Protein AF-0000000078798329 (afdb_homodimer)

Sequence (616 aa):
MKTELLHKYFRGETTEKEENQIVEWVESSVENKEHFLKERMLFDVTLFSDGSNIQRKPKGHLYLYPLIAIAAMLAIVFVMDLPHMHKPKQQLSQTIRIPAGQRAQMDLPDGSIVWLNSQTTLTYDENFGKKDRKVTLDGEAYFEVAHNKEIPFYVQTENIKVQVTGTKFDVCSYKGSNSFIARLIEGSINLLTNNAKEEKPITSLTKGKYFSMENGKYKTGEMSSNNALAWMQGIYYFDDVPFKELLDKIALYYNYKITVKNPKILENYRCTGKFKDLDGIEHILKVIQKDHPFKYNIDNEHNKITIEMKTELLHKYFRGETTEKEENQIVEWVESSVENKEHFLKERMLFDVTLFSDGSNIQRKPKGHLYLYPLIAIAAMLAIVFVMDLPHMHKPKQQLSQTIRIPAGQRAQMDLPDGSIVWLNSQTTLTYDENFGKKDRKVTLDGEAYFEVAHNKEIPFYVQTENIKVQVTGTKFDVCSYKGSNSFIARLIEGSINLLTNNAKEEKPITSLTKGKYFSMENGKYKTGEMSSNNALAWMQGIYYFDDVPFKELLDKIALYYNYKITVKNPKILENYRCTGKFKDLDGIEHILKVIQKDHPFKYNIDNEHNKITIE

Foldseek 3Di:
DDLVLLLCVLVVNDDPVSVVVLVCQCPVDVVSVVVSLVSNLVSVVVVVPPDDPPPDDPDDPPCCPLVSVVVSVVVVVPPPPPDDDVPPVPFDKDKDFAAFLGKDWDADPLGKIKIFAHGKMKMDTPCDNPPAAEIEIAAKMWIQDDADPPHWHWYDYPWKIKTFGGFTKMWGGHPPQQKIKIAGAAHKIFIDTPPPPPSHGPDMDHHQKMWMGHPRDIDIDGHPDPQPVCVSVQKDFFDFAQPVVVVVVNCRRRVAAEAEDDCCLRPPDTDGDMDGSVCDPVNVVVVVCVVRPWDKDADPSRRYMYID/DDLVLLLCVLVVNDDPVSVVVLVCQCPVDPVSVVVSLVSNLVSVVVVVPPDDPPPDDPDDPPCCPLVSVVVSVVVVVPSPPPDDDVPPVPFDKDKDFAAFLGKDWDADPLGKIKIFAHGKMKMDTPCDNPPAAEIEIAAKMWIQDDADPPHWHWYDYPWKIKTFGGFTKMWGGHPPQQKIKIAGAAHKIFIGTPPPPPSHGPDMDHHQKMWMGHPRDIDIDGHPDPQPVCVSVQKDFFDFAQPVVVVVVNCRRRVAAEAEPDCCLRPPDTDGDMDGSVCDPVNVVVVVCVVRPWDKDADPSRRYMYID

Solvent-accessible surface area (backbone atoms only — not comparable to full-atom values): 33211 Å² total; per-residue (Å²): 131,62,65,65,58,52,49,34,47,74,68,67,65,51,51,72,72,53,48,51,53,50,52,53,48,35,71,67,35,73,67,38,37,50,50,50,51,51,52,50,53,52,52,56,55,55,68,68,60,68,65,81,88,72,80,70,75,86,69,79,86,70,81,62,60,68,67,57,59,63,55,53,67,60,52,64,67,61,68,70,74,66,80,84,58,89,60,61,81,69,75,40,47,33,36,40,39,24,45,57,64,15,37,38,38,34,37,37,59,60,64,20,38,35,38,37,33,35,50,16,37,43,35,33,47,75,46,42,55,73,81,40,35,52,34,39,42,36,19,31,37,38,36,42,40,47,74,32,80,87,53,48,34,34,44,36,39,85,63,43,27,38,40,31,35,43,26,32,35,34,40,40,28,42,74,90,66,56,39,38,37,38,39,33,66,39,54,51,42,38,35,27,50,70,77,49,82,60,90,61,52,79,48,71,47,49,61,43,24,34,42,37,32,48,79,88,44,70,52,71,48,73,57,91,64,70,50,84,57,34,52,82,76,40,28,49,60,40,78,67,35,45,42,56,58,51,51,51,50,50,23,58,33,56,56,32,52,72,43,68,74,49,67,69,72,48,50,95,39,63,42,67,49,75,42,51,56,62,49,12,64,65,49,54,52,52,58,47,32,76,80,48,83,62,44,73,46,79,39,76,91,73,34,32,33,41,36,75,130,63,66,66,58,52,50,33,46,74,69,66,66,51,51,73,71,51,48,52,52,49,52,52,48,35,71,68,36,71,65,39,36,50,50,51,52,51,52,49,52,53,51,55,53,54,65,69,58,66,65,82,87,72,77,69,74,86,68,79,85,68,81,61,59,69,67,55,59,62,53,54,68,61,51,63,68,62,69,70,73,67,80,85,58,88,59,61,80,68,75,38,46,32,37,40,38,21,45,56,63,15,36,37,37,34,38,37,60,60,65,21,38,37,38,37,34,34,51,16,37,43,35,34,47,73,47,42,55,74,81,39,34,54,35,40,42,36,18,32,38,38,35,42,41,47,74,34,80,89,56,48,35,32,44,36,41,86,61,44,28,38,40,33,36,44,25,32,35,35,40,39,28,42,76,90,65,55,41,38,38,39,38,33,67,38,53,51,40,36,36,26,51,71,75,47,83,61,92,60,53,80,48,71,48,50,60,43,24,33,41,37,33,48,80,90,44,68,52,71,49,74,58,91,64,71,52,84,58,33,52,82,78,38,28,50,60,40,76,67,34,46,42,57,59,52,51,51,49,49,23,57,32,55,57,32,52,73,45,66,74,50,66,68,72,47,50,96,39,63,41,67,49,76,44,51,55,63,49,14,64,67,49,54,51,52,58,47,32,74,79,48,83,62,44,74,47,78,38,76,91,73,33,33,32,41,35,75

Radius of gyration: 27.17 Å; Cα contacts (8 Å, |Δi|>4): 1101; chains: 2; bounding box: 61×62×89 Å

Structure (mmCIF, N/CA/C/O backbone):
data_AF-0000000078798329-model_v1
#
loop_
_entity.id
_entity.type
_entity.pdbx_description
1 polymer 'FecR protein domain-containing protein'
#
loop_
_atom_site.group_PDB
_atom_site.id
_atom_site.type_symbol
_atom_site.label_atom_id
_atom_site.label_alt_id
_atom_site.label_comp_id
_atom_site.label_asym_id
_atom_site.label_entity_id
_atom_site.label_seq_id
_atom_site.pdbx_PDB_ins_code
_atom_site.Cartn_x
_atom_site.Cartn_y
_atom_site.Cartn_z
_atom_site.occupancy
_atom_site.B_iso_or_equiv
_atom_site.auth_seq_id
_atom_site.auth_comp_id
_atom_site.auth_asym_id
_atom_site.auth_atom_id
_atom_site.pdbx_PDB_model_num
ATOM 1 N N . MET A 1 1 ? 13.453 -24.922 30.203 1 72.19 1 MET A N 1
ATOM 2 C CA . MET A 1 1 ? 14.359 -23.859 30.625 1 72.19 1 MET A CA 1
ATOM 3 C C . MET A 1 1 ? 13.875 -23.203 31.922 1 72.19 1 MET A C 1
ATOM 5 O O . MET A 1 1 ? 12.672 -23.047 32.125 1 72.19 1 MET A O 1
ATOM 9 N N . LYS A 1 2 ? 14.836 -22.984 32.938 1 76.12 2 LYS A N 1
ATOM 10 C CA . LYS A 1 2 ? 14.453 -22.406 34.219 1 76.12 2 LYS A CA 1
ATOM 11 C C . LYS A 1 2 ? 13.883 -21.016 34.031 1 76.12 2 LYS A C 1
ATOM 13 O O . LYS A 1 2 ? 14.461 -20.188 33.344 1 76.12 2 LYS A O 1
ATOM 18 N N . THR A 1 3 ? 12.68 -20.859 34.594 1 78.75 3 THR A N 1
ATOM 19 C CA . THR A 1 3 ? 11.945 -19.609 34.5 1 78.75 3 THR A CA 1
ATOM 20 C C . THR A 1 3 ? 12.789 -18.438 35 1 78.75 3 THR A C 1
ATOM 22 O O . THR A 1 3 ? 12.734 -17.344 34.438 1 78.75 3 THR A O 1
ATOM 25 N N . GLU A 1 4 ? 13.625 -18.734 35.906 1 78.75 4 GLU A N 1
ATOM 26 C CA . GLU A 1 4 ? 14.477 -17.703 36.469 1 78.75 4 GLU A CA 1
ATOM 27 C C . GLU A 1 4 ? 15.492 -17.203 35.469 1 78.75 4 GLU A C 1
ATOM 29 O O . GLU A 1 4 ? 15.766 -16 35.406 1 78.75 4 GLU A O 1
ATOM 34 N N . LEU A 1 5 ? 15.992 -18.125 34.656 1 81.12 5 LEU A N 1
ATOM 35 C CA . LEU A 1 5 ? 16.969 -17.75 33.656 1 81.12 5 LEU A CA 1
ATOM 36 C C . LEU A 1 5 ? 16.297 -16.922 32.531 1 81.12 5 LEU A C 1
ATOM 38 O O . LEU A 1 5 ? 16.891 -15.969 32.031 1 81.12 5 LEU A O 1
ATOM 42 N N . LEU A 1 6 ? 15.117 -17.266 32.219 1 83.06 6 LEU A N 1
ATOM 43 C CA . LEU A 1 6 ? 14.359 -16.516 31.219 1 83.06 6 LEU A CA 1
ATOM 44 C C . LEU A 1 6 ? 14.07 -15.102 31.703 1 83.06 6 LEU A C 1
ATOM 46 O O . LEU A 1 6 ? 14.211 -14.141 30.953 1 83.06 6 LEU A O 1
ATOM 50 N N . HIS A 1 7 ? 13.75 -14.992 32.969 1 80.19 7 HIS A N 1
ATOM 51 C CA . HIS A 1 7 ? 13.484 -13.68 33.531 1 80.19 7 HIS A CA 1
ATOM 52 C C . HIS A 1 7 ? 14.758 -12.844 33.625 1 80.19 7 HIS A C 1
ATOM 54 O O . HIS A 1 7 ? 14.727 -11.633 33.375 1 80.19 7 HIS A O 1
ATOM 60 N N . LYS A 1 8 ? 15.867 -13.438 33.938 1 81.75 8 LYS A N 1
ATOM 61 C CA . LYS A 1 8 ? 17.172 -12.789 33.906 1 81.75 8 LYS A CA 1
ATOM 62 C C . LYS A 1 8 ? 17.484 -12.273 32.5 1 81.75 8 LYS A C 1
ATOM 64 O O . LYS A 1 8 ? 18.031 -11.18 32.344 1 81.75 8 LYS A O 1
ATOM 69 N N . TYR A 1 9 ? 17.078 -13.039 31.516 1 80.62 9 TYR A N 1
ATOM 70 C CA . TYR A 1 9 ? 17.25 -12.695 30.109 1 80.62 9 TYR A CA 1
ATOM 71 C C . TYR A 1 9 ? 16.359 -11.523 29.719 1 80.62 9 TYR A C 1
ATOM 73 O O . TYR A 1 9 ? 16.797 -10.594 29.047 1 80.62 9 TYR A O 1
ATOM 81 N N . PHE A 1 10 ? 15.18 -11.562 30.297 1 79.5 10 PHE A N 1
ATOM 82 C CA . PHE A 1 10 ? 14.219 -10.5 30 1 79.5 10 PHE A CA 1
ATOM 83 C C . PHE A 1 10 ? 14.656 -9.188 30.641 1 79.5 10 PHE A C 1
ATOM 85 O O . PHE A 1 10 ? 14.375 -8.109 30.109 1 79.5 10 PHE A O 1
ATOM 92 N N . ARG A 1 11 ? 15.391 -9.336 31.688 1 74.69 11 ARG A N 1
ATOM 93 C CA . ARG A 1 11 ? 15.883 -8.164 32.406 1 74.69 11 ARG A CA 1
ATOM 94 C C . ARG A 1 11 ? 17.219 -7.695 31.844 1 74.69 11 ARG A C 1
ATOM 96 O O . ARG A 1 11 ? 17.766 -6.676 32.281 1 74.69 11 ARG A O 1
ATOM 103 N N . GLY A 1 12 ? 17.672 -8.453 30.844 1 78.62 12 GLY A N 1
ATOM 104 C CA . GLY A 1 12 ? 18.938 -8.117 30.234 1 78.62 12 GLY A CA 1
ATOM 105 C C . GLY A 1 12 ? 20.125 -8.414 31.125 1 78.62 12 GLY A C 1
ATOM 106 O O . GLY A 1 12 ? 21.188 -7.801 30.984 1 78.62 12 GLY A O 1
ATOM 107 N N . GLU A 1 13 ? 20.062 -9.266 32.031 1 78.38 13 GLU A N 1
ATOM 108 C CA . GLU A 1 13 ? 21.078 -9.531 33.062 1 78.38 13 GLU A CA 1
ATOM 109 C C . GLU A 1 13 ? 21.797 -10.852 32.781 1 78.38 13 GLU A C 1
ATOM 111 O O . GLU A 1 13 ? 22.516 -11.367 33.625 1 78.38 13 GLU A O 1
ATOM 116 N N . THR A 1 14 ? 21.594 -11.398 31.703 1 78.62 14 THR A N 1
ATOM 117 C CA . THR A 1 14 ? 22.188 -12.695 31.422 1 78.62 14 THR A CA 1
ATOM 118 C C . THR A 1 14 ? 23.625 -12.539 30.922 1 78.62 14 THR A C 1
ATOM 120 O O . THR A 1 14 ? 23.984 -11.492 30.375 1 78.62 14 THR A O 1
ATOM 123 N N . THR A 1 15 ? 24.5 -13.414 31.344 1 78.12 15 THR A N 1
ATOM 124 C CA . THR A 1 15 ? 25.844 -13.516 30.781 1 78.12 15 THR A CA 1
ATOM 125 C C . THR A 1 15 ? 25.797 -14.07 29.359 1 78.12 15 THR A C 1
ATOM 127 O O . THR A 1 15 ? 24.781 -14.609 28.938 1 78.12 15 THR A O 1
ATOM 130 N N . GLU A 1 16 ? 26.875 -13.883 28.594 1 79.19 16 GLU A N 1
ATOM 131 C CA . GLU A 1 16 ? 26.953 -14.359 27.219 1 79.19 16 GLU A CA 1
ATOM 132 C C . GLU A 1 16 ? 26.688 -15.859 27.141 1 79.19 16 GLU A C 1
ATOM 134 O O . GLU A 1 16 ? 26.031 -16.328 26.203 1 79.19 16 GLU A O 1
ATOM 139 N N . LYS A 1 17 ? 27.266 -16.547 27.969 1 78.5 17 LYS A N 1
ATOM 140 C CA . LYS A 1 17 ? 27.062 -18 28.016 1 78.5 17 LYS A CA 1
ATOM 141 C C . LYS A 1 17 ? 25.609 -18.344 28.25 1 78.5 17 LYS A C 1
ATOM 143 O O . LYS A 1 17 ? 25.062 -19.266 27.641 1 78.5 17 LYS A O 1
ATOM 148 N N . GLU A 1 18 ? 24.984 -17.578 29.094 1 80.62 18 GLU A N 1
ATOM 149 C CA . GLU A 1 18 ? 23.578 -17.812 29.406 1 80.62 18 GLU A CA 1
ATOM 150 C C . GLU A 1 18 ? 22.688 -17.438 28.234 1 80.62 18 GLU A C 1
ATOM 152 O O . GLU A 1 18 ? 21.703 -18.125 27.953 1 80.62 18 GLU A O 1
ATOM 157 N N . GLU A 1 19 ? 23 -16.438 27.625 1 79.5 19 GLU A N 1
ATOM 158 C CA . GLU A 1 19 ? 22.266 -16 26.438 1 79.5 19 GLU A CA 1
ATOM 159 C C . GLU A 1 19 ? 22.297 -17.062 25.344 1 79.5 19 GLU A C 1
ATOM 161 O O . GLU A 1 19 ? 21.266 -17.359 24.719 1 79.5 19 GLU A O 1
ATOM 166 N N . ASN A 1 20 ? 23.391 -17.609 25.109 1 80.38 20 ASN A N 1
ATOM 167 C CA . ASN A 1 20 ? 23.531 -18.656 24.109 1 80.38 20 ASN A CA 1
ATOM 168 C C . ASN A 1 20 ? 22.703 -19.891 24.453 1 80.38 20 ASN A C 1
ATOM 170 O O . ASN A 1 20 ? 22.125 -20.516 23.562 1 80.38 20 ASN A O 1
ATOM 174 N N . GLN A 1 21 ? 22.672 -20.188 25.688 1 81.44 21 GLN A N 1
ATOM 175 C CA . GLN A 1 21 ? 21.875 -21.328 26.141 1 81.44 21 GLN A CA 1
ATOM 176 C C . GLN A 1 21 ? 20.391 -21.109 25.859 1 81.44 21 GLN A C 1
ATOM 178 O O . GLN A 1 21 ? 19.688 -22.031 25.453 1 81.44 21 GLN A O 1
ATOM 183 N N . ILE A 1 22 ? 19.969 -19.859 26.062 1 81.12 22 ILE A N 1
ATOM 184 C CA . ILE A 1 22 ? 18.562 -19.531 25.844 1 81.12 22 ILE A CA 1
ATOM 185 C C . ILE A 1 22 ? 18.25 -19.578 24.344 1 81.12 22 ILE A C 1
ATOM 187 O O . ILE A 1 22 ? 17.234 -20.156 23.938 1 81.12 22 ILE A O 1
ATOM 191 N N . VAL A 1 23 ? 19.094 -19.062 23.594 1 80.44 23 VAL A N 1
ATOM 192 C CA . VAL A 1 23 ? 18.891 -19.016 22.156 1 80.44 23 VAL A CA 1
ATOM 193 C C . VAL A 1 23 ? 18.875 -20.438 21.594 1 80.44 23 VAL A C 1
ATOM 195 O O . VAL A 1 23 ? 18 -20.797 20.812 1 80.44 23 VAL A O 1
ATOM 198 N N . GLU A 1 24 ? 19.75 -21.219 21.953 1 79.31 24 GLU A N 1
ATOM 199 C CA . GLU A 1 24 ? 19.812 -22.609 21.547 1 79.31 24 GLU A CA 1
ATOM 200 C C . GLU A 1 24 ? 18.547 -23.359 21.953 1 79.31 24 GLU A C 1
ATOM 202 O O . GLU A 1 24 ? 18.016 -24.188 21.203 1 79.31 24 GLU A O 1
ATOM 207 N N . TRP A 1 25 ? 18.156 -23.078 23.156 1 82.56 25 TRP A N 1
ATOM 208 C CA . TRP A 1 25 ? 16.938 -23.703 23.688 1 82.56 25 TRP A CA 1
ATOM 209 C C . TRP A 1 25 ? 15.711 -23.266 22.891 1 82.56 25 TRP A C 1
ATOM 211 O O . TRP A 1 25 ? 14.875 -24.094 22.516 1 82.56 25 TRP A O 1
ATOM 221 N N . VAL A 1 26 ? 15.57 -22 22.594 1 79.81 26 VAL A N 1
ATOM 222 C CA . VAL A 1 26 ? 14.43 -21.438 21.875 1 79.81 26 VAL A CA 1
ATOM 223 C C . VAL A 1 26 ? 14.398 -21.984 20.453 1 79.81 26 VAL A C 1
ATOM 225 O O . VAL A 1 26 ? 13.328 -22.281 19.906 1 79.81 26 VAL A O 1
ATOM 228 N N . GLU A 1 27 ? 15.5 -22.25 19.859 1 77.38 27 GLU A N 1
ATOM 229 C CA . GLU A 1 27 ? 15.625 -22.703 18.484 1 77.38 27 GLU A CA 1
ATOM 230 C C . GLU A 1 27 ? 15.508 -24.219 18.391 1 77.38 27 GLU A C 1
ATOM 232 O O . GLU A 1 27 ? 15.344 -24.781 17.312 1 77.38 27 GLU A O 1
ATOM 237 N N . SER A 1 28 ? 15.531 -24.828 19.406 1 75.56 28 SER A N 1
ATOM 238 C CA . SER A 1 28 ? 15.594 -26.297 19.438 1 75.56 28 SER A CA 1
ATOM 239 C C . SER A 1 28 ? 14.227 -26.906 19.141 1 75.56 28 SER A C 1
ATOM 241 O O . SER A 1 28 ? 14.141 -28.047 18.656 1 75.56 28 SER A O 1
ATOM 243 N N . SER A 1 29 ? 13.156 -26.281 19.562 1 74.88 29 SER A N 1
ATOM 244 C CA . SER A 1 29 ? 11.82 -26.828 19.297 1 74.88 29 SER A CA 1
ATOM 245 C C . SER A 1 29 ? 10.789 -25.703 19.188 1 74.88 29 SER A C 1
ATOM 247 O O . SER A 1 29 ? 10.961 -24.641 19.797 1 74.88 29 SER A O 1
ATOM 249 N N . VAL A 1 30 ? 9.781 -26 18.375 1 75.38 30 VAL A N 1
ATOM 250 C CA . VAL A 1 30 ? 8.672 -25.062 18.234 1 75.38 30 VAL A CA 1
ATOM 251 C C . VAL A 1 30 ? 8 -24.844 19.594 1 75.38 30 VAL A C 1
ATOM 253 O O . VAL A 1 30 ? 7.598 -23.719 19.906 1 75.38 30 VAL A O 1
ATOM 256 N N . GLU A 1 31 ? 7.992 -25.797 20.312 1 74.12 31 GLU A N 1
ATOM 257 C CA . GLU A 1 31 ? 7.379 -25.734 21.625 1 74.12 31 GLU A CA 1
ATOM 258 C C . GLU A 1 31 ? 8.148 -24.781 22.547 1 74.12 31 GLU A C 1
ATOM 260 O O . GLU A 1 31 ? 7.543 -24.016 23.297 1 74.12 31 GLU A O 1
ATOM 265 N N . ASN A 1 32 ? 9.438 -24.828 22.469 1 76.75 32 ASN A N 1
ATOM 266 C CA . ASN A 1 32 ? 10.289 -23.953 23.266 1 76.75 32 ASN A CA 1
ATOM 267 C C . ASN A 1 32 ? 10.141 -22.5 22.844 1 76.75 32 ASN A C 1
ATOM 269 O O . ASN A 1 32 ? 10.102 -21.609 23.703 1 76.75 32 ASN A O 1
ATOM 273 N N . LYS A 1 33 ? 9.984 -22.328 21.609 1 78.25 33 LYS A N 1
ATOM 274 C CA . LYS A 1 33 ? 9.766 -20.984 21.078 1 78.25 33 LYS A CA 1
ATOM 275 C C . LYS A 1 33 ? 8.445 -20.406 21.578 1 78.25 33 LYS A C 1
ATOM 277 O O . LYS A 1 33 ? 8.391 -19.25 22 1 78.25 33 LYS A O 1
ATOM 282 N N . GLU A 1 34 ? 7.508 -21.203 21.562 1 76.31 34 GLU A N 1
ATOM 283 C CA . GLU A 1 34 ? 6.203 -20.781 22.062 1 76.31 34 GLU A CA 1
ATOM 284 C C . GLU A 1 34 ? 6.262 -20.484 23.562 1 76.31 34 GLU A C 1
ATOM 286 O O . GLU A 1 34 ? 5.668 -19.5 24.031 1 76.31 34 GLU A O 1
ATOM 291 N N . HIS A 1 35 ? 6.91 -21.328 24.25 1 79.25 35 HIS A N 1
ATOM 292 C CA . HIS A 1 35 ? 7.078 -21.156 25.688 1 79.25 35 HIS A CA 1
ATOM 293 C C . HIS A 1 35 ? 7.836 -19.859 25.984 1 79.25 35 HIS A C 1
ATOM 295 O O . HIS A 1 35 ? 7.473 -19.125 26.906 1 79.25 35 HIS A O 1
ATOM 301 N N . PHE A 1 36 ? 8.828 -19.594 25.266 1 77.31 36 PHE A N 1
ATOM 302 C CA . PHE A 1 36 ? 9.617 -18.375 25.375 1 77.31 36 PHE A CA 1
ATOM 303 C C . PHE A 1 36 ? 8.75 -17.141 25.141 1 77.31 36 PHE A C 1
ATOM 305 O O . PHE A 1 36 ? 8.789 -16.188 25.922 1 77.31 36 PHE A O 1
ATOM 312 N N . LEU A 1 37 ? 7.965 -17.219 24.156 1 75.5 37 LEU A N 1
ATOM 313 C CA . LEU A 1 37 ? 7.09 -16.094 23.812 1 75.5 37 LEU A CA 1
ATOM 314 C C . LEU A 1 37 ? 6.016 -15.898 24.875 1 75.5 37 LEU A C 1
ATOM 316 O O . LEU A 1 37 ? 5.707 -14.766 25.25 1 75.5 37 LEU A O 1
ATOM 320 N N . LYS A 1 38 ? 5.52 -16.922 25.359 1 74.31 38 LYS A N 1
ATOM 321 C CA . LYS A 1 38 ? 4.531 -16.875 26.438 1 74.31 38 LYS A CA 1
ATOM 322 C C . LYS A 1 38 ? 5.125 -16.266 27.703 1 74.31 38 LYS A C 1
ATOM 324 O O . LYS A 1 38 ? 4.5 -15.43 28.344 1 74.31 38 LYS A O 1
ATOM 329 N N . GLU A 1 39 ? 6.238 -16.703 28.078 1 75.75 39 GLU A N 1
ATOM 330 C CA . GLU A 1 39 ? 6.902 -16.219 29.297 1 75.75 39 GLU A CA 1
ATOM 331 C C . GLU A 1 39 ? 7.305 -14.75 29.156 1 75.75 39 GLU A C 1
ATOM 333 O O . GLU A 1 39 ? 7.219 -13.984 30.109 1 75.75 39 GLU A O 1
ATOM 338 N N . ARG A 1 40 ? 7.707 -14.414 27.984 1 77.38 40 ARG A N 1
ATOM 339 C CA . ARG A 1 40 ? 8.023 -13.023 27.688 1 77.38 40 ARG A CA 1
ATOM 340 C C . ARG A 1 40 ? 6.785 -12.141 27.812 1 77.38 40 ARG A C 1
ATOM 342 O O . ARG A 1 40 ? 6.836 -11.062 28.406 1 77.38 40 ARG A O 1
ATOM 349 N N . MET A 1 41 ? 5.75 -12.57 27.359 1 69.56 41 MET A N 1
ATOM 350 C CA . MET A 1 41 ? 4.469 -11.883 27.469 1 69.56 41 MET A CA 1
ATOM 351 C C . MET A 1 41 ? 4.074 -11.703 28.922 1 69.56 41 MET A C 1
ATOM 353 O O . MET A 1 41 ? 3.676 -10.609 29.344 1 69.56 41 MET A O 1
ATOM 357 N N . LEU A 1 42 ? 4.195 -12.68 29.609 1 65.44 42 LEU A N 1
ATOM 358 C CA . LEU A 1 42 ? 3.855 -12.664 31.031 1 65.44 42 LEU A CA 1
ATOM 359 C C . LEU A 1 42 ? 4.773 -11.719 31.797 1 65.44 42 LEU A C 1
ATOM 361 O O . LEU A 1 42 ? 4.32 -10.977 32.688 1 65.44 42 LEU A O 1
ATOM 365 N N . PHE A 1 43 ? 5.945 -11.727 31.5 1 69.81 43 PHE A N 1
ATOM 366 C CA . PHE A 1 43 ? 6.945 -10.867 32.125 1 69.81 43 PHE A CA 1
ATOM 367 C C . PHE A 1 43 ? 6.648 -9.398 31.859 1 69.81 43 PHE A C 1
ATOM 369 O O . PHE A 1 43 ? 6.723 -8.562 32.781 1 69.81 43 PHE A O 1
ATOM 376 N N . ASP A 1 44 ? 6.324 -9.086 30.75 1 64.44 44 ASP A N 1
ATOM 377 C CA . ASP A 1 44 ? 6.047 -7.707 30.344 1 64.44 44 ASP A CA 1
ATOM 378 C C . ASP A 1 44 ? 4.801 -7.172 31.031 1 64.44 44 ASP A C 1
ATOM 380 O O . ASP A 1 44 ? 4.75 -6 31.422 1 64.44 44 ASP A O 1
ATOM 384 N N . VAL A 1 45 ? 3.883 -7.91 31.234 1 59.12 45 VAL A N 1
ATOM 385 C CA . VAL A 1 45 ? 2.658 -7.539 31.938 1 59.12 45 VAL A CA 1
ATOM 386 C C . VAL A 1 45 ? 2.969 -7.246 33.406 1 59.12 45 VAL A C 1
ATOM 388 O O . VAL A 1 45 ? 2.4 -6.324 34 1 59.12 45 VAL A O 1
ATOM 391 N N . THR A 1 46 ? 3.814 -8.016 33.938 1 58.03 46 THR A N 1
ATOM 392 C CA . THR A 1 46 ? 4.137 -7.844 35.344 1 58.03 46 THR A CA 1
ATOM 393 C C . THR A 1 46 ? 4.895 -6.539 35.594 1 58.03 46 THR A C 1
ATOM 395 O O . THR A 1 46 ? 4.789 -5.93 36.656 1 58.03 46 THR A O 1
ATOM 398 N N . LEU A 1 47 ? 5.656 -6.141 34.656 1 53.66 47 LEU A N 1
ATOM 399 C CA . LEU A 1 47 ? 6.391 -4.891 34.812 1 53.66 47 LEU A CA 1
ATOM 400 C C . LEU A 1 47 ? 5.438 -3.701 34.844 1 53.66 47 LEU A C 1
ATOM 402 O O . LEU A 1 47 ? 5.711 -2.701 35.5 1 53.66 47 LEU A O 1
ATOM 406 N N . PHE A 1 48 ? 4.352 -3.723 34.219 1 44.06 48 PHE A N 1
ATOM 407 C CA . PHE A 1 48 ? 3.373 -2.645 34.188 1 44.06 48 PHE A CA 1
ATOM 408 C C . PHE A 1 48 ? 2.541 -2.658 35.469 1 44.06 48 PHE A C 1
ATOM 410 O O . PHE A 1 48 ? 1.929 -1.649 35.844 1 44.06 48 PHE A O 1
ATOM 417 N N . SER A 1 49 ? 2.473 -3.729 36.125 1 40.22 49 SER A N 1
ATOM 418 C CA . SER A 1 49 ? 1.621 -3.822 37.312 1 40.22 49 SER A CA 1
ATOM 419 C C . SER A 1 49 ? 2.311 -3.234 38.531 1 40.22 49 SER A C 1
ATOM 421 O O . SER A 1 49 ? 1.758 -3.262 39.656 1 40.22 49 SER A O 1
ATOM 423 N N . ASP A 1 50 ? 3.543 -2.908 38.5 1 37.66 50 ASP A N 1
ATOM 424 C CA . ASP A 1 50 ? 4.059 -2.572 39.812 1 37.66 50 ASP A CA 1
ATOM 425 C C . ASP A 1 50 ? 3.512 -1.229 40.281 1 37.66 50 ASP A C 1
ATOM 427 O O . ASP A 1 50 ? 3.994 -0.672 41.281 1 37.66 50 ASP A O 1
ATOM 431 N N . GLY A 1 51 ? 2.982 -0.342 39.406 1 34.09 51 GLY A N 1
ATOM 432 C CA . GLY A 1 51 ? 2.768 0.919 40.094 1 34.09 51 GLY A CA 1
ATOM 433 C C . GLY A 1 51 ? 1.762 0.816 41.219 1 34.09 51 GLY A C 1
ATOM 434 O O . GLY A 1 51 ? 1.182 -0.247 41.438 1 34.09 51 GLY A O 1
ATOM 435 N N . SER A 1 52 ? 0.929 2.043 41.531 1 34.41 52 SER A N 1
ATOM 436 C CA . SER A 1 52 ? 0.236 2.566 42.719 1 34.41 52 SER A CA 1
ATOM 437 C C . SER A 1 52 ? -0.995 1.731 43.062 1 34.41 52 SER A C 1
ATOM 439 O O . SER A 1 52 ? -1.547 1.054 42.188 1 34.41 52 SER A O 1
ATOM 441 N N . ASN A 1 53 ? -1.255 1.527 44.375 1 32.78 53 ASN A N 1
ATOM 442 C CA . ASN A 1 53 ? -2.346 1.078 45.25 1 32.78 53 ASN A CA 1
ATOM 443 C C . ASN A 1 53 ? -3.68 1.686 44.812 1 32.78 53 ASN A C 1
ATOM 445 O O . ASN A 1 53 ? -4.117 2.689 45.375 1 32.78 53 ASN A O 1
ATOM 449 N N . ILE A 1 54 ? -3.971 2.055 43.562 1 30.11 54 ILE A N 1
ATOM 450 C CA . ILE A 1 54 ? -5.273 2.672 43.344 1 30.11 54 ILE A CA 1
ATOM 451 C C . ILE A 1 54 ? -6.379 1.713 43.781 1 30.11 54 ILE A C 1
ATOM 453 O O . ILE A 1 54 ? -6.508 0.614 43.219 1 30.11 54 ILE A O 1
ATOM 457 N N . GLN A 1 55 ? -6.875 1.819 45 1 29.44 55 GLN A N 1
ATOM 458 C CA . GLN A 1 55 ? -8.07 1.235 45.594 1 29.44 55 GLN A CA 1
ATOM 459 C C . GLN A 1 55 ? -9.273 1.379 44.656 1 29.44 55 GLN A C 1
ATOM 461 O O . GLN A 1 55 ? -10.172 2.182 44.938 1 29.44 55 GLN A O 1
ATOM 466 N N . ARG A 1 56 ? -9.078 1.591 43.344 1 31 56 ARG A N 1
ATOM 467 C CA . ARG A 1 56 ? -10.336 1.945 42.688 1 31 56 ARG A CA 1
ATOM 468 C C . ARG A 1 56 ? -11.367 0.831 42.844 1 31 56 ARG A C 1
ATOM 470 O O . ARG A 1 56 ? -11.008 -0.347 42.906 1 31 56 ARG A O 1
ATOM 477 N N . LYS A 1 57 ? -12.594 1.241 43.25 1 31.84 57 LYS A N 1
ATOM 478 C CA . LYS A 1 57 ? -13.867 0.533 43.219 1 31.84 57 LYS A CA 1
ATOM 479 C C . LYS A 1 57 ? -14.055 -0.184 41.875 1 31.84 57 LYS A C 1
ATOM 481 O O . LYS A 1 57 ? -13.562 0.278 40.844 1 31.84 57 LYS A O 1
ATOM 486 N N . PRO A 1 58 ? -14.664 -1.4 41.75 1 30.25 58 PRO A N 1
ATOM 487 C CA . PRO A 1 58 ? -14.82 -2.404 40.719 1 30.25 58 PRO A CA 1
ATOM 488 C C . PRO A 1 58 ? -15.492 -1.847 39.469 1 30.25 58 PRO A C 1
ATOM 490 O O . PRO A 1 58 ? -15.984 -2.611 38.625 1 30.25 58 PRO A O 1
ATOM 493 N N . LYS A 1 59 ? -15.57 -0.455 39.312 1 30.58 59 LYS A N 1
ATOM 494 C CA . LYS A 1 59 ? -16.641 -0.282 38.344 1 30.58 59 LYS A CA 1
ATOM 495 C C . LYS A 1 59 ? -16.312 -0.989 37.031 1 30.58 59 LYS A C 1
ATOM 497 O O . LYS A 1 59 ? -15.172 -1.439 36.844 1 30.58 59 LYS A O 1
ATOM 502 N N . GLY A 1 60 ? -16.844 -0.329 35.875 1 30.3 60 GLY A N 1
ATOM 503 C CA . GLY A 1 60 ? -17.281 -0.848 34.594 1 30.3 60 GLY A CA 1
ATOM 504 C C . GLY A 1 60 ? -16.125 -1.363 33.75 1 30.3 60 GLY A C 1
ATOM 505 O O . GLY A 1 60 ? -14.977 -1 33.969 1 30.3 60 GLY A O 1
ATOM 506 N N . HIS A 1 61 ? -16.359 -2.518 33.031 1 29.56 61 HIS A N 1
ATOM 507 C CA . HIS A 1 61 ? -15.625 -3.387 32.125 1 29.56 61 HIS A CA 1
ATOM 508 C C . HIS A 1 61 ? -14.945 -2.582 31.031 1 29.56 61 HIS A C 1
ATOM 510 O O . HIS A 1 61 ? -15.578 -2.227 30.031 1 29.56 61 HIS A O 1
ATOM 516 N N . LEU A 1 62 ? -14.305 -1.46 31.344 1 31.75 62 LEU A N 1
ATOM 517 C CA . LEU A 1 62 ? -13.641 -0.833 30.219 1 31.75 62 LEU A CA 1
ATOM 518 C C . LEU A 1 62 ? -12.781 -1.845 29.453 1 31.75 62 LEU A C 1
ATOM 520 O O . LEU A 1 62 ? -11.953 -2.533 30.062 1 31.75 62 LEU A O 1
ATOM 524 N N . TYR A 1 63 ? -13.297 -2.365 28.312 1 29.73 63 TYR A N 1
ATOM 525 C CA . TYR A 1 63 ? -12.727 -3.217 27.266 1 29.73 63 TYR A CA 1
ATOM 526 C C . TYR A 1 63 ? -11.305 -2.779 26.938 1 29.73 63 TYR A C 1
ATOM 528 O O . TYR A 1 63 ? -11.109 -1.874 26.109 1 29.73 63 TYR A O 1
ATOM 536 N N . LEU A 1 64 ? -10.461 -2.611 27.938 1 30.58 64 LEU A N 1
ATOM 537 C CA . LEU A 1 64 ? -9.047 -2.326 27.766 1 30.58 64 LEU A CA 1
ATOM 538 C C . LEU A 1 64 ? -8.383 -3.373 26.875 1 30.58 64 LEU A C 1
ATOM 540 O O . LEU A 1 64 ? -7.156 -3.416 26.766 1 30.58 64 LEU A O 1
ATOM 544 N N . TYR A 1 65 ? -9.156 -4.383 26.375 1 29.8 65 TYR A N 1
ATOM 545 C CA . TYR A 1 65 ? -8.477 -5.523 25.781 1 29.8 65 TYR A CA 1
ATOM 546 C C . TYR A 1 65 ? -7.699 -5.102 24.531 1 29.8 65 TYR A C 1
ATOM 548 O O . TYR A 1 65 ? -6.598 -5.598 24.281 1 29.8 65 TYR A O 1
ATOM 556 N N . PRO A 1 66 ? -8.305 -4.281 23.703 1 32.12 66 PRO A N 1
ATOM 557 C CA . PRO A 1 66 ? -7.617 -4.191 22.406 1 32.12 66 PRO A CA 1
ATOM 558 C C . PRO A 1 66 ? -6.301 -3.424 22.484 1 32.12 66 PRO A C 1
ATOM 560 O O . PRO A 1 66 ? -5.457 -3.539 21.594 1 32.12 66 PRO A O 1
ATOM 563 N N . LEU A 1 67 ? -6.109 -2.604 23.516 1 31.91 67 LEU A N 1
ATOM 564 C CA . LEU A 1 67 ? -4.855 -1.854 23.531 1 31.91 67 LEU A CA 1
ATOM 565 C C . LEU A 1 67 ? -3.67 -2.783 23.766 1 31.91 67 LEU A C 1
ATOM 567 O O . LEU A 1 67 ? -2.537 -2.447 23.406 1 31.91 67 LEU A O 1
ATOM 571 N N . ILE A 1 68 ? -3.887 -3.922 24.453 1 32.94 68 ILE A N 1
ATOM 572 C CA . ILE A 1 68 ? -2.773 -4.805 24.781 1 32.94 68 ILE A CA 1
ATOM 573 C C . ILE A 1 68 ? -2.271 -5.504 23.531 1 32.94 68 ILE A C 1
ATOM 575 O O . ILE A 1 68 ? -1.068 -5.715 23.359 1 32.94 68 ILE A O 1
ATOM 579 N N . ALA A 1 69 ? -3.156 -5.828 22.578 1 31.28 69 ALA A N 1
ATOM 580 C CA . ALA A 1 69 ? -2.727 -6.609 21.422 1 31.28 69 ALA A CA 1
ATOM 581 C C . ALA A 1 69 ? -1.82 -5.785 20.5 1 31.28 69 ALA A C 1
ATOM 583 O O . ALA A 1 69 ? -0.856 -6.309 19.938 1 31.28 69 ALA A O 1
ATOM 584 N N . ILE A 1 70 ? -1.988 -4.516 20.297 1 31.53 70 ILE A N 1
ATOM 585 C CA . ILE A 1 70 ? -1.155 -3.717 19.406 1 31.53 70 ILE A CA 1
ATOM 586 C C . ILE A 1 70 ? 0.245 -3.574 20 1 31.53 70 ILE A C 1
ATOM 588 O O . ILE A 1 70 ? 1.24 -3.619 19.281 1 31.53 70 ILE A O 1
ATOM 592 N N . ALA A 1 71 ? 0.457 -3.568 21.281 1 31.42 71 ALA A N 1
ATOM 593 C CA . ALA A 1 71 ? 1.786 -3.461 21.875 1 31.42 71 ALA A CA 1
ATOM 594 C C . ALA A 1 71 ? 2.605 -4.723 21.609 1 31.42 71 ALA A C 1
ATOM 596 O O . ALA A 1 71 ? 3.824 -4.652 21.438 1 31.42 71 ALA A O 1
ATOM 597 N N . ALA A 1 72 ? 1.992 -5.91 21.484 1 32.78 72 ALA A N 1
ATOM 598 C CA . ALA A 1 72 ? 2.75 -7.148 21.344 1 32.78 72 ALA A CA 1
ATOM 599 C C . ALA A 1 72 ? 3.42 -7.219 19.969 1 32.78 72 ALA A C 1
ATOM 601 O O . ALA A 1 72 ? 4.547 -7.703 19.844 1 32.78 72 ALA A O 1
ATOM 602 N N . MET A 1 73 ? 2.801 -6.789 18.875 1 30.83 73 MET A N 1
ATOM 603 C CA . MET A 1 73 ? 3.449 -6.922 17.562 1 30.83 73 MET A CA 1
ATOM 604 C C . MET A 1 73 ? 4.625 -5.961 17.453 1 30.83 73 MET A C 1
ATOM 606 O O . MET A 1 73 ? 5.629 -6.277 16.797 1 30.83 73 MET A O 1
ATOM 610 N N . LEU A 1 74 ? 4.578 -4.848 18.062 1 32.59 74 LEU A N 1
ATOM 611 C CA . LEU A 1 74 ? 5.742 -3.973 18.031 1 32.59 74 LEU A CA 1
ATOM 612 C C . LEU A 1 74 ? 6.887 -4.555 18.859 1 32.59 74 LEU A C 1
ATOM 614 O O . LEU A 1 74 ? 8.055 -4.387 18.5 1 32.59 74 LEU A O 1
ATOM 618 N N . ALA A 1 75 ? 6.543 -5.277 19.844 1 31.83 75 ALA A N 1
ATOM 619 C CA . ALA A 1 75 ? 7.586 -5.758 20.75 1 31.83 75 ALA A CA 1
ATOM 620 C C . ALA A 1 75 ? 8.422 -6.852 20.094 1 31.83 75 ALA A C 1
ATOM 622 O O . ALA A 1 75 ? 9.531 -7.156 20.531 1 31.83 75 ALA A O 1
ATOM 623 N N . ILE A 1 76 ? 7.887 -7.527 19.109 1 32.16 76 ILE A N 1
ATOM 624 C CA . ILE A 1 76 ? 8.727 -8.602 18.594 1 32.16 76 ILE A CA 1
ATOM 625 C C . ILE A 1 76 ? 9.977 -8.008 17.938 1 32.16 76 ILE A C 1
ATOM 627 O O . ILE A 1 76 ? 11.031 -8.633 17.922 1 32.16 76 ILE A O 1
ATOM 631 N N . VAL A 1 77 ? 9.891 -6.809 17.453 1 32 77 VAL A N 1
ATOM 632 C CA . VAL A 1 77 ? 11.039 -6.367 16.672 1 32 77 VAL A CA 1
ATOM 633 C C . VAL A 1 77 ? 12.188 -5.996 17.609 1 32 77 VAL A C 1
ATOM 635 O O . VAL A 1 77 ? 13.359 -6.047 17.219 1 32 77 VAL A O 1
ATOM 638 N N . PHE A 1 78 ? 11.844 -5.668 18.812 1 31.09 78 PHE A N 1
ATOM 639 C CA . PHE A 1 78 ? 12.953 -5.078 19.547 1 31.09 78 PHE A CA 1
ATOM 640 C C . PHE A 1 78 ? 13.891 -6.16 20.078 1 31.09 78 PHE A C 1
ATOM 642 O O . PHE A 1 78 ? 14.922 -5.855 20.672 1 31.09 78 PHE A O 1
ATOM 649 N N . VAL A 1 79 ? 13.484 -7.355 20.203 1 32.16 79 VAL A N 1
ATOM 650 C CA . VAL A 1 79 ? 14.344 -8.219 21 1 32.16 79 VAL A CA 1
ATOM 651 C C . VAL A 1 79 ? 15.648 -8.477 20.266 1 32.16 79 VAL A C 1
ATOM 653 O O . VAL A 1 79 ? 16.547 -9.164 20.766 1 32.16 79 VAL A O 1
ATOM 656 N N . MET A 1 80 ? 15.773 -8.211 19.016 1 30.34 80 MET A N 1
ATOM 657 C CA . MET A 1 80 ? 17 -8.734 18.422 1 30.34 80 MET A CA 1
ATOM 658 C C . MET A 1 80 ? 18.188 -7.828 18.766 1 30.34 80 MET A C 1
ATOM 660 O O . MET A 1 80 ? 19.25 -7.918 18.125 1 30.34 80 MET A O 1
ATOM 664 N N . ASP A 1 81 ? 18.062 -6.891 19.578 1 29.75 81 ASP A N 1
ATOM 665 C CA . ASP A 1 81 ? 19.297 -6.113 19.766 1 29.75 81 ASP A CA 1
ATOM 666 C C . ASP A 1 81 ? 20.297 -6.883 20.609 1 29.75 81 ASP A C 1
ATOM 668 O O . ASP A 1 81 ? 20.359 -6.711 21.828 1 29.75 81 ASP A O 1
ATOM 672 N N . LEU A 1 82 ? 20.578 -8.195 20.422 1 30.64 82 LEU A N 1
ATOM 673 C CA . LEU A 1 82 ? 21.719 -8.766 21.125 1 30.64 82 LEU A CA 1
ATOM 674 C C . LEU A 1 82 ? 22.953 -7.898 20.953 1 30.64 82 LEU A C 1
ATOM 676 O O . LEU A 1 82 ? 23.062 -7.141 19.984 1 30.64 82 LEU A O 1
ATOM 680 N N . PRO A 1 83 ? 24.125 -8.141 21.797 1 34.44 83 PRO A N 1
ATOM 681 C CA . PRO A 1 83 ? 25.406 -7.461 21.953 1 34.44 83 PRO A CA 1
ATOM 682 C C . PRO A 1 83 ? 26.156 -7.297 20.625 1 34.44 83 PRO A C 1
ATOM 684 O O . PRO A 1 83 ? 25.891 -8.039 19.672 1 34.44 83 PRO A O 1
ATOM 687 N N . HIS A 1 84 ? 27.078 -6.328 20.609 1 34.91 84 HIS A N 1
ATOM 688 C CA . HIS A 1 84 ? 28.047 -5.762 19.672 1 34.91 84 HIS A CA 1
ATOM 689 C C . HIS A 1 84 ? 29.031 -6.828 19.188 1 34.91 84 HIS A C 1
ATOM 691 O O . HIS A 1 84 ? 30.203 -6.824 19.562 1 34.91 84 HIS A O 1
ATOM 697 N N . MET A 1 85 ? 28.953 -8.141 19.359 1 32.03 85 MET A N 1
ATOM 698 C CA . MET A 1 85 ? 29.984 -8.844 18.609 1 32.03 85 MET A CA 1
ATOM 699 C C . MET A 1 85 ? 30.219 -8.188 17.25 1 32.03 85 MET A C 1
ATOM 701 O O . MET A 1 85 ? 29.328 -7.508 16.734 1 32.03 85 MET A O 1
ATOM 705 N N . HIS A 1 86 ? 31.484 -8.344 16.656 1 35.06 86 HIS A N 1
ATOM 706 C CA . HIS A 1 86 ? 31.797 -7.934 15.297 1 35.06 86 HIS A CA 1
ATOM 707 C C . HIS A 1 86 ? 30.625 -8.211 14.359 1 35.06 86 HIS A C 1
ATOM 709 O O . HIS A 1 86 ? 30.469 -9.336 13.875 1 35.06 86 HIS A O 1
ATOM 715 N N . LYS A 1 87 ? 29.547 -7.82 14.633 1 37.88 87 LYS A N 1
ATOM 716 C CA . LYS A 1 87 ? 28.438 -8.055 13.719 1 37.88 87 LYS A CA 1
ATOM 717 C C . LYS A 1 87 ? 28.859 -7.793 12.273 1 37.88 87 LYS A C 1
ATOM 719 O O . LYS A 1 87 ? 29.344 -6.707 11.945 1 37.88 87 LYS A O 1
ATOM 724 N N . PRO A 1 88 ? 29.359 -8.844 11.578 1 39.66 88 PRO A N 1
ATOM 725 C CA . PRO A 1 88 ? 29.641 -8.492 10.188 1 39.66 88 PRO A CA 1
ATOM 726 C C . PRO A 1 88 ? 28.828 -7.293 9.703 1 39.66 88 PRO A C 1
ATOM 728 O O . PRO A 1 88 ? 27.75 -7.02 10.227 1 39.66 88 PRO A O 1
ATOM 731 N N . LYS A 1 89 ? 29.484 -6.305 9.148 1 44.12 89 LYS A N 1
ATOM 732 C CA . LYS A 1 89 ? 28.766 -5.203 8.531 1 44.12 89 LYS A CA 1
ATOM 733 C C . LYS A 1 89 ? 27.328 -5.617 8.18 1 44.12 89 LYS A C 1
ATOM 735 O O . LYS A 1 89 ? 27.125 -6.492 7.336 1 44.12 89 LYS A O 1
ATOM 740 N N . GLN A 1 90 ? 26.5 -5.867 9.156 1 49.81 90 GLN A N 1
ATOM 741 C CA . GLN A 1 90 ? 25.094 -6.172 8.961 1 49.81 90 GLN A CA 1
ATOM 742 C C . GLN A 1 90 ? 24.609 -5.688 7.594 1 49.81 90 GLN A C 1
ATOM 744 O O . GLN A 1 90 ? 24.656 -4.488 7.305 1 49.81 90 GLN A O 1
ATOM 749 N N . GLN A 1 91 ? 24.859 -6.473 6.637 1 59.03 91 GLN A N 1
ATOM 750 C CA . GLN A 1 91 ? 24.344 -6.164 5.309 1 59.03 91 GLN A CA 1
ATOM 751 C C . GLN A 1 91 ? 22.984 -5.484 5.391 1 59.03 91 GLN A C 1
ATOM 753 O O . GLN A 1 91 ? 22.031 -6.043 5.953 1 59.03 91 GLN A O 1
ATOM 758 N N . LEU A 1 92 ? 22.953 -4.18 5.254 1 76.06 92 LEU A N 1
ATOM 759 C CA . LEU A 1 92 ? 21.766 -3.34 5.297 1 76.06 92 LEU A CA 1
ATOM 760 C C . LEU A 1 92 ? 20.766 -3.76 4.219 1 76.06 92 LEU A C 1
ATOM 762 O O . LEU A 1 92 ? 21.125 -3.828 3.039 1 76.06 92 LEU A O 1
ATOM 766 N N . SER A 1 93 ? 19.781 -4.516 4.641 1 87.19 93 SER A N 1
ATOM 767 C CA . SER A 1 93 ? 18.719 -4.934 3.729 1 87.19 93 SER A CA 1
ATOM 768 C C . SER A 1 93 ? 17.578 -3.914 3.697 1 87.19 93 SER A C 1
ATOM 770 O O . SER A 1 93 ? 17.359 -3.193 4.672 1 87.19 93 SER A O 1
ATOM 772 N N . GLN A 1 94 ? 17.062 -3.785 2.521 1 91.75 94 GLN A N 1
ATOM 773 C CA . GLN A 1 94 ? 15.844 -3.014 2.326 1 91.75 94 GLN A CA 1
ATOM 774 C C . GLN A 1 94 ? 14.625 -3.926 2.234 1 91.75 94 GLN A C 1
ATOM 776 O O . GLN A 1 94 ? 14.609 -4.875 1.444 1 91.75 94 GLN A O 1
ATOM 781 N N . THR A 1 95 ? 13.68 -3.662 3.109 1 96.56 95 THR A N 1
ATOM 782 C CA . THR A 1 95 ? 12.469 -4.477 3.139 1 96.56 95 THR A CA 1
ATOM 783 C C . THR A 1 95 ? 11.227 -3.6 3.012 1 96.56 95 THR A C 1
ATOM 785 O O . THR A 1 95 ? 11.133 -2.551 3.652 1 96.56 95 THR A O 1
ATOM 788 N N . ILE A 1 96 ? 10.359 -3.969 2.107 1 97.5 96 ILE A N 1
ATOM 789 C CA . ILE A 1 96 ? 9.039 -3.35 2.031 1 97.5 96 ILE A CA 1
ATOM 790 C C . ILE A 1 96 ? 7.973 -4.355 2.455 1 97.5 96 ILE A C 1
ATOM 792 O O . ILE A 1 96 ? 8.039 -5.535 2.094 1 97.5 96 ILE A O 1
ATOM 796 N N . ARG A 1 97 ? 7.066 -3.873 3.287 1 98.19 97 ARG A N 1
ATOM 797 C CA . ARG A 1 97 ? 5.961 -4.68 3.787 1 98.19 97 ARG A CA 1
ATOM 798 C C . ARG A 1 97 ? 4.617 -4.047 3.43 1 98.19 97 ARG A C 1
ATOM 800 O O . ARG A 1 97 ? 4.375 -2.879 3.732 1 98.19 97 ARG A O 1
ATOM 807 N N . ILE A 1 98 ? 3.842 -4.859 2.752 1 97.94 98 ILE A N 1
ATOM 808 C CA . ILE A 1 98 ? 2.504 -4.418 2.371 1 97.94 98 ILE A CA 1
ATOM 809 C C . ILE A 1 98 ? 1.472 -5.02 3.32 1 97.94 98 ILE A C 1
ATOM 811 O O . ILE A 1 98 ? 1.343 -6.242 3.412 1 97.94 98 ILE A O 1
ATOM 815 N N . PRO A 1 99 ? 0.708 -4.219 4.039 1 95.75 99 PRO A N 1
ATOM 816 C CA . PRO A 1 99 ? -0.33 -4.758 4.922 1 95.75 99 PRO A CA 1
ATOM 817 C C . PRO A 1 99 ? -1.479 -5.406 4.152 1 95.75 99 PRO A C 1
ATOM 819 O O . PRO A 1 99 ? -1.548 -5.297 2.926 1 95.75 99 PRO A O 1
ATOM 822 N N . ALA A 1 100 ? -2.363 -6.105 4.922 1 93.25 100 ALA A N 1
ATOM 823 C CA . ALA A 1 100 ? -3.539 -6.742 4.336 1 93.25 100 ALA A CA 1
ATOM 824 C C . ALA A 1 100 ? -4.418 -5.727 3.613 1 93.25 100 ALA A C 1
ATOM 826 O O . ALA A 1 100 ? -4.645 -4.625 4.121 1 93.25 100 ALA A O 1
ATOM 827 N N . GLY A 1 101 ? -4.832 -6.164 2.479 1 92.81 101 GLY A N 1
ATOM 828 C CA . GLY A 1 101 ? -5.758 -5.352 1.706 1 92.81 101 GLY A CA 1
ATOM 829 C C . GLY A 1 101 ? -5.086 -4.176 1.021 1 92.81 101 GLY A C 1
ATOM 830 O O . GLY A 1 101 ? -5.762 -3.311 0.457 1 92.81 101 GLY A O 1
ATOM 831 N N . GLN A 1 102 ? -3.775 -4.09 1.129 1 94.81 102 GLN A N 1
ATOM 832 C CA . GLN A 1 102 ? -3.033 -2.963 0.574 1 94.81 102 GLN A CA 1
ATOM 833 C C . GLN A 1 102 ? -2.199 -3.393 -0.629 1 94.81 102 GLN A C 1
ATOM 835 O O . GLN A 1 102 ? -2.045 -4.586 -0.891 1 94.81 102 GLN A O 1
ATOM 840 N N . ARG A 1 103 ? -1.725 -2.42 -1.436 1 97.06 103 ARG A N 1
ATOM 841 C CA . ARG A 1 103 ? -0.806 -2.627 -2.551 1 97.06 103 ARG A CA 1
ATOM 842 C C . ARG A 1 103 ? 0.116 -1.426 -2.73 1 97.06 103 ARG A C 1
ATOM 844 O O . ARG A 1 103 ? -0.164 -0.34 -2.219 1 97.06 103 ARG A O 1
ATOM 851 N N . ALA A 1 104 ? 1.226 -1.646 -3.447 1 97.94 104 ALA A N 1
ATOM 852 C CA . ALA A 1 104 ? 2.162 -0.562 -3.736 1 97.94 104 ALA A CA 1
ATOM 853 C C . ALA A 1 104 ? 3.002 -0.879 -4.973 1 97.94 104 ALA A C 1
ATOM 855 O O . ALA A 1 104 ? 3.02 -2.018 -5.441 1 97.94 104 ALA A O 1
ATOM 856 N N . GLN A 1 105 ? 3.57 0.186 -5.52 1 98.19 105 GLN A N 1
ATOM 857 C CA . GLN A 1 105 ? 4.52 0.056 -6.617 1 98.19 105 GLN A CA 1
ATOM 858 C C . GLN A 1 105 ? 5.891 0.6 -6.227 1 98.19 105 GLN A C 1
ATOM 860 O O . GLN A 1 105 ? 5.988 1.616 -5.535 1 98.19 105 GLN A O 1
ATOM 865 N N . MET A 1 106 ? 6.918 -0.059 -6.734 1 97.25 106 MET A N 1
ATOM 866 C CA . MET A 1 106 ? 8.25 0.426 -6.391 1 97.25 106 MET A CA 1
ATOM 867 C C . MET A 1 106 ? 9.211 0.236 -7.559 1 97.25 106 MET A C 1
ATOM 869 O O . MET A 1 106 ? 9.102 -0.732 -8.312 1 97.25 106 MET A O 1
ATOM 873 N N . ASP A 1 107 ? 10.156 1.147 -7.633 1 96.19 107 ASP A N 1
ATOM 874 C CA . ASP A 1 107 ? 11.312 0.996 -8.516 1 96.19 107 ASP A CA 1
ATOM 875 C C . ASP A 1 107 ? 12.508 0.431 -7.754 1 96.19 107 ASP A C 1
ATOM 877 O O . ASP A 1 107 ? 12.852 0.916 -6.672 1 96.19 107 ASP A O 1
ATOM 881 N N . LEU A 1 108 ? 13.07 -0.532 -8.359 1 94.31 108 LEU A N 1
ATOM 882 C CA . LEU A 1 108 ? 14.289 -1.085 -7.781 1 94.31 108 LEU A CA 1
ATOM 883 C C . LEU A 1 108 ? 15.523 -0.345 -8.289 1 94.31 108 LEU A C 1
ATOM 885 O O . LEU A 1 108 ? 15.461 0.337 -9.32 1 94.31 108 LEU A O 1
ATOM 889 N N . PRO A 1 109 ? 16.641 -0.503 -7.617 1 90.44 109 PRO A N 1
ATOM 890 C CA . PRO A 1 109 ? 17.844 0.24 -7.992 1 90.44 109 PRO A CA 1
ATOM 891 C C . PRO A 1 109 ? 18.344 -0.111 -9.391 1 90.44 109 PRO A C 1
ATOM 893 O O . PRO A 1 109 ? 19.031 0.687 -10.016 1 90.44 109 PRO A O 1
ATOM 896 N N . ASP A 1 110 ? 17.984 -1.249 -9.891 1 91.81 110 ASP A N 1
ATOM 897 C CA . ASP A 1 110 ? 18.469 -1.661 -11.203 1 91.81 110 ASP A CA 1
ATOM 898 C C . ASP A 1 110 ? 17.562 -1.143 -12.32 1 91.81 110 ASP A C 1
ATOM 900 O O . ASP A 1 110 ? 17.797 -1.423 -13.492 1 91.81 110 ASP A O 1
ATOM 904 N N . GLY A 1 111 ? 16.531 -0.466 -11.93 1 93.06 111 GLY A N 1
ATOM 905 C CA . GLY A 1 111 ? 15.609 0.071 -12.914 1 93.06 111 GLY A CA 1
ATOM 906 C C . GLY A 1 111 ? 14.375 -0.789 -13.102 1 93.06 111 GLY A C 1
ATOM 907 O O . GLY A 1 111 ? 13.445 -0.401 -13.812 1 93.06 111 GLY A O 1
ATOM 908 N N . SER A 1 112 ? 14.305 -1.958 -12.508 1 96.88 112 SER A N 1
ATOM 909 C CA . SER A 1 112 ? 13.117 -2.803 -12.555 1 96.88 112 SER A CA 1
ATOM 910 C C . SER A 1 112 ? 11.953 -2.166 -11.812 1 96.88 112 SER A C 1
ATOM 912 O O . SER A 1 112 ? 12.164 -1.392 -10.875 1 96.88 112 SER A O 1
ATOM 914 N N . ILE A 1 113 ? 10.773 -2.467 -12.242 1 97.88 113 ILE A N 1
ATOM 915 C CA . ILE A 1 113 ? 9.555 -1.99 -11.609 1 97.88 113 ILE A CA 1
ATOM 916 C C . ILE A 1 113 ? 8.789 -3.166 -11.008 1 97.88 113 ILE A C 1
ATOM 918 O O . ILE A 1 113 ? 8.641 -4.211 -11.641 1 97.88 113 ILE A O 1
ATOM 922 N N . VAL A 1 114 ? 8.297 -2.965 -9.781 1 98.62 114 VAL A N 1
ATOM 923 C CA . VAL A 1 114 ? 7.617 -4.055 -9.078 1 98.62 114 VAL A CA 1
ATOM 924 C C . VAL A 1 114 ? 6.297 -3.551 -8.5 1 98.62 114 VAL A C 1
ATOM 926 O O . VAL A 1 114 ? 6.25 -2.48 -7.891 1 98.62 114 VAL A O 1
ATOM 929 N N . TRP A 1 115 ? 5.23 -4.234 -8.734 1 98.75 115 TRP A N 1
ATOM 930 C CA . TRP A 1 115 ? 3.982 -4.078 -8 1 98.75 115 TRP A CA 1
ATOM 931 C C . TRP A 1 115 ? 3.855 -5.137 -6.91 1 98.75 115 TRP A C 1
ATOM 933 O O . TRP A 1 115 ? 4.148 -6.312 -7.141 1 98.75 115 TRP A O 1
ATOM 943 N N . LEU A 1 116 ? 3.5 -4.699 -5.75 1 98.75 116 LEU A N 1
ATOM 944 C CA . LEU A 1 116 ? 3.357 -5.605 -4.613 1 98.75 116 LEU A CA 1
ATOM 945 C C . LEU A 1 116 ? 1.908 -5.66 -4.141 1 98.75 116 LEU A C 1
ATOM 947 O O . LEU A 1 116 ? 1.264 -4.621 -3.98 1 98.75 116 LEU A O 1
ATOM 951 N N . ASN A 1 117 ? 1.422 -6.887 -3.928 1 97.94 117 ASN A N 1
ATOM 952 C CA . ASN A 1 117 ? 0.033 -7.102 -3.535 1 97.94 117 ASN A CA 1
ATOM 953 C C . ASN A 1 117 ? -0.107 -7.246 -2.023 1 97.94 117 ASN A C 1
ATOM 955 O O . ASN A 1 117 ? 0.849 -7.012 -1.281 1 97.94 117 ASN A O 1
ATOM 959 N N . SER A 1 118 ? -1.292 -7.531 -1.591 1 97.06 118 SER A N 1
ATOM 960 C CA . SER A 1 118 ? -1.683 -7.648 -0.189 1 97.06 118 SER A CA 1
ATOM 961 C C . SER A 1 118 ? -0.801 -8.648 0.548 1 97.06 118 SER A C 1
ATOM 963 O O . SER A 1 118 ? -0.46 -9.703 0.004 1 97.06 118 SER A O 1
ATOM 965 N N . GLN A 1 119 ? -0.43 -8.25 1.809 1 96.44 119 GLN A N 1
ATOM 966 C CA . GLN A 1 119 ? 0.332 -9.117 2.707 1 96.44 119 GLN A CA 1
ATOM 967 C C . GLN A 1 119 ? 1.617 -9.602 2.043 1 96.44 119 GLN A C 1
ATOM 969 O O . GLN A 1 119 ? 1.938 -10.789 2.096 1 96.44 119 GLN A O 1
ATOM 974 N N . THR A 1 120 ? 2.266 -8.719 1.447 1 98.31 120 THR A N 1
ATOM 975 C CA . THR A 1 120 ? 3.479 -9.078 0.718 1 98.31 120 THR A CA 1
ATOM 976 C C . THR A 1 120 ? 4.703 -8.422 1.357 1 98.31 120 THR A C 1
ATOM 978 O O . THR A 1 120 ? 4.648 -7.27 1.786 1 98.31 120 THR A O 1
ATOM 981 N N . THR A 1 121 ? 5.773 -9.133 1.463 1 98.5 121 THR A N 1
ATOM 982 C CA . THR A 1 121 ? 7.074 -8.633 1.886 1 98.5 121 THR A CA 1
ATOM 983 C C . THR A 1 121 ? 8.125 -8.875 0.806 1 98.5 121 THR A C 1
ATOM 985 O O . THR A 1 121 ? 8.211 -9.969 0.252 1 98.5 121 THR A O 1
ATOM 988 N N . LEU A 1 122 ? 8.812 -7.879 0.436 1 98.56 122 LEU A N 1
ATOM 989 C CA . LEU A 1 122 ? 9.922 -7.961 -0.5 1 98.56 122 LEU A CA 1
ATOM 990 C C . LEU A 1 122 ? 11.203 -7.414 0.125 1 98.56 122 LEU A C 1
ATOM 992 O O . LEU A 1 122 ? 11.203 -6.309 0.675 1 98.56 122 LEU A O 1
ATOM 996 N N . THR A 1 123 ? 12.289 -8.18 0.018 1 97.75 123 THR A N 1
ATOM 997 C CA . THR A 1 123 ? 13.562 -7.797 0.612 1 97.75 123 THR A CA 1
ATOM 998 C C . THR A 1 123 ? 14.695 -7.93 -0.403 1 97.75 123 THR A C 1
ATOM 1000 O O . THR A 1 123 ? 14.734 -8.891 -1.173 1 97.75 123 THR A O 1
ATOM 1003 N N . TYR A 1 124 ? 15.586 -6.996 -0.382 1 95.5 124 TYR A N 1
ATOM 1004 C CA . TYR A 1 124 ? 16.828 -7.109 -1.121 1 95.5 124 TYR A CA 1
ATOM 1005 C C . TYR A 1 124 ? 17.969 -6.441 -0.366 1 95.5 124 TYR A C 1
ATOM 1007 O O . TYR A 1 124 ? 17.734 -5.617 0.521 1 95.5 124 TYR A O 1
ATOM 1015 N N . ASP A 1 125 ? 19.172 -6.766 -0.737 1 90.94 125 ASP A N 1
ATOM 1016 C CA . ASP A 1 125 ? 20.312 -6.273 0.034 1 90.94 125 ASP A CA 1
ATOM 1017 C C . ASP A 1 125 ? 20.984 -5.098 -0.67 1 90.94 125 ASP A C 1
ATOM 1019 O O . ASP A 1 125 ? 20.547 -4.684 -1.746 1 90.94 125 ASP A O 1
ATOM 1023 N N . GLU A 1 126 ? 22 -4.613 -0.022 1 85.31 126 GLU A N 1
ATOM 1024 C CA . GLU A 1 126 ? 22.672 -3.402 -0.492 1 85.31 126 GLU A CA 1
ATOM 1025 C C . GLU A 1 126 ? 23.391 -3.648 -1.812 1 85.31 126 GLU A C 1
ATOM 1027 O O . GLU A 1 126 ? 23.734 -2.703 -2.525 1 85.31 126 GLU A O 1
ATOM 1032 N N . ASN A 1 127 ? 23.641 -4.875 -2.098 1 88.25 127 ASN A N 1
ATOM 1033 C CA . ASN A 1 127 ? 24.391 -5.207 -3.312 1 88.25 127 ASN A CA 1
ATOM 1034 C C . ASN A 1 127 ? 23.453 -5.324 -4.52 1 88.25 127 ASN A C 1
ATOM 1036 O O . ASN A 1 127 ? 23.922 -5.406 -5.656 1 88.25 127 ASN A O 1
ATOM 1040 N N . PHE A 1 128 ? 22.219 -5.285 -4.25 1 92.62 128 PHE A N 1
ATOM 1041 C CA . PHE A 1 128 ? 21.266 -5.418 -5.34 1 92.62 128 PHE A CA 1
ATOM 1042 C C . PHE A 1 128 ? 21.484 -4.34 -6.395 1 92.62 128 PHE A C 1
ATOM 1044 O O . PHE A 1 128 ? 21.609 -3.158 -6.066 1 92.62 128 PHE A O 1
ATOM 1051 N N . GLY A 1 129 ? 21.5 -4.82 -7.617 1 88.88 129 GLY A N 1
ATOM 1052 C CA . GLY A 1 129 ? 21.688 -3.91 -8.734 1 88.88 129 GLY A CA 1
ATOM 1053 C C . GLY A 1 129 ? 23.156 -3.639 -9.039 1 88.88 129 GLY A C 1
ATOM 1054 O O . GLY A 1 129 ? 23.469 -2.973 -10.023 1 88.88 129 GLY A O 1
ATOM 1055 N N . LYS A 1 130 ? 24.031 -4.07 -8.188 1 88.62 130 LYS A N 1
ATOM 1056 C CA . LYS A 1 130 ? 25.469 -3.898 -8.359 1 88.62 130 LYS A CA 1
ATOM 1057 C C . LYS A 1 130 ? 26.156 -5.238 -8.602 1 88.62 130 LYS A C 1
ATOM 1059 O O . LYS A 1 130 ? 26.547 -5.543 -9.727 1 88.62 130 LYS A O 1
ATOM 1064 N N . LYS A 1 131 ? 26.094 -6.117 -7.578 1 91.19 131 LYS A N 1
ATOM 1065 C CA . LYS A 1 131 ? 26.75 -7.418 -7.66 1 91.19 131 LYS A CA 1
ATOM 1066 C C . LYS A 1 131 ? 25.75 -8.523 -8 1 91.19 131 LYS A C 1
ATOM 1068 O O . LYS A 1 131 ? 26.141 -9.562 -8.539 1 91.19 131 LYS A O 1
ATOM 1073 N N . ASP A 1 132 ? 24.672 -8.273 -7.609 1 93.62 132 ASP A N 1
ATOM 1074 C CA . ASP A 1 132 ? 23.625 -9.25 -7.887 1 93.62 132 ASP A CA 1
ATOM 1075 C C . ASP A 1 132 ? 22.266 -8.562 -8.062 1 93.62 132 ASP A C 1
ATOM 1077 O O . ASP A 1 132 ? 22.172 -7.34 -7.996 1 93.62 132 ASP A O 1
ATOM 1081 N N . ARG A 1 133 ? 21.25 -9.32 -8.422 1 96.44 133 ARG A N 1
ATOM 1082 C CA . ARG A 1 133 ? 19.875 -8.875 -8.531 1 96.44 133 ARG A CA 1
ATOM 1083 C C . ARG A 1 133 ? 18.906 -9.898 -7.93 1 96.44 133 ARG A C 1
ATOM 1085 O O . ARG A 1 133 ? 18.031 -10.406 -8.625 1 96.44 133 ARG A O 1
ATOM 1092 N N . LYS A 1 134 ? 19.156 -10.102 -6.633 1 97 134 LYS A N 1
ATOM 1093 C CA . LYS A 1 134 ? 18.344 -11.094 -5.93 1 97 134 LYS A CA 1
ATOM 1094 C C . LYS A 1 134 ? 17.344 -10.422 -4.988 1 97 134 LYS A C 1
ATOM 1096 O O . LYS A 1 134 ? 17.719 -9.578 -4.172 1 97 134 LYS A O 1
ATOM 1101 N N . VAL A 1 135 ? 16.062 -10.773 -5.125 1 98 135 VAL A N 1
ATOM 1102 C CA . VAL A 1 135 ? 15.055 -10.344 -4.164 1 98 135 VAL A CA 1
ATOM 1103 C C . VAL A 1 135 ? 14.406 -11.562 -3.514 1 98 135 VAL A C 1
ATOM 1105 O O . VAL A 1 135 ? 14.336 -12.633 -4.121 1 98 135 VAL A O 1
ATOM 1108 N N . THR A 1 136 ? 14 -11.367 -2.246 1 98.25 136 THR A N 1
ATOM 1109 C CA . THR A 1 136 ? 13.211 -12.367 -1.55 1 98.25 136 THR A CA 1
ATOM 1110 C C . THR A 1 136 ? 11.758 -11.914 -1.42 1 98.25 136 THR A C 1
ATOM 1112 O O . THR A 1 136 ? 11.484 -10.805 -0.963 1 98.25 136 THR A O 1
ATOM 1115 N N . LEU A 1 137 ? 10.875 -12.852 -1.833 1 98.62 137 LEU A N 1
ATOM 1116 C CA . LEU A 1 137 ? 9.461 -12.508 -1.876 1 98.62 137 LEU A CA 1
ATOM 1117 C C . LEU A 1 137 ? 8.641 -13.445 -0.996 1 98.62 137 LEU A C 1
ATOM 1119 O O . LEU A 1 137 ? 8.797 -14.664 -1.069 1 98.62 137 LEU A O 1
ATOM 1123 N N . ASP A 1 138 ? 7.859 -12.953 -0.119 1 98.69 138 ASP A N 1
ATOM 1124 C CA . ASP A 1 138 ? 6.742 -13.602 0.564 1 98.69 138 ASP A CA 1
ATOM 1125 C C . ASP A 1 138 ? 5.43 -12.883 0.263 1 98.69 138 ASP A C 1
ATOM 1127 O O . ASP A 1 138 ? 5.152 -11.82 0.826 1 98.69 138 ASP A O 1
ATOM 1131 N N . GLY A 1 139 ? 4.684 -13.461 -0.645 1 98.31 139 GLY A N 1
ATOM 1132 C CA . GLY A 1 139 ? 3.469 -12.82 -1.122 1 98.31 139 GLY A CA 1
ATOM 1133 C C . GLY A 1 139 ? 3.326 -12.867 -2.633 1 98.31 139 GLY A C 1
ATOM 1134 O O . GLY A 1 139 ? 3.621 -13.883 -3.26 1 98.31 139 GLY A O 1
ATOM 1135 N N . GLU A 1 140 ? 2.75 -11.805 -3.182 1 98.38 140 GLU A N 1
ATOM 1136 C CA . GLU A 1 140 ? 2.512 -11.703 -4.617 1 98.38 140 GLU A CA 1
ATOM 1137 C C . GLU A 1 140 ? 3.07 -10.398 -5.18 1 98.38 140 GLU A C 1
ATOM 1139 O O . GLU A 1 140 ? 2.865 -9.336 -4.602 1 98.38 140 GLU A O 1
ATOM 1144 N N . ALA A 1 141 ? 3.805 -10.555 -6.301 1 98.88 141 ALA A N 1
ATOM 1145 C CA . ALA A 1 141 ? 4.398 -9.383 -6.93 1 98.88 141 ALA A CA 1
ATOM 1146 C C . ALA A 1 141 ? 4.445 -9.539 -8.445 1 98.88 141 ALA A C 1
ATOM 1148 O O . ALA A 1 141 ? 4.684 -10.633 -8.961 1 98.88 141 ALA A O 1
ATOM 1149 N N . TYR A 1 142 ? 4.141 -8.477 -9.133 1 98.81 142 TYR A N 1
ATOM 1150 C CA . TYR A 1 142 ? 4.379 -8.359 -10.57 1 98.81 142 TYR A CA 1
ATOM 1151 C C . TYR A 1 142 ? 5.684 -7.621 -10.852 1 98.81 142 TYR A C 1
ATOM 1153 O O . TYR A 1 142 ? 5.926 -6.547 -10.297 1 98.81 142 TYR A O 1
ATOM 1161 N N . PHE A 1 143 ? 6.504 -8.203 -11.773 1 98.75 143 PHE A N 1
ATOM 1162 C CA . PHE A 1 143 ? 7.832 -7.664 -12.047 1 98.75 143 PHE A CA 1
ATOM 1163 C C . PHE A 1 143 ? 7.957 -7.258 -13.508 1 98.75 143 PHE A C 1
ATOM 1165 O O . PHE A 1 143 ? 7.59 -8.023 -14.406 1 98.75 143 PHE A O 1
ATOM 1172 N N . GLU A 1 144 ? 8.383 -6.074 -13.742 1 98.5 144 GLU A N 1
ATOM 1173 C CA . GLU A 1 144 ? 8.992 -5.656 -15 1 98.5 144 GLU A CA 1
ATOM 1174 C C . GLU A 1 144 ? 10.5 -5.48 -14.844 1 98.5 144 GLU A C 1
ATOM 1176 O O . GLU A 1 144 ? 10.977 -4.395 -14.516 1 98.5 144 GLU A O 1
ATOM 1181 N N . VAL A 1 145 ? 11.18 -6.48 -15.156 1 98.19 145 VAL A N 1
ATOM 1182 C CA . VAL A 1 145 ? 12.602 -6.562 -14.852 1 98.19 145 VAL A CA 1
ATOM 1183 C C . VAL A 1 145 ? 13.414 -5.914 -15.969 1 98.19 145 VAL A C 1
ATOM 1185 O O . VAL A 1 145 ? 13.242 -6.246 -17.141 1 98.19 145 VAL A O 1
ATOM 1188 N N . ALA A 1 146 ? 14.242 -4.996 -15.57 1 96 146 ALA A N 1
ATOM 1189 C CA . ALA A 1 146 ? 15.156 -4.363 -16.516 1 96 146 ALA A CA 1
ATOM 1190 C C . ALA A 1 146 ? 16.094 -5.391 -17.141 1 96 146 ALA A C 1
ATOM 1192 O O . ALA A 1 146 ? 16.594 -6.277 -16.453 1 96 146 ALA A O 1
ATOM 1193 N N . HIS A 1 147 ? 16.359 -5.266 -18.422 1 95.62 147 HIS A N 1
ATOM 1194 C CA . HIS A 1 147 ? 17.156 -6.25 -19.125 1 95.62 147 HIS A CA 1
ATOM 1195 C C . HIS A 1 147 ? 18.625 -6.172 -18.703 1 95.62 147 HIS A C 1
ATOM 1197 O O . HIS A 1 147 ? 19.203 -5.09 -18.672 1 95.62 147 HIS A O 1
ATOM 1203 N N . ASN A 1 148 ? 19.203 -7.273 -18.312 1 94.44 148 ASN A N 1
ATOM 1204 C CA . ASN A 1 148 ? 20.609 -7.426 -17.984 1 94.44 148 ASN A CA 1
ATOM 1205 C C . ASN A 1 148 ? 21.047 -8.891 -18.031 1 94.44 148 ASN A C 1
ATOM 1207 O O . ASN A 1 148 ? 20.828 -9.633 -17.078 1 94.44 148 ASN A O 1
ATOM 1211 N N . LYS A 1 149 ? 21.703 -9.281 -19.047 1 90.94 149 LYS A N 1
ATOM 1212 C CA . LYS A 1 149 ? 22.078 -10.68 -19.219 1 90.94 149 LYS A CA 1
ATOM 1213 C C . LYS A 1 149 ? 23.266 -11.047 -18.328 1 90.94 149 LYS A C 1
ATOM 1215 O O . LYS A 1 149 ? 23.422 -12.211 -17.953 1 90.94 149 LYS A O 1
ATOM 1220 N N . GLU A 1 150 ? 24.078 -10.094 -18.047 1 93.88 150 GLU A N 1
ATOM 1221 C CA . GLU A 1 150 ? 25.297 -10.336 -17.266 1 93.88 150 GLU A CA 1
ATOM 1222 C C . GLU A 1 150 ? 24.969 -10.633 -15.805 1 93.88 150 GLU A C 1
ATOM 1224 O O . GLU A 1 150 ? 25.672 -11.398 -15.148 1 93.88 150 GLU A O 1
ATOM 1229 N N . ILE A 1 151 ? 24.016 -9.969 -15.352 1 95.56 151 ILE A N 1
ATOM 1230 C CA . ILE A 1 151 ? 23.578 -10.195 -13.977 1 95.56 151 ILE A CA 1
ATOM 1231 C C . ILE A 1 151 ? 22.094 -10.57 -13.961 1 95.56 151 ILE A C 1
ATOM 1233 O O . ILE A 1 151 ? 21.234 -9.695 -13.852 1 95.56 151 ILE A O 1
ATOM 1237 N N . PRO A 1 152 ? 21.812 -11.828 -13.93 1 96.06 152 PRO A N 1
ATOM 1238 C CA . PRO A 1 152 ? 20.406 -12.258 -13.945 1 96.06 152 PRO A CA 1
ATOM 1239 C C . PRO A 1 152 ? 19.656 -11.828 -12.695 1 96.06 152 PRO A C 1
ATOM 1241 O O . PRO A 1 152 ? 20.266 -11.555 -11.664 1 96.06 152 PRO A O 1
ATOM 1244 N N . PHE A 1 153 ? 18.328 -11.727 -12.852 1 97.56 153 PHE A N 1
ATOM 1245 C CA . PHE A 1 153 ? 17.422 -11.359 -11.766 1 97.56 153 PHE A CA 1
ATOM 1246 C C . PHE A 1 153 ? 16.797 -12.602 -11.133 1 97.56 153 PHE A C 1
ATOM 1248 O O . PHE A 1 153 ? 16.312 -13.484 -11.844 1 97.56 153 PHE A O 1
ATOM 1255 N N . TYR A 1 154 ? 16.828 -12.648 -9.797 1 97 154 TYR A N 1
ATOM 1256 C CA . TYR A 1 154 ? 16.281 -13.805 -9.086 1 97 154 TYR A CA 1
ATOM 1257 C C . TYR A 1 154 ? 15.195 -13.375 -8.109 1 97 154 TYR A C 1
ATOM 1259 O O . TYR A 1 154 ? 15.375 -12.422 -7.344 1 97 154 TYR A O 1
ATOM 1267 N N . VAL A 1 155 ? 14.078 -14.055 -8.148 1 98.31 155 VAL A N 1
ATOM 1268 C CA . VAL A 1 155 ? 13.055 -13.953 -7.113 1 98.31 155 VAL A CA 1
ATOM 1269 C C . VAL A 1 155 ? 13.047 -15.227 -6.27 1 98.31 155 VAL A C 1
ATOM 1271 O O . VAL A 1 155 ? 12.602 -16.281 -6.73 1 98.31 155 VAL A O 1
ATOM 1274 N N . GLN A 1 156 ? 13.539 -15.055 -5.094 1 97.44 156 GLN A N 1
ATOM 1275 C CA . GLN A 1 156 ? 13.547 -16.188 -4.168 1 97.44 156 GLN A CA 1
ATOM 1276 C C . GLN A 1 156 ? 12.25 -16.25 -3.371 1 97.44 156 GLN A C 1
ATOM 1278 O O . GLN A 1 156 ? 11.844 -15.266 -2.75 1 97.44 156 GLN A O 1
ATOM 1283 N N . THR A 1 157 ? 11.578 -17.375 -3.428 1 97.31 157 THR A N 1
ATOM 1284 C CA . THR A 1 157 ? 10.398 -17.641 -2.604 1 97.31 157 THR A CA 1
ATOM 1285 C C . THR A 1 157 ? 10.633 -18.828 -1.689 1 97.31 157 THR A C 1
ATOM 1287 O O . THR A 1 157 ? 11.766 -19.297 -1.535 1 97.31 157 THR A O 1
ATOM 1290 N N . GLU A 1 158 ? 9.57 -19.25 -0.969 1 94 158 GLU A N 1
ATOM 1291 C CA . GLU A 1 158 ? 9.695 -20.312 0.013 1 94 158 GLU A CA 1
ATOM 1292 C C . GLU A 1 158 ? 10.195 -21.609 -0.635 1 94 158 GLU A C 1
ATOM 1294 O O . GLU A 1 158 ? 11.086 -22.266 -0.102 1 94 158 GLU A O 1
ATOM 1299 N N . ASN A 1 159 ? 9.734 -21.906 -1.881 1 89.56 159 ASN A N 1
ATOM 1300 C CA . ASN A 1 159 ? 10.039 -23.234 -2.424 1 89.56 159 ASN A CA 1
ATOM 1301 C C . ASN A 1 159 ? 10.656 -2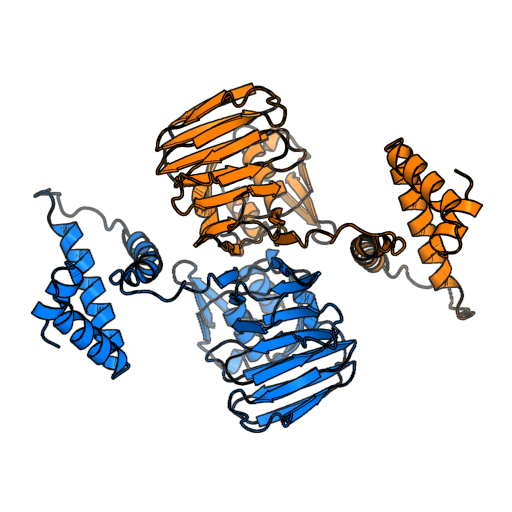3.125 -3.814 1 89.56 159 ASN A C 1
ATOM 1303 O O . ASN A 1 159 ? 11.297 -24.078 -4.281 1 89.56 159 ASN A O 1
ATOM 1307 N N . ILE A 1 160 ? 10.438 -22.016 -4.48 1 93.56 160 ILE A N 1
ATOM 1308 C CA . ILE A 1 160 ? 10.852 -21.906 -5.871 1 93.56 160 ILE A CA 1
ATOM 1309 C C . ILE A 1 160 ? 11.672 -20.641 -6.066 1 93.56 160 ILE A C 1
ATOM 1311 O O . ILE A 1 160 ? 11.352 -19.594 -5.5 1 93.56 160 ILE A O 1
ATOM 1315 N N . LYS A 1 161 ? 12.672 -20.734 -6.812 1 95.56 161 LYS A N 1
ATOM 1316 C CA . LYS A 1 161 ? 13.469 -19.594 -7.258 1 95.56 161 LYS A CA 1
ATOM 1317 C C . LYS A 1 161 ? 13.227 -19.297 -8.734 1 95.56 161 LYS A C 1
ATOM 1319 O O . LYS A 1 161 ? 13.367 -20.172 -9.586 1 95.56 161 LYS A O 1
ATOM 1324 N N . VAL A 1 162 ? 12.852 -18.062 -9.016 1 96.56 162 VAL A N 1
ATOM 1325 C CA . VAL A 1 162 ? 12.578 -17.641 -10.383 1 96.56 162 VAL A CA 1
ATOM 1326 C C . VAL A 1 162 ? 13.797 -16.906 -10.945 1 96.56 162 VAL A C 1
ATOM 1328 O O . VAL A 1 162 ? 14.281 -15.938 -10.344 1 96.56 162 VAL A O 1
ATOM 1331 N N . GLN A 1 163 ? 14.266 -17.297 -12.031 1 95.44 163 GLN A N 1
ATOM 1332 C CA . GLN A 1 163 ? 15.391 -16.656 -12.695 1 95.44 163 GLN A CA 1
ATOM 1333 C C . GLN A 1 163 ? 14.969 -16.016 -14.023 1 95.44 163 GLN A C 1
ATOM 1335 O O . GLN A 1 163 ? 14.375 -16.688 -14.867 1 95.44 163 GLN A O 1
ATOM 1340 N N . VAL A 1 164 ? 15.305 -14.711 -14.141 1 95.75 164 VAL A N 1
ATOM 1341 C CA . VAL A 1 164 ? 14.969 -14.008 -15.375 1 95.75 164 VAL A CA 1
ATOM 1342 C C . VAL A 1 164 ? 16.094 -13.039 -15.742 1 95.75 164 VAL A C 1
ATOM 1344 O O . VAL A 1 164 ? 16.984 -12.773 -14.93 1 95.75 164 VAL A O 1
ATOM 1347 N N . THR A 1 165 ? 16.062 -12.477 -16.984 1 92.25 165 THR A N 1
ATOM 1348 C CA . THR A 1 165 ? 17.062 -11.516 -17.438 1 92.25 165 THR A CA 1
ATOM 1349 C C . THR A 1 165 ? 16.406 -10.219 -17.891 1 92.25 165 THR A C 1
ATOM 1351 O O . THR A 1 165 ? 17.047 -9.172 -17.969 1 92.25 165 THR A O 1
ATOM 1354 N N . GLY A 1 166 ? 15.297 -10.094 -18.25 1 94.19 166 GLY A N 1
ATOM 1355 C CA . GLY A 1 166 ? 14.445 -9.023 -18.75 1 94.19 166 GLY A CA 1
ATOM 1356 C C . GLY A 1 166 ? 13.039 -9.477 -19.062 1 94.19 166 GLY A C 1
ATOM 1357 O O . GLY A 1 166 ? 12.734 -9.828 -20.203 1 94.19 166 GLY A O 1
ATOM 1358 N N . THR A 1 167 ? 12.242 -9.453 -18.156 1 96.06 167 THR A N 1
ATOM 1359 C CA . THR A 1 167 ? 10.992 -10.203 -18.234 1 96.06 167 THR A CA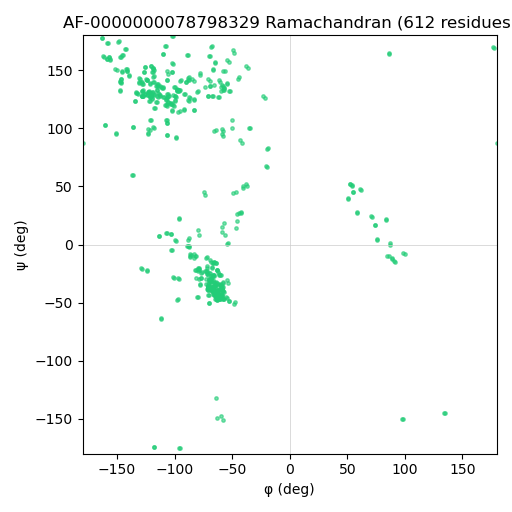 1
ATOM 1360 C C . THR A 1 167 ? 9.875 -9.469 -17.5 1 96.06 167 THR A C 1
ATOM 1362 O O . THR A 1 167 ? 10.133 -8.773 -16.516 1 96.06 167 THR A O 1
ATOM 1365 N N . LYS A 1 168 ? 8.695 -9.5 -18 1 98.19 168 LYS A N 1
ATOM 1366 C CA . LYS A 1 168 ? 7.488 -9.094 -17.297 1 98.19 168 LYS A CA 1
ATOM 1367 C C . LYS A 1 168 ? 6.699 -10.305 -16.812 1 98.19 168 LYS A C 1
ATOM 1369 O O . LYS A 1 168 ? 6.246 -11.117 -17.609 1 98.19 168 LYS A O 1
ATOM 1374 N N . PHE A 1 169 ? 6.551 -10.5 -15.516 1 98.19 169 PHE A N 1
ATOM 1375 C CA . PHE A 1 169 ? 5.949 -11.711 -14.969 1 98.19 169 PHE A CA 1
ATOM 1376 C C . PHE A 1 169 ? 5.379 -11.453 -13.578 1 98.19 169 PHE A C 1
ATOM 1378 O O . PHE A 1 169 ? 5.719 -10.453 -12.938 1 98.19 169 PHE A O 1
ATOM 1385 N N . ASP A 1 170 ? 4.473 -12.312 -13.172 1 98.31 170 ASP A N 1
ATOM 1386 C CA . ASP A 1 170 ? 3.852 -12.281 -11.852 1 98.31 170 ASP A CA 1
ATOM 1387 C C . ASP A 1 170 ? 4.199 -13.539 -11.055 1 98.31 170 ASP A C 1
ATOM 1389 O O . ASP A 1 170 ? 4.242 -14.641 -11.609 1 98.31 170 ASP A O 1
ATOM 1393 N N . VAL A 1 171 ? 4.523 -13.336 -9.781 1 98.5 171 VAL A N 1
ATOM 1394 C CA . VAL A 1 171 ? 4.789 -14.445 -8.875 1 98.5 171 VAL A CA 1
ATOM 1395 C C . VAL A 1 171 ? 3.861 -14.352 -7.66 1 98.5 171 VAL A C 1
ATOM 1397 O O . VAL A 1 171 ? 3.754 -13.297 -7.031 1 98.5 171 VAL A O 1
ATOM 1400 N N . CYS A 1 172 ? 3.18 -15.406 -7.328 1 97.44 172 CYS A N 1
ATOM 1401 C CA . CYS A 1 172 ? 2.348 -15.539 -6.137 1 97.44 172 CYS A CA 1
ATOM 1402 C C . CYS A 1 172 ? 2.816 -16.703 -5.273 1 97.44 172 CYS A C 1
ATOM 1404 O O . CYS A 1 172 ? 2.666 -17.859 -5.652 1 97.44 172 CYS A O 1
ATOM 1406 N N . SER A 1 173 ? 3.416 -16.406 -4.188 1 97.81 173 SER A N 1
ATOM 1407 C CA . SER A 1 173 ? 3.949 -17.406 -3.266 1 97.81 173 SER A CA 1
ATOM 1408 C C . SER A 1 173 ? 3.939 -16.891 -1.83 1 97.81 173 SER A C 1
ATOM 1410 O O . SER A 1 173 ? 4.914 -16.297 -1.374 1 97.81 173 SER A O 1
ATOM 1412 N N . TYR A 1 174 ? 2.887 -17.25 -1.119 1 96.31 174 TYR A N 1
ATOM 1413 C CA . TYR A 1 174 ? 2.783 -16.891 0.29 1 96.31 174 TYR A CA 1
ATOM 1414 C C . TYR A 1 174 ? 3.361 -17.984 1.179 1 96.31 174 TYR A C 1
ATOM 1416 O O . TYR A 1 174 ? 2.996 -19.156 1.049 1 96.31 174 TYR A O 1
ATOM 1424 N N . LYS A 1 175 ? 4.23 -17.531 2.068 1 95.44 175 LYS A N 1
ATOM 1425 C CA . LYS A 1 175 ? 4.879 -18.484 2.959 1 95.44 175 LYS A CA 1
ATOM 1426 C C . LYS A 1 175 ? 3.848 -19.281 3.75 1 95.44 175 LYS A C 1
ATOM 1428 O O . LYS A 1 175 ? 2.873 -18.719 4.254 1 95.44 175 LYS A O 1
ATOM 1433 N N . GLY A 1 176 ? 4.023 -20.578 3.84 1 92.31 176 GLY A N 1
ATOM 1434 C CA . GLY A 1 176 ? 3.143 -21.453 4.594 1 92.31 176 GLY A CA 1
ATOM 1435 C C . GLY A 1 176 ? 1.978 -21.984 3.775 1 92.31 176 GLY A C 1
ATOM 1436 O O . GLY A 1 176 ? 1.277 -22.906 4.199 1 92.31 176 GLY A O 1
ATOM 1437 N N . SER A 1 177 ? 1.695 -21.469 2.586 1 89.62 177 SER A N 1
ATOM 1438 C CA . SER A 1 177 ? 0.559 -21.875 1.77 1 89.62 177 SER A CA 1
ATOM 1439 C C . SER A 1 177 ? 0.873 -23.156 0.987 1 89.62 177 SER A C 1
ATOM 1441 O O . SER A 1 177 ? -0.033 -23.812 0.466 1 89.62 177 SER A O 1
ATOM 1443 N N . ASN A 1 178 ? 2.143 -23.5 0.76 1 91.5 178 ASN A N 1
ATOM 1444 C CA . ASN A 1 178 ? 2.592 -24.609 -0.077 1 91.5 178 ASN A CA 1
ATOM 1445 C C . ASN A 1 178 ? 2.092 -24.469 -1.512 1 91.5 178 ASN A C 1
ATOM 1447 O O . ASN A 1 178 ? 1.685 -25.453 -2.131 1 91.5 178 ASN A O 1
ATOM 1451 N N . SER A 1 179 ? 1.896 -23.328 -1.853 1 93.94 179 SER A N 1
ATOM 1452 C CA . SER A 1 179 ? 1.458 -23.031 -3.213 1 93.94 179 SER A CA 1
ATOM 1453 C C . SER A 1 179 ? 2.369 -22 -3.877 1 93.94 179 SER A C 1
ATOM 1455 O O . SER A 1 179 ? 3 -21.188 -3.195 1 93.94 179 SER A O 1
ATOM 1457 N N . PHE A 1 180 ? 2.504 -22.125 -5.211 1 96.19 180 PHE A N 1
ATOM 1458 C CA . PHE A 1 180 ? 3.305 -21.234 -6.039 1 96.19 180 PHE A CA 1
ATOM 1459 C C . PHE A 1 180 ? 2.682 -21.078 -7.422 1 96.19 180 PHE A C 1
ATOM 1461 O O . PHE A 1 180 ? 2.26 -22.047 -8.039 1 96.19 180 PHE A O 1
ATOM 1468 N N . ILE A 1 181 ? 2.57 -19.828 -7.863 1 96.5 181 ILE A N 1
ATOM 1469 C CA . ILE A 1 181 ? 2.115 -19.562 -9.227 1 96.5 181 ILE A CA 1
ATOM 1470 C C . ILE A 1 181 ? 3.027 -18.531 -9.891 1 96.5 181 ILE A C 1
ATOM 1472 O O . ILE A 1 181 ? 3.389 -17.531 -9.273 1 96.5 181 ILE A O 1
ATOM 1476 N N . ALA A 1 182 ? 3.498 -18.781 -11.055 1 97.5 182 ALA A N 1
ATOM 1477 C CA . ALA A 1 182 ? 4.188 -17.812 -11.914 1 97.5 182 ALA A CA 1
ATOM 1478 C C . ALA A 1 182 ? 3.426 -17.609 -13.219 1 97.5 182 ALA A C 1
ATOM 1480 O O . ALA A 1 182 ? 2.971 -18.578 -13.844 1 97.5 182 ALA A O 1
ATOM 1481 N N . ARG A 1 183 ? 3.195 -16.391 -13.617 1 97.25 183 ARG A N 1
ATOM 1482 C CA . ARG A 1 183 ? 2.553 -16.016 -14.875 1 97.25 183 ARG A CA 1
ATOM 1483 C C . ARG A 1 183 ? 3.479 -15.164 -15.734 1 97.25 183 ARG A C 1
ATOM 1485 O O . ARG A 1 183 ? 3.984 -14.133 -15.273 1 97.25 183 ARG A O 1
ATOM 1492 N N . LEU A 1 184 ? 3.668 -15.617 -16.922 1 97.69 184 LEU A N 1
ATOM 1493 C CA . LEU A 1 184 ? 4.613 -14.93 -17.812 1 97.69 184 LEU A CA 1
ATOM 1494 C C . LEU A 1 184 ? 3.885 -14.07 -18.828 1 97.69 184 LEU A C 1
ATOM 1496 O O . LEU A 1 184 ? 3.09 -14.586 -19.625 1 97.69 184 LEU A O 1
ATOM 1500 N N . ILE A 1 185 ? 4.156 -12.805 -18.859 1 96.5 185 ILE A N 1
ATOM 1501 C CA . ILE A 1 185 ? 3.529 -11.867 -19.781 1 96.5 185 ILE A CA 1
ATOM 1502 C C . ILE A 1 185 ? 4.449 -11.633 -20.969 1 96.5 185 ILE A C 1
ATOM 1504 O O . ILE A 1 185 ? 4.004 -11.664 -22.125 1 96.5 185 ILE A O 1
ATOM 1508 N N . GLU A 1 186 ? 5.711 -11.383 -20.719 1 95.31 186 GLU A N 1
ATOM 1509 C CA . GLU A 1 186 ? 6.715 -11.156 -21.75 1 95.31 186 GLU A CA 1
ATOM 1510 C C . GLU A 1 186 ? 8.086 -11.68 -21.312 1 95.31 186 GLU A C 1
ATOM 1512 O O . GLU A 1 186 ? 8.469 -11.531 -20.141 1 95.31 186 GLU A O 1
ATOM 1517 N N . GLY A 1 187 ? 8.797 -12.289 -22.281 1 94.38 187 GLY A N 1
ATOM 1518 C CA . GLY A 1 187 ? 10.141 -12.781 -22 1 94.38 187 GLY A CA 1
ATOM 1519 C C . GLY A 1 187 ? 10.188 -14.266 -21.703 1 94.38 187 GLY A C 1
ATOM 1520 O O . GLY A 1 187 ? 9.477 -15.055 -22.328 1 94.38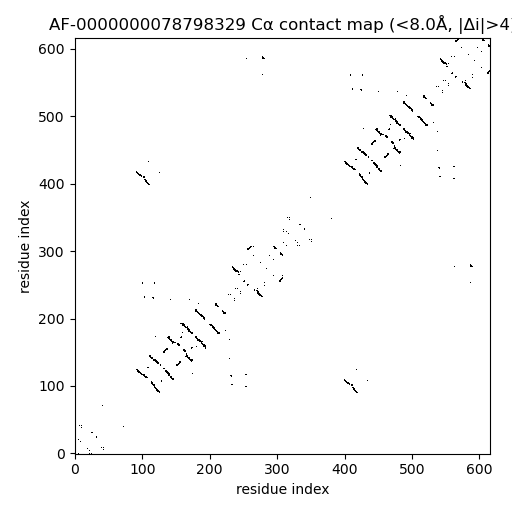 187 GLY A O 1
ATOM 1521 N N . SER A 1 188 ? 11.141 -14.656 -20.891 1 92.5 188 SER A N 1
ATOM 1522 C CA . SER A 1 188 ? 11.32 -16.047 -20.5 1 92.5 188 SER A CA 1
ATOM 1523 C C . SER A 1 188 ? 11.68 -16.188 -19.031 1 92.5 188 SER A C 1
ATOM 1525 O O . SER A 1 188 ? 12.297 -15.289 -18.453 1 92.5 188 SER A O 1
ATOM 1527 N N . ILE A 1 189 ? 11.188 -17.266 -18.453 1 94.44 189 ILE A N 1
ATOM 1528 C CA . ILE A 1 189 ? 11.406 -17.5 -17.031 1 94.44 189 ILE A CA 1
ATOM 1529 C C . ILE A 1 189 ? 11.977 -18.906 -16.828 1 94.44 189 ILE A C 1
ATOM 1531 O O . ILE A 1 189 ? 11.57 -19.859 -17.5 1 94.44 189 ILE A O 1
ATOM 1535 N N . ASN A 1 190 ? 13.016 -19.031 -16.047 1 92.44 190 ASN A N 1
ATOM 1536 C CA . ASN A 1 190 ? 13.453 -20.328 -15.516 1 92.44 190 ASN A CA 1
ATOM 1537 C C . ASN A 1 190 ? 13.016 -20.516 -14.07 1 92.44 190 ASN A C 1
ATOM 1539 O O . ASN A 1 190 ? 13.203 -19.625 -13.234 1 92.44 190 ASN A O 1
ATOM 1543 N N . LEU A 1 191 ? 12.391 -21.594 -13.758 1 94.19 191 LEU A N 1
ATOM 1544 C CA . LEU A 1 191 ? 11.969 -21.938 -12.406 1 94.19 191 LEU A CA 1
ATOM 1545 C C . LEU A 1 191 ? 12.883 -22.984 -11.797 1 94.19 191 LEU A C 1
ATOM 1547 O O . LEU A 1 191 ? 13.008 -24.094 -12.336 1 94.19 191 LEU A O 1
ATOM 1551 N N . LEU A 1 192 ? 13.484 -22.641 -10.695 1 90.94 192 LEU A N 1
ATOM 1552 C CA . LEU A 1 192 ? 14.438 -23.516 -10.016 1 90.94 192 LEU A CA 1
ATOM 1553 C C . LEU A 1 192 ? 13.945 -23.875 -8.617 1 90.94 192 LEU A C 1
ATOM 1555 O O . LEU A 1 192 ? 13.242 -23.094 -7.98 1 90.94 192 LEU A O 1
ATOM 1559 N N . THR A 1 193 ? 14.328 -25.062 -8.156 1 86.38 193 THR A N 1
ATOM 1560 C CA . THR A 1 193 ? 14.102 -25.359 -6.746 1 86.38 193 THR A CA 1
ATOM 1561 C C . THR A 1 193 ? 15.141 -24.672 -5.871 1 86.38 193 THR A C 1
ATOM 1563 O O . THR A 1 193 ? 16.266 -24.406 -6.316 1 86.38 193 THR A O 1
ATOM 1566 N N . ASN A 1 194 ? 14.75 -24.234 -4.648 1 81.56 194 ASN A N 1
ATOM 1567 C CA . ASN A 1 194 ? 15.672 -23.531 -3.771 1 81.56 194 ASN A CA 1
ATOM 1568 C C . ASN A 1 194 ? 16.906 -24.359 -3.465 1 81.56 194 ASN A C 1
ATOM 1570 O O . ASN A 1 194 ? 17.984 -23.812 -3.203 1 81.56 194 ASN A O 1
ATOM 1574 N N . ASN A 1 195 ? 16.734 -25.672 -3.322 1 68.38 195 ASN A N 1
ATOM 1575 C CA . ASN A 1 195 ? 17.844 -26.562 -2.977 1 68.38 195 ASN A CA 1
ATOM 1576 C C . ASN A 1 195 ? 18.578 -27.047 -4.223 1 68.38 195 ASN A C 1
ATOM 1578 O O . ASN A 1 195 ? 19.422 -27.938 -4.137 1 68.38 195 ASN A O 1
ATOM 1582 N N . ALA A 1 196 ? 18.172 -26.516 -5.27 1 62.16 196 ALA A N 1
ATOM 1583 C CA . ALA A 1 196 ? 18.719 -27.156 -6.465 1 62.16 196 ALA A CA 1
ATOM 1584 C C . ALA A 1 196 ? 20.234 -26.953 -6.551 1 62.16 196 ALA A C 1
ATOM 1586 O O . ALA A 1 196 ? 20.719 -25.812 -6.473 1 62.16 196 ALA A O 1
ATOM 1587 N N . LYS A 1 197 ? 20.891 -28.047 -6.059 1 55.38 197 LYS A N 1
ATOM 1588 C CA . LYS A 1 197 ? 22.344 -28.094 -6.242 1 55.38 197 LYS A CA 1
ATOM 1589 C C . LYS A 1 197 ? 22.719 -27.766 -7.684 1 55.38 197 LYS A C 1
ATOM 1591 O O . LYS A 1 197 ? 23.719 -27.078 -7.93 1 55.38 197 LYS A O 1
ATOM 1596 N N . GLU A 1 198 ? 21.984 -28.562 -8.547 1 55.5 198 GLU A N 1
ATOM 1597 C CA . GLU A 1 198 ? 22.25 -28.344 -9.961 1 55.5 198 GLU A CA 1
ATOM 1598 C C . GLU A 1 198 ? 21.25 -27.375 -10.578 1 55.5 198 GLU A C 1
ATOM 1600 O O . GLU A 1 198 ? 20.078 -27.375 -10.195 1 55.5 198 GLU A O 1
ATOM 1605 N N . GLU A 1 199 ? 21.609 -26.219 -11.031 1 61.66 199 GLU A N 1
ATOM 1606 C CA . GLU A 1 199 ? 20.891 -25.109 -11.656 1 61.66 199 GLU A CA 1
ATOM 1607 C C . GLU A 1 199 ? 19.938 -25.625 -12.734 1 61.66 199 GLU A C 1
ATOM 1609 O O . GLU A 1 199 ? 19.734 -24.953 -13.758 1 61.66 199 GLU A O 1
ATOM 1614 N N . LYS A 1 200 ? 19.484 -26.922 -12.578 1 69.56 200 LYS A N 1
ATOM 1615 C CA . LYS A 1 200 ? 18.562 -27.344 -13.633 1 69.56 200 LYS A CA 1
ATOM 1616 C C . LYS A 1 200 ? 17.141 -26.859 -13.328 1 69.56 200 LYS A C 1
ATOM 1618 O O . LYS A 1 200 ? 16.594 -27.156 -12.273 1 69.56 200 LYS A O 1
ATOM 1623 N N . PRO A 1 201 ? 16.625 -26.156 -14.289 1 74.56 201 PRO A N 1
ATOM 1624 C CA . PRO A 1 201 ? 15.273 -25.625 -14.094 1 74.56 201 PRO A CA 1
ATOM 1625 C C . PRO A 1 201 ? 14.211 -26.734 -14.086 1 74.56 201 PRO A C 1
ATOM 1627 O O . PRO A 1 201 ? 14.367 -27.75 -14.766 1 74.56 201 PRO A O 1
ATOM 1630 N N . ILE A 1 202 ? 13.266 -26.719 -13.211 1 75.56 202 ILE A N 1
ATOM 1631 C CA . ILE A 1 202 ? 12.062 -27.562 -13.25 1 75.56 202 ILE A CA 1
ATOM 1632 C C . ILE A 1 202 ? 11.375 -27.406 -14.602 1 75.56 202 ILE A C 1
ATOM 1634 O O . ILE A 1 202 ? 10.992 -28.391 -15.227 1 75.56 202 ILE A O 1
ATOM 1638 N N . THR A 1 203 ? 11.195 -26.156 -14.984 1 83.44 203 THR A N 1
ATOM 1639 C CA . THR A 1 203 ? 10.555 -25.844 -16.25 1 83.44 203 THR A CA 1
ATOM 1640 C C . THR A 1 203 ? 10.859 -24.422 -16.672 1 83.44 203 THR A C 1
ATOM 1642 O O . THR A 1 203 ? 11.414 -23.641 -15.898 1 83.44 203 THR A O 1
ATOM 1645 N N . SER A 1 204 ? 10.641 -24.203 -17.984 1 86.56 204 SER A N 1
ATOM 1646 C CA . SER A 1 204 ? 10.703 -22.859 -18.547 1 86.56 204 SER A CA 1
ATOM 1647 C C . SER A 1 204 ? 9.367 -22.438 -19.141 1 86.56 204 SER A C 1
ATOM 1649 O O . SER A 1 204 ? 8.641 -23.281 -19.688 1 86.56 204 SER A O 1
ATOM 1651 N N . LEU A 1 205 ? 9.086 -21.219 -18.891 1 91.19 205 LEU A N 1
ATOM 1652 C CA . LEU A 1 205 ? 7.828 -20.719 -19.438 1 91.19 205 LEU A CA 1
ATOM 1653 C C . LEU A 1 205 ? 8.086 -19.797 -20.625 1 91.19 205 LEU A C 1
ATOM 1655 O O . LEU A 1 205 ? 9.102 -19.109 -20.672 1 91.19 205 LEU A O 1
ATOM 1659 N N . THR A 1 206 ? 7.129 -19.844 -21.594 1 88.12 206 THR A N 1
ATOM 1660 C CA . THR A 1 206 ? 7.078 -18.875 -22.672 1 88.12 206 THR A CA 1
ATOM 1661 C C . THR A 1 206 ? 5.914 -17.906 -22.484 1 88.12 206 THR A C 1
ATOM 1663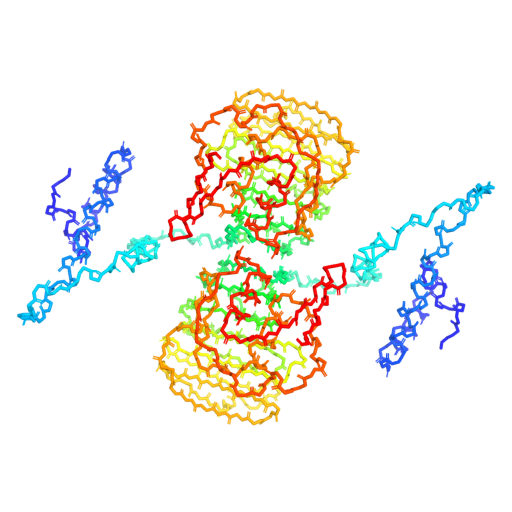 O O . THR A 1 206 ? 5.074 -18.094 -21.609 1 88.12 206 THR A O 1
ATOM 1666 N N . LYS A 1 207 ? 5.887 -16.906 -23.281 1 91.44 207 LYS A N 1
ATOM 1667 C CA . LYS A 1 207 ? 4.922 -15.82 -23.156 1 91.44 207 LYS A CA 1
ATOM 1668 C C . LYS A 1 207 ? 3.494 -16.359 -23.094 1 91.44 207 LYS A C 1
ATOM 1670 O O . LYS A 1 207 ? 3.111 -17.234 -23.875 1 91.44 207 LYS A O 1
ATOM 1675 N N . GLY A 1 208 ? 2.762 -15.859 -22.125 1 92.88 208 GLY A N 1
ATOM 1676 C CA . GLY A 1 208 ? 1.347 -16.172 -22.016 1 92.88 208 GLY A CA 1
ATOM 1677 C C . GLY A 1 208 ? 1.079 -17.453 -21.234 1 92.88 208 GLY A C 1
ATOM 1678 O O . GLY A 1 208 ? -0.072 -17.875 -21.109 1 92.88 208 GLY A O 1
ATOM 1679 N N . LYS A 1 209 ? 2.115 -18.078 -20.75 1 94.94 209 LYS A N 1
ATOM 1680 C CA . LYS A 1 209 ? 1.95 -19.312 -20 1 94.94 209 LYS A CA 1
ATOM 1681 C C . LYS A 1 209 ? 2.076 -19.078 -18.5 1 94.94 209 LYS A C 1
ATOM 1683 O O . LYS A 1 209 ? 2.605 -18.047 -18.078 1 94.94 209 LYS A O 1
ATOM 1688 N N . TYR A 1 210 ? 1.471 -20 -17.734 1 95.94 210 TYR A N 1
ATOM 1689 C CA . TYR A 1 210 ? 1.636 -19.969 -16.281 1 95.94 210 TYR A CA 1
ATOM 1690 C C . TYR A 1 210 ? 2.127 -21.312 -15.758 1 95.94 210 TYR A C 1
ATOM 1692 O O . TYR A 1 210 ? 2.064 -22.312 -16.453 1 95.94 210 TYR A O 1
ATOM 1700 N N . PHE A 1 211 ? 2.818 -21.281 -14.641 1 95.94 211 PHE A N 1
ATOM 1701 C CA . PHE A 1 211 ? 3.232 -22.422 -13.836 1 95.94 211 PHE A CA 1
ATOM 1702 C C . PHE A 1 211 ? 2.611 -22.359 -12.445 1 95.94 211 PHE A C 1
ATOM 1704 O O . PHE A 1 211 ? 2.639 -21.312 -11.797 1 95.94 211 PHE A O 1
ATOM 1711 N N . SER A 1 212 ? 1.992 -23.453 -12.016 1 95.56 212 SER A N 1
ATOM 1712 C CA . SER A 1 212 ? 1.431 -23.531 -10.672 1 95.56 212 SER A CA 1
ATOM 1713 C C . SER A 1 212 ? 1.902 -24.781 -9.945 1 95.56 212 SER A C 1
ATOM 1715 O O . SER A 1 212 ? 2.043 -25.844 -10.555 1 95.56 212 SER A O 1
ATOM 1717 N N . MET A 1 213 ? 2.211 -24.625 -8.75 1 94.06 213 MET A N 1
ATOM 1718 C CA . MET A 1 213 ? 2.59 -25.734 -7.879 1 94.06 213 MET A CA 1
ATOM 1719 C C . MET A 1 213 ? 1.773 -25.719 -6.59 1 94.06 213 MET A C 1
ATOM 1721 O O . MET A 1 213 ? 1.622 -24.672 -5.961 1 94.06 213 MET A O 1
ATOM 1725 N N . GLU A 1 214 ? 1.16 -26.781 -6.234 1 92 214 GLU A N 1
ATOM 1726 C CA . GLU A 1 214 ? 0.412 -26.969 -4.996 1 92 214 GLU A CA 1
ATOM 1727 C C . GLU A 1 214 ? 0.746 -28.312 -4.34 1 92 214 GLU A C 1
ATOM 1729 O O . GLU A 1 214 ? 0.589 -29.359 -4.961 1 92 214 GLU A O 1
ATOM 1734 N N . ASN A 1 215 ? 1.181 -28.203 -3.127 1 91.12 215 ASN A N 1
ATOM 1735 C CA . ASN A 1 215 ? 1.502 -29.406 -2.363 1 91.12 215 ASN A CA 1
ATOM 1736 C C . ASN A 1 215 ? 2.414 -30.344 -3.148 1 91.12 215 ASN A C 1
ATOM 1738 O O . ASN A 1 215 ? 2.145 -31.547 -3.248 1 91.12 215 ASN A O 1
ATOM 1742 N N . GLY A 1 216 ? 3.367 -29.766 -3.873 1 85.25 216 GLY A N 1
ATOM 1743 C CA . GLY A 1 216 ? 4.398 -30.547 -4.535 1 85.25 216 GLY A CA 1
ATOM 1744 C C . GLY A 1 216 ? 4.035 -30.938 -5.953 1 85.25 216 GLY A C 1
ATOM 1745 O O . GLY A 1 216 ? 4.879 -31.438 -6.703 1 85.25 216 GLY A O 1
ATOM 1746 N N . LYS A 1 217 ? 2.818 -30.812 -6.297 1 91.06 217 LYS A N 1
ATOM 1747 C CA . LYS A 1 217 ? 2.385 -31.094 -7.66 1 91.06 217 LYS A CA 1
ATOM 1748 C C . LYS A 1 217 ? 2.338 -29.828 -8.5 1 91.06 217 LYS A C 1
ATOM 1750 O O . LYS A 1 217 ? 1.91 -28.766 -8.023 1 91.06 217 LYS A O 1
ATOM 1755 N N . TYR A 1 218 ? 2.9 -29.922 -9.703 1 90.12 218 TYR A N 1
ATOM 1756 C CA . TYR A 1 218 ? 2.93 -28.703 -10.508 1 90.12 218 TYR A CA 1
ATOM 1757 C C . TYR A 1 218 ? 2.184 -28.906 -11.828 1 90.12 218 TYR A C 1
ATOM 1759 O O . TYR A 1 218 ? 1.967 -30.047 -12.258 1 90.12 218 TYR A O 1
ATOM 1767 N N . LYS A 1 219 ? 1.679 -27.938 -12.391 1 93.56 219 LYS A N 1
ATOM 1768 C CA . LYS A 1 219 ? 1.023 -27.906 -13.695 1 93.56 219 LYS A CA 1
ATOM 1769 C C . LYS A 1 219 ? 1.371 -26.609 -14.438 1 93.56 219 LYS A C 1
ATOM 1771 O O . LYS A 1 219 ? 1.694 -25.594 -13.82 1 93.56 219 LYS A O 1
ATOM 1776 N N . THR A 1 220 ? 1.413 -26.688 -15.781 1 93.81 220 THR A N 1
ATOM 1777 C CA . THR A 1 220 ? 1.581 -25.531 -16.641 1 93.81 220 THR A CA 1
ATOM 1778 C C . THR A 1 220 ? 0.367 -25.359 -17.562 1 93.81 220 THR A C 1
ATOM 1780 O O . THR A 1 220 ? -0.37 -26.312 -17.812 1 93.81 220 THR A O 1
ATOM 1783 N N . GLY A 1 221 ? 0.104 -24.203 -17.938 1 93.75 221 GLY A N 1
ATOM 1784 C CA . GLY A 1 221 ? -1.01 -23.938 -18.828 1 93.75 221 GLY A CA 1
ATOM 1785 C C . GLY A 1 221 ? -0.92 -22.578 -19.484 1 93.75 221 GLY A C 1
ATOM 1786 O O . GLY A 1 221 ? 0.065 -21.859 -19.312 1 93.75 221 GLY A O 1
ATOM 1787 N N . GLU A 1 222 ? -1.924 -22.359 -20.344 1 94.31 222 GLU A N 1
ATOM 1788 C CA . GLU A 1 222 ? -2.023 -21.062 -21.016 1 94.31 222 GLU A CA 1
ATOM 1789 C C . GLU A 1 222 ? -2.959 -20.125 -20.266 1 94.31 222 GLU A C 1
ATOM 1791 O O . GLU A 1 222 ? -4.008 -20.547 -19.781 1 94.31 222 GLU A O 1
ATOM 1796 N N . MET A 1 223 ? -2.549 -18.891 -20.25 1 91.81 223 MET A N 1
ATOM 1797 C CA . MET A 1 223 ? -3.42 -17.891 -19.641 1 91.81 223 MET A CA 1
ATOM 1798 C C . MET A 1 223 ? -4.52 -17.453 -20.609 1 91.81 223 MET A C 1
ATOM 1800 O O . MET A 1 223 ? -4.25 -17.188 -21.781 1 91.81 223 MET A O 1
ATOM 1804 N N . SER A 1 224 ? -5.734 -17.438 -20.156 1 85.5 224 SER A N 1
ATOM 1805 C CA . SER A 1 224 ? -6.855 -17.016 -20.984 1 85.5 224 SER A CA 1
ATOM 1806 C C . SER A 1 224 ? -6.949 -15.492 -21.078 1 85.5 224 SER A C 1
ATOM 1808 O O . SER A 1 224 ? -7.477 -14.953 -22.047 1 85.5 224 SER A O 1
ATOM 1810 N N . SER A 1 225 ? -6.527 -14.812 -20.078 1 87.19 225 SER A N 1
ATOM 1811 C CA . SER A 1 225 ? -6.539 -13.359 -20 1 87.19 225 SER A CA 1
ATOM 1812 C C . SER A 1 225 ? -5.52 -12.852 -18.984 1 87.19 225 SER A C 1
ATOM 1814 O O . SER A 1 225 ? -4.867 -13.641 -18.297 1 87.19 225 SER A O 1
ATOM 1816 N N . ASN A 1 226 ? -5.414 -11.547 -19 1 89.19 226 ASN A N 1
ATOM 1817 C CA . ASN A 1 226 ? -4.539 -10.938 -18.016 1 89.19 226 ASN A CA 1
ATOM 1818 C C . ASN A 1 226 ? -5.32 -10.461 -16.797 1 89.19 226 ASN A C 1
ATOM 1820 O O . ASN A 1 226 ? -4.82 -9.656 -16 1 89.19 226 ASN A O 1
ATOM 1824 N N . ASN A 1 227 ? -6.453 -11.023 -16.594 1 90.69 227 ASN A N 1
ATOM 1825 C CA . ASN A 1 227 ? -7.328 -10.578 -15.508 1 90.69 227 ASN A CA 1
ATOM 1826 C C . ASN A 1 227 ? -6.727 -10.875 -14.141 1 90.69 227 ASN A C 1
ATOM 1828 O O . ASN A 1 227 ? -6.973 -10.141 -13.18 1 90.69 227 ASN A O 1
ATOM 1832 N N . ALA A 1 228 ? -5.918 -11.859 -14.156 1 88.94 228 ALA A N 1
ATOM 1833 C CA . ALA A 1 228 ? -5.266 -12.227 -12.898 1 88.94 228 ALA A CA 1
ATOM 1834 C C . ALA A 1 228 ? -4.332 -11.125 -12.422 1 88.94 228 ALA A C 1
ATOM 1836 O O . ALA A 1 228 ? -3.922 -11.102 -11.258 1 88.94 228 ALA A O 1
ATOM 1837 N N . LEU A 1 229 ? -3.996 -10.18 -13.297 1 94.94 229 LEU A N 1
ATOM 1838 C CA . LEU A 1 229 ? -3.066 -9.109 -12.961 1 94.94 229 LEU A CA 1
ATOM 1839 C C . LEU A 1 229 ? -3.82 -7.832 -12.602 1 94.94 229 LEU A C 1
ATOM 1841 O O . LEU A 1 229 ? -3.205 -6.816 -12.266 1 94.94 229 LEU A O 1
ATOM 1845 N N . ALA A 1 230 ? -5.129 -7.875 -12.578 1 94.81 230 ALA A N 1
ATOM 1846 C CA . ALA A 1 230 ? -5.953 -6.691 -12.375 1 94.81 230 ALA A CA 1
ATOM 1847 C C . ALA A 1 230 ? -5.762 -6.129 -10.969 1 94.81 230 ALA A C 1
ATOM 1849 O O . ALA A 1 230 ? -6.098 -4.973 -10.703 1 94.81 230 ALA A O 1
ATOM 1850 N N . TRP A 1 231 ? -5.184 -6.957 -10.086 1 95.19 231 TRP A N 1
ATOM 1851 C CA . TRP A 1 231 ? -4.965 -6.5 -8.719 1 95.19 231 TRP A CA 1
ATOM 1852 C C . TRP A 1 231 ? -4.035 -5.293 -8.688 1 95.19 231 TRP A C 1
ATOM 1854 O O . TRP A 1 231 ? -4.094 -4.477 -7.77 1 95.19 231 TRP A O 1
ATOM 1864 N N . MET A 1 232 ? -3.191 -5.117 -9.641 1 96.06 232 MET A N 1
ATOM 1865 C CA . MET A 1 232 ? -2.279 -3.979 -9.711 1 96.06 232 MET A CA 1
ATOM 1866 C C . MET A 1 232 ? -3.051 -2.666 -9.781 1 96.06 232 MET A C 1
ATOM 1868 O O . MET A 1 232 ? -2.553 -1.623 -9.352 1 96.06 232 MET A O 1
ATOM 1872 N N . GLN A 1 233 ? -4.242 -2.799 -10.289 1 92.81 233 GLN A N 1
ATOM 1873 C CA . GLN A 1 233 ? -5.098 -1.622 -10.398 1 92.81 233 GLN A CA 1
ATOM 1874 C C . GLN A 1 233 ? -6.168 -1.619 -9.305 1 92.81 233 GLN A C 1
ATOM 1876 O O . GLN A 1 233 ? -7.133 -0.855 -9.375 1 92.81 233 GLN A O 1
ATOM 1881 N N . GLY A 1 234 ? -6.043 -2.512 -8.398 1 92.69 234 GLY A N 1
ATOM 1882 C CA . GLY A 1 234 ? -6.977 -2.557 -7.285 1 92.69 234 GLY A CA 1
ATOM 1883 C C . GLY A 1 234 ? -8.25 -3.309 -7.605 1 92.69 234 GLY A C 1
ATOM 1884 O O . GLY A 1 234 ? -9.297 -3.051 -7.008 1 92.69 234 GLY A O 1
ATOM 1885 N N . ILE A 1 235 ? -8.156 -4.148 -8.609 1 93.19 235 ILE A N 1
ATOM 1886 C CA . ILE A 1 235 ? -9.336 -4.898 -9.023 1 93.19 235 ILE A CA 1
ATOM 1887 C C . ILE A 1 235 ? -9.109 -6.391 -8.797 1 93.19 235 ILE A C 1
ATOM 1889 O O . ILE A 1 235 ? -8.117 -6.949 -9.266 1 93.19 235 ILE A O 1
ATOM 1893 N N . TYR A 1 236 ? -9.984 -6.969 -8.031 1 92.38 236 TYR A N 1
ATOM 1894 C CA . TYR A 1 236 ? -10.016 -8.422 -7.902 1 92.38 236 TYR A CA 1
ATOM 1895 C C . TYR A 1 236 ? -10.961 -9.039 -8.922 1 92.38 236 TYR A C 1
ATOM 1897 O O . TYR A 1 236 ? -12.18 -8.828 -8.859 1 92.38 236 TYR A O 1
ATOM 1905 N N . TYR A 1 237 ? -10.391 -9.828 -9.797 1 92.25 237 TYR A N 1
ATOM 1906 C CA . TYR A 1 237 ? -11.156 -10.461 -10.867 1 92.25 237 TYR A CA 1
ATOM 1907 C C . TYR A 1 237 ? -11.367 -11.945 -10.578 1 92.25 237 TYR A C 1
ATOM 1909 O O . TYR A 1 237 ? -10.414 -12.664 -10.266 1 92.25 237 TYR A O 1
ATOM 1917 N N . PHE A 1 238 ? -12.609 -12.328 -10.648 1 91.44 238 PHE A N 1
ATOM 1918 C CA . PHE A 1 238 ? -12.984 -13.734 -10.523 1 91.44 238 PHE A CA 1
ATOM 1919 C C . PHE A 1 238 ? -13.703 -14.219 -11.781 1 91.44 238 PHE A C 1
ATOM 1921 O O . PHE A 1 238 ? -14.586 -13.531 -12.297 1 91.44 238 PHE A O 1
ATOM 1928 N N . ASP A 1 239 ? -13.219 -15.359 -12.289 1 90.62 239 ASP A N 1
ATOM 1929 C CA . ASP A 1 239 ? -13.82 -15.953 -13.477 1 90.62 239 ASP A CA 1
ATOM 1930 C C . ASP A 1 239 ? -14.273 -17.391 -13.195 1 90.62 239 ASP A C 1
ATOM 1932 O O . ASP A 1 239 ? -13.484 -18.328 -13.289 1 90.62 239 ASP A O 1
ATOM 1936 N N . ASP A 1 240 ? -15.562 -17.516 -12.938 1 91.31 240 ASP A N 1
ATOM 1937 C CA . ASP A 1 240 ? -16.188 -18.812 -12.695 1 91.31 240 ASP A CA 1
ATOM 1938 C C . ASP A 1 240 ? -15.469 -19.578 -11.586 1 91.31 240 ASP A C 1
ATOM 1940 O O . ASP A 1 240 ? -15.102 -20.734 -11.75 1 91.31 240 ASP A O 1
ATOM 1944 N N . VAL A 1 241 ? -15.25 -18.969 -10.5 1 92.44 241 VAL A N 1
ATOM 1945 C CA . VAL A 1 241 ? -14.484 -19.531 -9.391 1 92.44 241 VAL A CA 1
ATOM 1946 C C . VAL A 1 241 ? -15.438 -20.078 -8.328 1 92.44 241 VAL A C 1
ATOM 1948 O O . VAL A 1 241 ? -16.453 -19.438 -8.008 1 92.44 241 VAL A O 1
ATOM 1951 N N . PRO A 1 242 ? -15.156 -21.25 -7.812 1 94.62 242 PRO A N 1
ATOM 1952 C CA . PRO A 1 242 ? -15.977 -21.766 -6.715 1 94.62 242 PRO A CA 1
ATOM 1953 C C . PRO A 1 242 ? -16 -20.828 -5.508 1 94.62 242 PRO A C 1
ATOM 1955 O O . PRO A 1 242 ? -14.992 -20.172 -5.219 1 94.62 242 PRO A O 1
ATOM 1958 N N . PHE A 1 243 ? -17.109 -20.859 -4.801 1 94.94 243 PHE A N 1
ATOM 1959 C CA . PHE A 1 243 ? -17.312 -19.969 -3.666 1 94.94 243 PHE A CA 1
ATOM 1960 C C . PHE A 1 243 ? -16.219 -20.172 -2.623 1 94.94 243 PHE A C 1
ATOM 1962 O O . PHE A 1 243 ? -15.703 -19.203 -2.057 1 94.94 243 PHE A O 1
ATOM 1969 N N . LYS A 1 244 ? -15.828 -21.328 -2.391 1 93.94 244 LYS A N 1
ATOM 1970 C CA . LYS A 1 244 ? -14.781 -21.625 -1.414 1 93.94 244 LYS A CA 1
ATOM 1971 C C . LYS A 1 244 ? -13.469 -20.953 -1.786 1 93.94 244 LYS A C 1
ATOM 1973 O O . LYS A 1 244 ? -12.812 -20.344 -0.934 1 93.94 244 LYS A O 1
ATOM 1978 N N . GLU A 1 245 ? -13.117 -21.078 -3.008 1 91.5 245 GLU A N 1
ATOM 1979 C CA . GLU A 1 245 ? -11.875 -20.469 -3.48 1 91.5 245 GLU A CA 1
ATOM 1980 C C . GLU A 1 245 ? -11.938 -18.953 -3.355 1 91.5 245 GLU A C 1
ATOM 1982 O O . GLU A 1 245 ? -10.945 -18.312 -3.004 1 91.5 245 GLU A O 1
ATOM 1987 N N . LEU A 1 246 ? -13.031 -18.438 -3.693 1 93.12 246 LEU A N 1
ATOM 1988 C CA . LEU A 1 246 ? -13.234 -17 -3.533 1 93.12 246 LEU A CA 1
ATOM 1989 C C . LEU A 1 246 ? -13.023 -16.578 -2.084 1 93.12 246 LEU A C 1
ATOM 1991 O O . LEU A 1 246 ? -12.305 -15.617 -1.811 1 93.12 246 LEU A O 1
ATOM 1995 N N . LEU A 1 247 ? -13.617 -17.328 -1.188 1 93.75 247 LEU A N 1
ATOM 1996 C CA . LEU A 1 247 ? -13.492 -17 0.231 1 93.75 247 LEU A CA 1
ATOM 1997 C C . LEU A 1 247 ? -12.047 -17.141 0.694 1 93.75 247 LEU A C 1
ATOM 1999 O O . LEU A 1 247 ? -11.578 -16.359 1.526 1 93.75 247 LEU A O 1
ATOM 2003 N N . ASP A 1 248 ? -11.359 -18.078 0.155 1 92.12 248 ASP A N 1
ATOM 2004 C CA . ASP A 1 248 ? -9.953 -18.266 0.506 1 92.12 248 ASP A CA 1
ATOM 2005 C C . ASP A 1 248 ? -9.117 -17.062 0.083 1 92.12 248 ASP A C 1
ATOM 2007 O O . ASP A 1 248 ? -8.25 -16.609 0.833 1 92.12 248 ASP A O 1
ATOM 2011 N N . LYS A 1 249 ? -9.391 -16.578 -1.08 1 90.94 249 LYS A N 1
ATOM 2012 C CA . LYS A 1 249 ? -8.656 -15.414 -1.579 1 90.94 249 LYS A CA 1
ATOM 2013 C C . LYS A 1 249 ? -8.961 -14.18 -0.744 1 90.94 249 LYS A C 1
ATOM 2015 O O . LYS A 1 249 ? -8.047 -13.422 -0.396 1 90.94 249 LYS A O 1
ATOM 2020 N N . ILE A 1 250 ? -10.188 -14.047 -0.457 1 90.88 250 ILE A N 1
ATOM 2021 C CA . ILE A 1 250 ? -10.594 -12.914 0.365 1 90.88 250 ILE A CA 1
ATOM 2022 C C . ILE A 1 250 ? -9.938 -13 1.738 1 90.88 250 ILE A C 1
ATOM 2024 O O . ILE A 1 250 ? -9.453 -12 2.27 1 90.88 250 ILE A O 1
ATOM 2028 N N . ALA A 1 251 ? -9.953 -14.156 2.285 1 92.81 251 ALA A N 1
ATOM 2029 C CA . ALA A 1 251 ? -9.32 -14.375 3.582 1 92.81 251 ALA A CA 1
ATOM 2030 C C . ALA A 1 251 ? -7.84 -13.992 3.541 1 92.81 251 ALA A C 1
ATOM 2032 O O . ALA A 1 251 ? -7.336 -13.344 4.461 1 92.81 251 ALA A O 1
ATOM 2033 N N . LEU A 1 252 ? -7.289 -14.344 2.512 1 88.62 252 LEU A N 1
ATOM 2034 C CA . LEU A 1 252 ? -5.863 -14.078 2.346 1 88.62 252 LEU A CA 1
ATOM 2035 C C . LEU A 1 252 ? -5.609 -12.586 2.166 1 88.62 252 LEU A C 1
ATOM 2037 O O . LEU A 1 252 ? -4.781 -12 2.871 1 88.62 252 LEU A O 1
ATOM 2041 N N . TYR A 1 253 ? -6.293 -11.945 1.299 1 89.56 253 TYR A N 1
ATOM 2042 C CA . TYR A 1 253 ? -6.016 -10.562 0.929 1 89.56 253 TYR A CA 1
ATOM 2043 C C . TYR A 1 253 ? -6.359 -9.609 2.07 1 89.56 253 TYR A C 1
ATOM 2045 O O . TYR A 1 253 ? -5.656 -8.625 2.297 1 89.56 253 TYR A O 1
ATOM 2053 N N . TYR A 1 254 ? -7.387 -9.938 2.758 1 89.5 254 TYR A N 1
ATOM 2054 C CA . TYR A 1 254 ? -7.848 -9 3.777 1 89.5 254 TYR A CA 1
ATOM 2055 C C . TYR A 1 254 ? -7.438 -9.469 5.168 1 89.5 254 TYR A C 1
ATOM 2057 O O . TYR A 1 254 ? -7.668 -8.766 6.156 1 89.5 254 TYR A O 1
ATOM 2065 N N . ASN A 1 255 ? -6.859 -10.617 5.234 1 89.38 255 ASN A N 1
ATOM 2066 C CA . ASN A 1 255 ? -6.383 -11.188 6.488 1 89.38 255 ASN A CA 1
ATOM 2067 C C . ASN A 1 255 ? -7.523 -11.406 7.473 1 89.38 255 ASN A C 1
ATOM 2069 O O . ASN A 1 255 ? -7.461 -10.961 8.617 1 89.38 255 ASN A O 1
ATOM 2073 N N . TYR A 1 256 ? -8.555 -11.992 6.992 1 92 256 TYR A N 1
ATOM 2074 C CA . TYR A 1 256 ? -9.664 -12.438 7.832 1 92 256 TYR A CA 1
ATOM 2075 C C . TYR A 1 256 ? -9.664 -13.953 7.973 1 92 256 TYR A C 1
ATOM 2077 O O . TYR A 1 256 ? -9.328 -14.672 7.023 1 92 256 TYR A O 1
ATOM 2085 N N . LYS A 1 257 ? -9.992 -14.422 9.156 1 94.81 257 LYS A N 1
ATOM 2086 C CA . LYS A 1 257 ? -10.375 -15.82 9.305 1 94.81 257 LYS A CA 1
ATOM 2087 C C . LYS A 1 257 ? -11.852 -16.031 8.961 1 94.81 257 LYS A C 1
ATOM 2089 O O . LYS A 1 257 ? -12.734 -15.492 9.633 1 94.81 257 LYS A O 1
ATOM 2094 N N . ILE A 1 258 ? -12.094 -16.781 7.938 1 94.81 258 ILE A N 1
ATOM 2095 C CA . ILE A 1 258 ? -13.469 -17 7.5 1 94.81 258 ILE A CA 1
ATOM 2096 C C . ILE A 1 258 ? -13.93 -18.391 7.883 1 94.81 258 ILE A C 1
ATOM 2098 O O . ILE A 1 258 ? -13.289 -19.391 7.516 1 94.81 258 ILE A O 1
ATOM 2102 N N . THR A 1 259 ? -14.977 -18.438 8.617 1 96.06 259 THR A N 1
ATOM 2103 C CA . THR A 1 259 ? -15.578 -19.703 9.016 1 96.06 259 THR A CA 1
ATOM 2104 C C . THR A 1 259 ? -16.953 -19.891 8.391 1 96.06 259 THR A C 1
ATOM 2106 O O . THR A 1 259 ? -17.797 -19 8.484 1 96.06 259 THR A O 1
ATOM 2109 N N . VAL A 1 260 ? -17.109 -21.016 7.809 1 95.19 260 VAL A N 1
ATOM 2110 C CA . VAL A 1 260 ? -18.406 -21.359 7.215 1 95.19 260 VAL A CA 1
ATOM 2111 C C . VAL A 1 260 ? -19.109 -22.406 8.07 1 95.19 260 VAL A C 1
ATOM 2113 O O . VAL A 1 260 ? -18.625 -23.531 8.211 1 95.19 260 VAL A O 1
ATOM 2116 N N . LYS A 1 261 ? -20.25 -22.094 8.547 1 93.81 261 LYS A N 1
ATOM 2117 C CA . LYS A 1 261 ? -20.969 -22.984 9.461 1 93.81 261 LYS A CA 1
ATOM 2118 C C . LYS A 1 261 ? -21.688 -24.094 8.703 1 93.81 261 LYS A C 1
ATOM 2120 O O . LYS A 1 261 ? -21.719 -25.234 9.141 1 93.81 261 LYS A O 1
ATOM 2125 N N . ASN A 1 262 ? -22.375 -23.734 7.609 1 91.19 262 ASN A N 1
ATOM 2126 C CA . ASN A 1 262 ? -23.062 -24.703 6.766 1 91.19 262 ASN A CA 1
ATOM 2127 C C . ASN A 1 262 ? -22.328 -24.922 5.449 1 91.19 262 ASN A C 1
ATOM 2129 O O . ASN A 1 262 ? -22.484 -24.141 4.504 1 91.19 262 ASN A O 1
ATOM 2133 N N . PRO A 1 263 ? -21.672 -26.016 5.336 1 89.69 263 PRO A N 1
ATOM 2134 C CA . PRO A 1 263 ? -20.844 -26.25 4.148 1 89.69 263 PRO A CA 1
ATOM 2135 C C . PRO A 1 263 ? -21.672 -26.328 2.865 1 89.69 263 PRO A C 1
ATOM 2137 O O . PRO A 1 263 ? -21.125 -26.203 1.768 1 89.69 263 PRO A O 1
ATOM 2140 N N . LYS A 1 264 ? -22.938 -26.5 2.988 1 89.88 264 LYS A N 1
ATOM 2141 C CA . LYS A 1 264 ? -23.781 -26.578 1.807 1 89.88 264 LYS A CA 1
ATOM 2142 C C . LYS A 1 264 ? -23.766 -25.281 1.014 1 89.88 264 LYS A C 1
ATOM 2144 O O . LYS A 1 264 ? -23.969 -25.281 -0.2 1 89.88 264 LYS A O 1
ATOM 2149 N N . ILE A 1 265 ? -23.406 -24.234 1.726 1 89.38 265 ILE A N 1
ATOM 2150 C CA . ILE A 1 265 ? -23.391 -22.922 1.113 1 89.38 265 ILE A CA 1
ATOM 2151 C C . ILE A 1 265 ? -22.25 -22.828 0.103 1 89.38 265 ILE A C 1
ATOM 2153 O O . ILE A 1 265 ? -22.297 -22.016 -0.822 1 89.38 265 ILE A O 1
ATOM 2157 N N . LEU A 1 266 ? -21.297 -23.625 0.33 1 88.75 266 LEU A N 1
ATOM 2158 C CA . LEU A 1 266 ? -20.125 -23.578 -0.525 1 88.75 266 LEU A CA 1
ATOM 2159 C C . LEU A 1 266 ? -20.344 -24.375 -1.811 1 88.75 266 LEU A C 1
ATOM 2161 O O . LEU A 1 266 ? -19.562 -24.266 -2.754 1 88.75 266 LEU A O 1
ATOM 2165 N N . GLU A 1 267 ? -21.453 -25.062 -1.686 1 85.56 267 GLU A N 1
ATOM 2166 C CA . GLU A 1 267 ? -21.703 -25.969 -2.807 1 85.56 267 GLU A CA 1
ATOM 2167 C C . GLU A 1 267 ? -22.484 -25.266 -3.912 1 85.56 267 GLU A C 1
ATOM 2169 O O . GLU A 1 267 ? -23.281 -24.359 -3.639 1 85.56 267 GLU A O 1
ATOM 2174 N N . ASN A 1 268 ? -22.219 -25.484 -5.133 1 84.06 268 ASN A N 1
ATOM 2175 C CA . ASN A 1 268 ? -23.016 -25.203 -6.324 1 84.06 268 ASN A CA 1
ATOM 2176 C C . ASN A 1 268 ? -23.031 -23.719 -6.648 1 84.06 268 ASN A C 1
ATOM 2178 O O . ASN A 1 268 ? -24.016 -23.203 -7.16 1 84.06 268 ASN A O 1
ATOM 2182 N N . TYR A 1 269 ? -22.156 -22.984 -6.105 1 91.38 269 TYR A N 1
ATOM 2183 C CA . TYR A 1 269 ? -22.047 -21.594 -6.516 1 91.38 269 TYR A CA 1
ATOM 2184 C C . TYR A 1 269 ? -20.656 -21.281 -7.043 1 91.38 269 TYR A C 1
ATOM 2186 O O . TYR A 1 269 ? -19.656 -21.672 -6.445 1 91.38 269 TYR A O 1
ATOM 2194 N N . ARG A 1 270 ? -20.688 -20.672 -8.188 1 93.75 270 ARG A N 1
ATOM 2195 C CA . ARG A 1 270 ? -19.484 -20.141 -8.82 1 93.75 270 ARG A CA 1
ATOM 2196 C C . ARG A 1 270 ? -19.609 -18.656 -9.125 1 93.75 270 ARG A C 1
ATOM 2198 O O . ARG A 1 270 ? -20.688 -18.203 -9.523 1 93.75 270 ARG A O 1
ATOM 2205 N N . CYS A 1 271 ? -18.578 -17.969 -8.938 1 93 271 CYS A N 1
ATOM 2206 C CA . CYS A 1 271 ? -18.656 -16.516 -9.047 1 93 271 CYS A CA 1
ATOM 2207 C C . CYS A 1 271 ? -17.875 -16.016 -10.25 1 93 271 CYS A C 1
ATOM 2209 O O . CYS A 1 271 ? -16.734 -16.422 -10.469 1 93 271 CYS A O 1
ATOM 2211 N N . THR A 1 272 ? -18.516 -15.227 -11.078 1 91.56 272 THR A N 1
ATOM 2212 C CA . THR A 1 272 ? -17.875 -14.383 -12.086 1 91.56 272 THR A CA 1
ATOM 2213 C C . THR A 1 272 ? -18.141 -12.906 -11.805 1 91.56 272 THR A C 1
ATOM 2215 O O . THR A 1 272 ? -19.297 -12.492 -11.672 1 91.56 272 THR A O 1
ATOM 2218 N N . GLY A 1 273 ? -17.047 -12.172 -11.555 1 90.75 273 GLY A N 1
ATOM 2219 C CA . GLY A 1 273 ? -17.219 -10.766 -11.258 1 90.75 273 GLY A CA 1
ATOM 2220 C C . GLY A 1 273 ? -15.93 -10.055 -10.922 1 90.75 273 GLY A C 1
ATOM 2221 O O . GLY A 1 273 ? -14.867 -10.68 -10.883 1 90.75 273 GLY A O 1
ATOM 2222 N N . LYS A 1 274 ? -16.062 -8.742 -10.867 1 91.88 274 LYS A N 1
ATOM 2223 C CA . LYS A 1 274 ? -14.945 -7.895 -10.492 1 91.88 274 LYS A CA 1
ATOM 2224 C C . LYS A 1 274 ? -15.273 -7.047 -9.273 1 91.88 274 LYS A C 1
ATOM 2226 O O . LYS A 1 274 ? -16.406 -6.559 -9.133 1 91.88 274 LYS A O 1
ATOM 2231 N N . PHE A 1 275 ? -14.305 -6.953 -8.406 1 90.31 275 PHE A N 1
ATOM 2232 C CA . PHE A 1 275 ? -14.461 -6.16 -7.195 1 90.31 275 PHE A CA 1
ATOM 2233 C C . PHE A 1 275 ? -13.281 -5.211 -7.016 1 90.31 275 PHE A C 1
ATOM 2235 O O . PHE A 1 275 ? -12.133 -5.578 -7.285 1 90.31 275 PHE A O 1
ATOM 2242 N N . LYS A 1 276 ? -13.562 -4.023 -6.531 1 89.12 276 LYS A N 1
ATOM 2243 C CA . LYS A 1 276 ? -12.492 -3.088 -6.203 1 89.12 276 LYS A CA 1
ATOM 2244 C C . LYS A 1 276 ? -12.031 -3.266 -4.758 1 89.12 276 LYS A C 1
ATOM 2246 O O . LYS A 1 276 ? -12.852 -3.451 -3.857 1 89.12 276 LYS A O 1
ATOM 2251 N N . ASP A 1 277 ? -10.797 -3.193 -4.566 1 88.75 277 ASP A N 1
ATOM 2252 C CA . ASP A 1 277 ? -10.258 -3.316 -3.213 1 88.75 277 ASP A CA 1
ATOM 2253 C C . ASP A 1 277 ? -10.805 -2.215 -2.305 1 88.75 277 ASP A C 1
ATOM 2255 O O . ASP A 1 277 ? -11.172 -2.475 -1.157 1 88.75 277 ASP A O 1
ATOM 2259 N N . LEU A 1 278 ? -11.016 -1.052 -2.824 1 85.94 278 LEU A N 1
ATOM 2260 C CA . LEU A 1 278 ? -11.438 0.112 -2.053 1 85.94 278 LEU A CA 1
ATOM 2261 C C . LEU A 1 278 ? -12.898 -0.024 -1.615 1 85.94 278 LEU A C 1
ATOM 2263 O O . LEU A 1 278 ? -13.359 0.721 -0.75 1 85.94 278 LEU A O 1
ATOM 2267 N N . ASP A 1 279 ? -13.578 -1.016 -2.18 1 84.06 279 ASP A N 1
ATOM 2268 C CA . ASP A 1 279 ? -14.969 -1.212 -1.786 1 84.06 279 ASP A CA 1
ATOM 2269 C C . ASP A 1 279 ? -15.062 -1.949 -0.453 1 84.06 279 ASP A C 1
ATOM 2271 O O . ASP A 1 279 ? -16.094 -1.881 0.229 1 84.06 279 ASP A O 1
ATOM 2275 N N . GLY A 1 280 ? -14.031 -2.623 -0.108 1 83.5 280 GLY A N 1
ATOM 2276 C CA . GLY A 1 280 ? -14 -3.301 1.178 1 83.5 280 GLY A CA 1
ATOM 2277 C C . GLY A 1 280 ? -14.617 -4.688 1.139 1 83.5 280 GLY A C 1
ATOM 2278 O O . GLY A 1 280 ? -15.406 -4.996 0.241 1 83.5 280 GLY A O 1
ATOM 2279 N N . ILE A 1 281 ? -14.352 -5.434 2.102 1 86.69 281 ILE A N 1
ATOM 2280 C CA . ILE A 1 281 ? -14.734 -6.84 2.15 1 86.69 281 ILE A CA 1
ATOM 2281 C C . ILE A 1 281 ? -16.25 -6.957 2.328 1 86.69 281 ILE A C 1
ATOM 2283 O O . ILE A 1 281 ? -16.875 -7.871 1.785 1 86.69 281 ILE A O 1
ATOM 2287 N N . GLU A 1 282 ? -16.812 -6.059 3.074 1 84.5 282 GLU A N 1
ATOM 2288 C CA . GLU A 1 282 ? -18.25 -6.129 3.297 1 84.5 282 GLU A CA 1
ATOM 2289 C C . GLU A 1 282 ? -19.031 -5.922 1.994 1 84.5 282 GLU A C 1
ATOM 2291 O O . GLU A 1 282 ? -20.031 -6.586 1.755 1 84.5 282 GLU A O 1
ATOM 2296 N N . HIS A 1 283 ? -18.578 -5.02 1.24 1 85.69 283 HIS A N 1
ATOM 2297 C CA . HIS A 1 283 ? -19.219 -4.805 -0.056 1 85.69 283 HIS A CA 1
ATOM 2298 C C . HIS A 1 283 ? -19.156 -6.066 -0.912 1 85.69 283 HIS A C 1
ATOM 2300 O O . HIS A 1 283 ? -20.156 -6.434 -1.539 1 85.69 283 HIS A O 1
ATOM 2306 N N . ILE A 1 284 ? -18.031 -6.727 -0.927 1 88.69 284 ILE A N 1
ATOM 2307 C CA . ILE A 1 284 ? -17.859 -7.949 -1.704 1 88.69 284 ILE A CA 1
ATOM 2308 C C . ILE A 1 284 ? -18.891 -8.992 -1.258 1 88.69 284 ILE A C 1
ATOM 2310 O O . ILE A 1 284 ? -19.594 -9.57 -2.086 1 88.69 284 ILE A O 1
ATOM 2314 N N . LEU A 1 285 ? -19.016 -9.148 0.003 1 90.69 285 LEU A N 1
ATOM 2315 C CA . LEU A 1 285 ? -19.938 -10.141 0.542 1 90.69 285 LEU A CA 1
ATOM 2316 C C . LEU A 1 285 ? -21.391 -9.773 0.224 1 90.69 285 LEU A C 1
ATOM 2318 O O . LEU A 1 285 ? -22.188 -10.641 -0.133 1 90.69 285 LEU A O 1
ATOM 2322 N N . LYS A 1 286 ? -21.672 -8.523 0.319 1 88.81 286 LYS A N 1
ATOM 2323 C CA . LYS A 1 286 ? -23.031 -8.062 0.03 1 88.81 286 LYS A CA 1
ATOM 2324 C C . LYS A 1 286 ? -23.406 -8.328 -1.426 1 88.81 286 LYS A C 1
ATOM 2326 O O . LYS A 1 286 ? -24.516 -8.758 -1.717 1 88.81 286 LYS A O 1
ATOM 2331 N N . VAL A 1 287 ? -22.5 -8.062 -2.279 1 89.62 287 VAL A N 1
ATOM 2332 C CA . VAL A 1 287 ? -22.766 -8.266 -3.701 1 89.62 287 VAL A CA 1
ATOM 2333 C C . VAL A 1 287 ? -22.969 -9.75 -3.986 1 89.62 287 VAL A C 1
ATOM 2335 O O . VAL A 1 287 ? -23.906 -10.125 -4.699 1 89.62 287 VAL A O 1
ATOM 2338 N N . ILE A 1 288 ? -22.156 -10.547 -3.408 1 91.88 288 ILE A N 1
ATOM 2339 C CA . ILE A 1 288 ? -22.266 -11.984 -3.627 1 91.88 288 ILE A CA 1
ATOM 2340 C C . ILE A 1 288 ? -23.578 -12.492 -3.037 1 91.88 288 ILE A C 1
ATOM 2342 O O . ILE A 1 288 ? -24.234 -13.359 -3.621 1 91.88 288 ILE A O 1
ATOM 2346 N N . GLN A 1 289 ? -23.906 -11.945 -1.909 1 92.25 289 GLN A N 1
ATOM 2347 C CA . GLN A 1 289 ? -25.109 -12.336 -1.208 1 92.25 289 GLN A CA 1
ATOM 2348 C C . GLN A 1 289 ? -26.344 -12.133 -2.084 1 92.25 289 GLN A C 1
ATOM 2350 O O . GLN A 1 289 ? -27.328 -12.867 -1.967 1 92.25 289 GLN A O 1
ATOM 2355 N N . LYS A 1 290 ? -26.344 -11.156 -2.92 1 90.75 290 LYS A N 1
ATOM 2356 C CA . LYS A 1 290 ? -27.453 -10.875 -3.809 1 90.75 290 LYS A CA 1
ATOM 2357 C C . LYS A 1 290 ? -27.688 -12.023 -4.785 1 90.75 290 LYS A C 1
ATOM 2359 O O . LYS A 1 290 ? -28.828 -12.312 -5.164 1 90.75 290 LYS A O 1
ATOM 2364 N N . ASP A 1 291 ? -26.656 -12.703 -5.188 1 89.44 291 ASP A N 1
ATOM 2365 C CA . ASP A 1 291 ? -26.719 -13.789 -6.16 1 89.44 291 ASP A CA 1
ATOM 2366 C C . ASP A 1 291 ? -26.797 -15.148 -5.465 1 89.44 291 ASP A C 1
ATOM 2368 O O . ASP A 1 291 ? -27.312 -16.109 -6.027 1 89.44 291 ASP A O 1
ATOM 2372 N N . HIS A 1 292 ? -26.266 -15.25 -4.359 1 91.69 292 HIS A N 1
ATOM 2373 C CA . HIS A 1 292 ? -26.156 -16.469 -3.557 1 91.69 292 HIS A CA 1
ATOM 2374 C C . HIS A 1 292 ? -26.484 -16.188 -2.094 1 91.69 292 HIS A C 1
ATOM 2376 O O . HIS A 1 292 ? -25.609 -15.797 -1.322 1 91.69 292 HIS A O 1
ATOM 2382 N N . PRO A 1 293 ? -27.672 -16.547 -1.744 1 90.56 293 PRO A N 1
ATOM 2383 C CA . PRO A 1 293 ? -28.125 -16.141 -0.412 1 90.56 293 PRO A CA 1
ATOM 2384 C C . PRO A 1 293 ? -27.359 -16.844 0.71 1 90.56 293 PRO A C 1
ATOM 2386 O O . PRO A 1 293 ? -27.219 -18.062 0.693 1 90.56 293 PRO A O 1
ATOM 2389 N N . PHE A 1 294 ? -26.859 -16.062 1.591 1 93.62 294 PHE A N 1
ATOM 2390 C CA . PHE A 1 294 ? -26.219 -16.484 2.838 1 93.62 294 PHE A CA 1
ATOM 2391 C C . PHE A 1 294 ? -26.219 -15.352 3.854 1 93.62 294 PHE A C 1
ATOM 2393 O O . PHE A 1 294 ? -26.547 -14.211 3.518 1 93.62 294 PHE A O 1
ATOM 2400 N N . LYS A 1 295 ? -26.062 -15.742 5.059 1 94.5 295 LYS A N 1
ATOM 2401 C CA . LYS A 1 295 ? -25.875 -14.75 6.109 1 94.5 295 LYS A CA 1
ATOM 2402 C C . LYS A 1 295 ? -24.406 -14.656 6.52 1 94.5 295 LYS A C 1
ATOM 2404 O 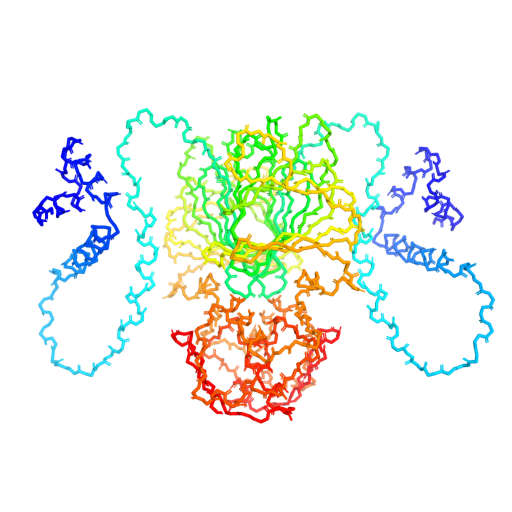O . LYS A 1 295 ? -23.641 -15.609 6.336 1 94.5 295 LYS A O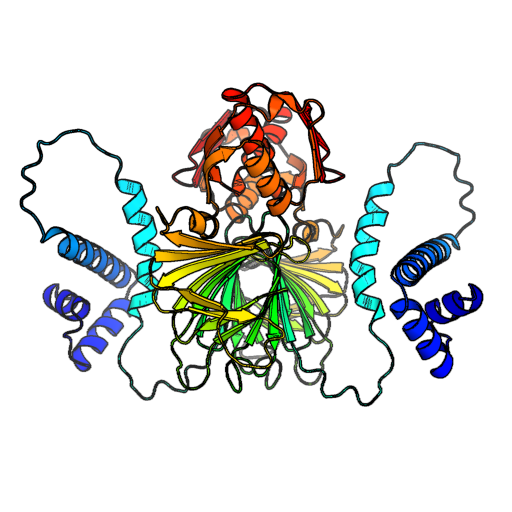 1
ATOM 2409 N N . TYR A 1 296 ? -24.047 -13.477 6.906 1 93.69 296 TYR A N 1
ATOM 2410 C CA . TYR A 1 296 ? -22.672 -13.328 7.387 1 93.69 296 TYR A CA 1
ATOM 2411 C C . TYR A 1 296 ? -22.609 -12.359 8.562 1 93.69 296 TYR A C 1
ATOM 2413 O O . TYR A 1 296 ? -23.531 -11.555 8.758 1 93.69 296 TYR A O 1
ATOM 2421 N N . ASN A 1 297 ? -21.609 -12.633 9.383 1 93.31 297 ASN A N 1
ATOM 2422 C CA . ASN A 1 297 ? -21.234 -11.742 10.469 1 93.31 297 ASN A CA 1
ATOM 2423 C C . ASN A 1 297 ? -19.75 -11.398 10.438 1 93.31 297 ASN A C 1
ATOM 2425 O O . ASN A 1 297 ? -18.906 -12.281 10.32 1 93.31 297 ASN A O 1
ATOM 2429 N N . ILE A 1 298 ? -19.531 -10.094 10.477 1 89.75 298 ILE A N 1
ATOM 2430 C CA . ILE A 1 298 ? -18.141 -9.641 10.445 1 89.75 298 ILE A CA 1
ATOM 2431 C C . ILE A 1 298 ? -17.75 -9.109 11.828 1 89.75 298 ILE A C 1
ATOM 2433 O O . ILE A 1 298 ? -18.406 -8.219 12.367 1 89.75 298 ILE A O 1
ATOM 2437 N N . ASP A 1 299 ? -16.766 -9.711 12.414 1 88.69 299 ASP A N 1
ATOM 2438 C CA . ASP A 1 299 ? -16.109 -9.227 13.625 1 88.69 299 ASP A CA 1
ATOM 2439 C C . ASP A 1 299 ? -14.805 -8.492 13.281 1 88.69 299 ASP A C 1
ATOM 2441 O O . ASP A 1 299 ? -13.742 -9.109 13.203 1 88.69 299 ASP A O 1
ATOM 2445 N N . ASN A 1 300 ? -14.867 -7.25 13.117 1 79 300 ASN A N 1
ATOM 2446 C CA . ASN A 1 300 ? -13.734 -6.441 12.672 1 79 300 ASN A CA 1
ATOM 2447 C C . ASN A 1 300 ? -12.641 -6.375 13.727 1 79 300 ASN A C 1
ATOM 2449 O O . ASN A 1 300 ? -11.461 -6.195 13.406 1 79 300 ASN A O 1
ATOM 2453 N N . GLU A 1 301 ? -13.031 -6.469 14.938 1 79.12 301 GLU A N 1
ATOM 2454 C CA . GLU A 1 301 ? -12.07 -6.395 16.031 1 79.12 301 GLU A CA 1
ATOM 2455 C C . GLU A 1 301 ? -11.094 -7.57 16 1 79.12 301 GLU A C 1
ATOM 2457 O O . GLU A 1 301 ? -9.906 -7.402 16.266 1 79.12 301 GLU A O 1
ATOM 2462 N N . HIS A 1 302 ? -11.594 -8.672 15.617 1 86.94 302 HIS A N 1
ATOM 2463 C CA . HIS A 1 302 ? -10.766 -9.867 15.625 1 86.94 302 HIS A CA 1
ATOM 2464 C C . HIS A 1 302 ? -10.508 -10.375 14.203 1 86.94 302 HIS A C 1
ATOM 2466 O O . HIS A 1 302 ? -10 -11.477 14.023 1 86.94 302 HIS A O 1
ATOM 2472 N N . ASN A 1 303 ? -10.898 -9.656 13.258 1 87.75 303 ASN A N 1
ATOM 2473 C CA . ASN A 1 303 ? -10.742 -10.008 11.852 1 87.75 303 ASN A CA 1
ATOM 2474 C C . ASN A 1 303 ? -11.297 -11.398 11.555 1 87.75 303 ASN A C 1
ATOM 2476 O O . ASN A 1 303 ? -10.609 -12.227 10.961 1 87.75 303 ASN A O 1
ATOM 2480 N N . LYS A 1 304 ? -12.508 -11.586 11.961 1 94.25 304 LYS A N 1
ATOM 2481 C CA . LYS A 1 304 ? -13.195 -12.852 11.734 1 94.25 304 LYS A CA 1
ATOM 2482 C C . LYS A 1 304 ? -14.516 -12.633 11 1 94.25 304 LYS A C 1
ATOM 2484 O O . LYS A 1 304 ? -15.227 -11.656 11.258 1 94.25 304 LYS A O 1
ATOM 2489 N N . ILE A 1 305 ? -14.805 -13.555 10.109 1 94.69 305 ILE A N 1
ATOM 2490 C CA . ILE A 1 305 ? -16.078 -13.555 9.398 1 94.69 305 ILE A CA 1
ATOM 2491 C C . ILE A 1 305 ? -16.734 -14.93 9.516 1 94.69 305 ILE A C 1
ATOM 2493 O O . ILE A 1 305 ? -16.078 -15.961 9.289 1 94.69 305 ILE A O 1
ATOM 2497 N N . THR A 1 306 ? -17.906 -14.93 9.914 1 96.31 306 THR A N 1
ATOM 2498 C CA . THR A 1 306 ? -18.688 -16.156 9.953 1 96.31 306 THR A CA 1
ATOM 2499 C C . THR A 1 306 ? -19.797 -16.125 8.891 1 96.31 306 THR A C 1
ATOM 2501 O O . THR A 1 306 ? -20.547 -15.156 8.797 1 96.31 306 THR A O 1
ATOM 2504 N N . ILE A 1 307 ? -19.781 -17.156 8.125 1 94.44 307 ILE A N 1
ATOM 2505 C CA . ILE A 1 307 ? -20.781 -17.297 7.078 1 94.44 307 ILE A CA 1
ATOM 2506 C C . ILE A 1 307 ? -21.719 -18.453 7.422 1 94.44 307 ILE A C 1
ATOM 2508 O O . ILE A 1 307 ? -21.281 -19.531 7.832 1 94.44 307 ILE A O 1
ATOM 2512 N N . GLU A 1 308 ? -23.047 -18.203 7.234 1 93.06 308 GLU A N 1
ATOM 2513 C CA . GLU A 1 308 ? -24.062 -19.203 7.559 1 93.06 308 GLU A CA 1
ATOM 2514 C C . GLU A 1 308 ? -25.234 -19.141 6.57 1 93.06 308 GLU A C 1
ATOM 2516 O O . GLU A 1 308 ? -25.516 -18.094 5.988 1 93.06 308 GLU A O 1
ATOM 2521 N N . MET B 1 1 ? 4.332 25.094 -32.438 1 71.25 1 MET B N 1
ATOM 2522 C CA . MET B 1 1 ? 5.246 24.109 -33.031 1 71.25 1 MET B CA 1
ATOM 2523 C C . MET B 1 1 ? 4.586 23.375 -34.188 1 71.25 1 MET B C 1
ATOM 2525 O O . MET B 1 1 ? 3.385 23.109 -34.156 1 71.25 1 MET B O 1
ATOM 2529 N N . LYS B 1 2 ? 5.328 23.219 -35.344 1 75.5 2 LYS B N 1
ATOM 2530 C CA . LYS B 1 2 ? 4.754 22.594 -36.531 1 75.5 2 LYS B CA 1
ATOM 2531 C C . LYS B 1 2 ? 4.363 21.141 -36.219 1 75.5 2 LYS B C 1
ATOM 2533 O O . LYS B 1 2 ? 5.145 20.391 -35.656 1 75.5 2 LYS B O 1
ATOM 2538 N N . THR B 1 3 ? 3.098 20.859 -36.531 1 77.62 3 THR B N 1
ATOM 2539 C CA . THR B 1 3 ? 2.52 19.547 -36.312 1 77.62 3 THR B CA 1
ATOM 2540 C C . THR B 1 3 ? 3.363 18.453 -36.969 1 77.62 3 THR B C 1
ATOM 2542 O O . THR B 1 3 ? 3.516 17.359 -36.406 1 77.62 3 THR B O 1
ATOM 2545 N N . GLU B 1 4 ? 3.969 18.781 -38.062 1 78.69 4 GLU B N 1
ATOM 2546 C CA . GLU B 1 4 ? 4.797 17.828 -38.812 1 78.69 4 GLU B CA 1
ATOM 2547 C C . GLU B 1 4 ? 6.043 17.453 -38 1 78.69 4 GLU B C 1
ATOM 2549 O O . GLU B 1 4 ? 6.453 16.297 -38 1 78.69 4 GLU B O 1
ATOM 2554 N N . LEU B 1 5 ? 6.574 18.422 -37.312 1 81.06 5 LEU B N 1
ATOM 2555 C CA . LEU B 1 5 ? 7.762 18.172 -36.5 1 81.06 5 LEU B CA 1
ATOM 2556 C C . LEU B 1 5 ? 7.426 17.312 -35.281 1 81.06 5 LEU B C 1
ATOM 2558 O O . LEU B 1 5 ? 8.203 16.438 -34.906 1 81.06 5 LEU B O 1
ATOM 2562 N N . LEU B 1 6 ? 6.289 17.516 -34.75 1 83 6 LEU B N 1
ATOM 2563 C CA . LEU B 1 6 ? 5.828 16.734 -33.625 1 83 6 LEU B CA 1
ATOM 2564 C C . LEU B 1 6 ? 5.59 15.281 -34.031 1 83 6 LEU B C 1
ATOM 2566 O O . LEU B 1 6 ? 5.977 14.352 -33.312 1 83 6 LEU B O 1
ATOM 2570 N N . HIS B 1 7 ? 5.027 15.125 -35.188 1 80 7 HIS B N 1
ATOM 2571 C CA . HIS B 1 7 ? 4.785 13.773 -35.688 1 80 7 HIS B CA 1
ATOM 2572 C C . HIS B 1 7 ? 6.098 13.07 -36.031 1 80 7 HIS B C 1
ATOM 2574 O O . HIS B 1 7 ? 6.234 11.867 -35.812 1 80 7 HIS B O 1
ATOM 2580 N N . LYS B 1 8 ? 7.055 13.773 -36.562 1 81.81 8 LYS B N 1
ATOM 2581 C CA . LYS B 1 8 ? 8.398 13.258 -36.812 1 81.81 8 LYS B CA 1
ATOM 2582 C C . LYS B 1 8 ? 9.039 12.805 -35.5 1 81.81 8 LYS B C 1
ATOM 2584 O O . LYS B 1 8 ? 9.711 11.773 -35.438 1 81.81 8 LYS B O 1
ATOM 2589 N N . TYR B 1 9 ? 8.742 13.531 -34.438 1 80.81 9 TYR B N 1
ATOM 2590 C CA . TYR B 1 9 ? 9.227 13.234 -33.094 1 80.81 9 TYR B CA 1
ATOM 2591 C C . TYR B 1 9 ? 8.547 11.984 -32.531 1 80.81 9 TYR B C 1
ATOM 2593 O O . TYR B 1 9 ? 9.211 11.117 -31.953 1 80.81 9 TYR B O 1
ATOM 2601 N N . PHE B 1 10 ? 7.285 11.914 -32.875 1 79.38 10 PHE B N 1
ATOM 2602 C CA . PHE B 1 10 ? 6.516 10.773 -32.375 1 79.38 10 PHE B CA 1
ATOM 2603 C C . PHE B 1 10 ? 6.945 9.5 -33.094 1 79.38 10 PHE B C 1
ATOM 2605 O O . PHE B 1 10 ? 6.879 8.406 -32.531 1 79.38 10 PHE B O 1
ATOM 2612 N N . ARG B 1 11 ? 7.445 9.695 -34.281 1 74.56 11 ARG B N 1
ATOM 2613 C CA . ARG B 1 11 ? 7.898 8.57 -35.094 1 74.56 11 ARG B CA 1
ATOM 2614 C C . ARG B 1 11 ? 9.359 8.242 -34.812 1 74.56 11 ARG B C 1
ATOM 2616 O O . ARG B 1 11 ? 9.898 7.273 -35.344 1 74.56 11 ARG B O 1
ATOM 2623 N N . GLY B 1 12 ? 9.93 9.055 -33.906 1 78.19 12 GLY B N 1
ATOM 2624 C CA . GLY B 1 12 ? 11.328 8.859 -33.562 1 78.19 12 GLY B CA 1
ATOM 2625 C C . GLY B 1 12 ? 12.273 9.25 -34.688 1 78.19 12 GLY B C 1
ATOM 2626 O O . GLY B 1 12 ? 13.398 8.742 -34.75 1 78.19 12 GLY B O 1
ATOM 2627 N N . GLU B 1 13 ? 11.93 10.07 -35.562 1 78.06 13 GLU B N 1
ATOM 2628 C CA . GLU B 1 13 ? 12.695 10.406 -36.75 1 78.06 13 GLU B CA 1
ATOM 2629 C C . GLU B 1 13 ? 13.328 11.789 -36.625 1 78.06 13 GLU B C 1
ATOM 2631 O O . GLU B 1 13 ? 13.805 12.352 -37.625 1 78.06 13 GLU B O 1
ATOM 2636 N N . THR B 1 14 ? 13.297 12.352 -35.531 1 78.44 14 THR B N 1
ATOM 2637 C CA . THR B 1 14 ? 13.805 13.711 -35.406 1 78.44 14 THR B CA 1
ATOM 2638 C C . THR B 1 14 ? 15.312 13.703 -35.188 1 78.44 14 THR B C 1
ATOM 2640 O O . THR B 1 14 ? 15.883 12.711 -34.75 1 78.44 14 THR B O 1
ATOM 2643 N N . THR B 1 15 ? 16 14.656 -35.781 1 77.69 15 THR B N 1
ATOM 2644 C CA . THR B 1 15 ? 17.422 14.906 -35.5 1 77.69 15 THR B CA 1
ATOM 2645 C C . THR B 1 15 ? 17.594 15.477 -34.094 1 77.69 15 THR B C 1
ATOM 2647 O O . THR B 1 15 ? 16.641 15.922 -33.469 1 77.69 15 THR B O 1
ATOM 2650 N N . GLU B 1 16 ? 18.812 15.406 -33.562 1 79.06 16 GLU B N 1
ATOM 2651 C CA . GLU B 1 16 ? 19.125 15.914 -32.219 1 79.06 16 GLU B CA 1
ATOM 2652 C C . GLU B 1 16 ? 18.719 17.375 -32.094 1 79.06 16 GLU B C 1
ATOM 2654 O O . GLU B 1 16 ? 18.219 17.797 -31.031 1 79.06 16 GLU B O 1
ATOM 2659 N N . LYS B 1 17 ? 19.047 18.094 -33.031 1 78.75 17 LYS B N 1
ATOM 2660 C CA . LYS B 1 17 ? 18.703 19.516 -33.031 1 78.75 17 LYS B CA 1
ATOM 2661 C C . LYS B 1 17 ? 17.188 19.719 -32.969 1 78.75 17 LYS B C 1
ATOM 2663 O O . LYS B 1 17 ? 16.703 20.594 -32.25 1 78.75 17 LYS B O 1
ATOM 2668 N N . GLU B 1 18 ? 16.516 18.875 -33.656 1 80.5 18 GLU B N 1
ATOM 2669 C CA . GLU B 1 18 ? 15.055 18.953 -33.688 1 80.5 18 GLU B CA 1
ATOM 2670 C C . GLU B 1 18 ? 14.453 18.516 -32.375 1 80.5 18 GLU B C 1
ATOM 2672 O O . GLU B 1 18 ? 13.477 19.109 -31.891 1 80.5 18 GLU B O 1
ATOM 2677 N N . GLU B 1 19 ? 14.977 17.594 -31.812 1 79.44 19 GLU B N 1
ATOM 2678 C CA . GLU B 1 19 ? 14.531 17.109 -30.516 1 79.44 19 GLU B CA 1
ATOM 2679 C C . GLU B 1 19 ? 14.68 18.188 -29.453 1 79.44 19 GLU B C 1
ATOM 2681 O O . GLU B 1 19 ? 13.773 18.406 -28.641 1 79.44 19 GLU B O 1
ATOM 2686 N N . ASN B 1 20 ? 15.734 18.844 -29.438 1 80.25 20 ASN B N 1
ATOM 2687 C CA . ASN B 1 20 ? 15.969 19.922 -28.484 1 80.25 20 ASN B CA 1
ATOM 2688 C C . ASN B 1 20 ? 14.969 21.062 -28.656 1 80.25 20 ASN B C 1
ATOM 2690 O O . ASN B 1 20 ? 14.516 21.656 -27.672 1 80.25 20 ASN B O 1
ATOM 2694 N N . GLN B 1 21 ? 14.664 21.344 -29.859 1 81.44 21 GLN B N 1
ATOM 2695 C CA . GLN B 1 21 ? 13.68 22.375 -30.156 1 81.44 21 GLN B CA 1
ATOM 2696 C C . GLN B 1 21 ? 12.312 22.031 -29.578 1 81.44 21 GLN B C 1
ATOM 2698 O O . GLN B 1 21 ? 11.617 22.891 -29.031 1 81.44 21 GLN B O 1
ATOM 2703 N N . ILE B 1 22 ? 12 20.734 -29.672 1 80.94 22 ILE B N 1
ATOM 2704 C CA . ILE B 1 22 ? 10.711 20.266 -29.188 1 80.94 22 ILE B CA 1
ATOM 2705 C C . ILE B 1 22 ? 10.695 20.312 -27.656 1 80.94 22 ILE B C 1
ATOM 2707 O O . ILE B 1 22 ? 9.734 20.797 -27.047 1 80.94 22 ILE B O 1
ATOM 2711 N N . VAL B 1 23 ? 11.711 19.906 -27.078 1 80.5 23 VAL B N 1
ATOM 2712 C CA . VAL B 1 23 ? 11.812 19.875 -25.609 1 80.5 23 VAL B CA 1
ATOM 2713 C C . VAL B 1 23 ? 11.758 21.297 -25.062 1 80.5 23 VAL B C 1
ATOM 2715 O O . VAL B 1 23 ? 11.016 21.578 -24.109 1 80.5 23 VAL B O 1
ATOM 2718 N N . GLU B 1 24 ? 12.461 22.141 -25.594 1 79.25 24 GLU B N 1
ATOM 2719 C CA . GLU B 1 24 ? 12.453 23.547 -25.203 1 79.25 24 GLU B CA 1
ATOM 2720 C C . GLU B 1 24 ? 11.055 24.141 -25.359 1 79.25 24 GLU B C 1
ATOM 2722 O O . GLU B 1 24 ? 10.617 24.922 -24.5 1 79.25 24 GLU B O 1
ATOM 2727 N N . TRP B 1 25 ? 10.461 23.812 -26.453 1 82.62 25 TRP B N 1
ATOM 2728 C CA . TRP B 1 25 ? 9.117 24.297 -26.734 1 82.62 25 TRP B CA 1
ATOM 2729 C C . TRP B 1 25 ? 8.125 23.75 -25.703 1 82.62 25 TRP B C 1
ATOM 2731 O O . TRP B 1 25 ? 7.293 24.484 -25.172 1 82.62 25 TRP B O 1
ATOM 2741 N N . VAL B 1 26 ? 8.18 22.484 -25.391 1 79.81 26 VAL B N 1
ATOM 2742 C CA . VAL B 1 26 ? 7.273 21.828 -24.453 1 79.81 26 VAL B CA 1
ATOM 2743 C C . VAL B 1 26 ? 7.473 22.391 -23.062 1 79.81 26 VAL B C 1
ATOM 2745 O O . VAL B 1 26 ? 6.508 22.594 -22.312 1 79.81 26 VAL B O 1
ATOM 2748 N N . GLU B 1 27 ? 8.641 22.766 -22.688 1 77.44 27 GLU B N 1
ATOM 2749 C CA . GLU B 1 27 ? 8.992 23.25 -21.359 1 77.44 27 GLU B CA 1
ATOM 2750 C C . GLU B 1 27 ? 8.75 24.766 -21.234 1 77.44 27 GLU B C 1
ATOM 2752 O O . GLU B 1 27 ? 8.75 25.312 -20.141 1 77.44 27 GLU B O 1
ATOM 2757 N N . SER B 1 28 ? 8.5 25.359 -22.25 1 75.62 28 SER B N 1
ATOM 2758 C CA . SER B 1 28 ? 8.398 26.828 -22.281 1 75.62 28 SER B CA 1
ATOM 2759 C C . SER B 1 28 ? 7.066 27.297 -21.719 1 75.62 28 SER B C 1
ATOM 2761 O O . SER B 1 28 ? 6.961 28.422 -21.234 1 75.62 28 SER B O 1
ATOM 2763 N N . SER B 1 29 ? 6.008 26.562 -21.906 1 74.81 29 SER B N 1
ATOM 2764 C CA . SER B 1 29 ? 4.711 26.969 -21.375 1 74.81 29 SER B CA 1
ATOM 2765 C C . SER B 1 29 ? 3.832 25.75 -21.078 1 74.81 29 SER B C 1
ATOM 2767 O O . SER B 1 29 ? 3.98 24.703 -21.719 1 74.81 29 SER B O 1
ATOM 2769 N N . VAL B 1 30 ? 2.973 25.969 -20.094 1 75.5 30 VAL B N 1
ATOM 2770 C CA . VAL B 1 30 ? 2.012 24.938 -19.734 1 75.5 30 VAL B CA 1
ATOM 2771 C C . VAL B 1 30 ? 1.114 24.625 -20.938 1 75.5 30 VAL B C 1
ATOM 2773 O O . VAL B 1 30 ? 0.764 23.469 -21.172 1 75.5 30 VAL B O 1
ATOM 2776 N N . GLU B 1 31 ? 0.863 25.578 -21.641 1 74.5 31 GLU B N 1
ATOM 2777 C CA . GLU B 1 31 ? 0.011 25.422 -22.812 1 74.5 31 GLU B CA 1
ATOM 2778 C C . GLU B 1 31 ? 0.673 24.531 -23.859 1 74.5 31 GLU B C 1
ATOM 2780 O O . GLU B 1 31 ? 0.011 23.703 -24.484 1 74.5 31 GLU B O 1
ATOM 2785 N N . ASN B 1 32 ? 1.93 24.719 -24.031 1 77.19 32 ASN B N 1
ATOM 2786 C CA . ASN B 1 32 ? 2.689 23.922 -25 1 77.19 32 ASN B CA 1
ATOM 2787 C C . ASN B 1 32 ? 2.77 22.453 -24.562 1 77.19 32 ASN B C 1
ATOM 2789 O O . ASN B 1 32 ? 2.65 21.547 -25.406 1 77.19 32 ASN B O 1
ATOM 2793 N N . LYS B 1 33 ? 2.879 22.297 -23.328 1 78.44 33 LYS B N 1
ATOM 2794 C CA . LYS B 1 33 ? 2.914 20.953 -22.766 1 78.44 33 LYS B CA 1
ATOM 2795 C C . LYS B 1 33 ? 1.586 20.234 -22.984 1 78.44 33 LYS B C 1
ATOM 2797 O O . LYS B 1 33 ? 1.565 19.078 -23.391 1 78.44 33 LYS B O 1
ATOM 2802 N N . GLU B 1 34 ? 0.595 20.938 -22.766 1 76.5 34 GLU B N 1
ATOM 2803 C CA . GLU B 1 34 ? -0.735 20.375 -23 1 76.5 34 GLU B CA 1
ATOM 2804 C C . GLU B 1 34 ? -0.947 20.062 -24.484 1 76.5 34 GLU B C 1
ATOM 2806 O O . GLU B 1 34 ? -1.522 19.016 -24.812 1 76.5 34 GLU B O 1
ATOM 2811 N N . HIS B 1 35 ? -0.542 20.953 -25.281 1 79.44 35 HIS B N 1
ATOM 2812 C CA . HIS B 1 35 ? -0.646 20.75 -26.719 1 79.44 35 HIS B CA 1
ATOM 2813 C C . HIS B 1 35 ? 0.161 19.547 -27.172 1 79.44 35 HIS B C 1
ATOM 2815 O O . HIS B 1 35 ? -0.303 18.75 -28 1 79.44 35 HIS B O 1
ATOM 2821 N N . PHE B 1 36 ? 1.292 19.391 -26.656 1 77.19 36 PHE B N 1
ATOM 2822 C CA . PHE B 1 36 ? 2.166 18.25 -26.922 1 77.19 36 PHE B CA 1
ATOM 2823 C C . PHE B 1 36 ? 1.489 16.953 -26.531 1 77.19 36 PHE B C 1
ATOM 2825 O O . PHE B 1 36 ? 1.469 15.992 -27.312 1 77.19 36 PHE B O 1
ATOM 2832 N N . LEU B 1 37 ? 0.921 16.969 -25.406 1 75.75 37 LEU B N 1
ATOM 2833 C CA . LEU B 1 37 ? 0.25 15.781 -24.891 1 75.75 37 LEU B CA 1
ATOM 2834 C C . LEU B 1 37 ? -0.988 15.461 -25.719 1 75.75 37 LEU B C 1
ATOM 2836 O O . LEU B 1 37 ? -1.247 14.289 -26.031 1 75.75 37 LEU B O 1
ATOM 2840 N N . LYS B 1 38 ? -1.673 16.406 -26.094 1 74.5 38 LYS B N 1
ATOM 2841 C CA . LYS B 1 38 ? -2.848 16.25 -26.953 1 74.5 38 LYS B CA 1
ATOM 2842 C C . LYS B 1 38 ? -2.465 15.68 -28.312 1 74.5 38 LYS B C 1
ATOM 2844 O O . LYS B 1 38 ? -3.119 14.773 -28.828 1 74.5 38 LYS B O 1
ATOM 2849 N N . GLU B 1 39 ? -1.499 16.203 -28.906 1 76.06 39 GLU B N 1
ATOM 2850 C CA . GLU B 1 39 ? -1.046 15.766 -30.219 1 76.06 39 GLU B CA 1
ATOM 2851 C C . GLU B 1 39 ? -0.477 14.352 -30.172 1 76.06 39 GLU B C 1
ATOM 2853 O O . GLU B 1 39 ? -0.674 13.562 -31.094 1 76.06 39 GLU B O 1
ATOM 2858 N N . ARG B 1 40 ? 0.18 14.078 -29.109 1 77.25 40 ARG B N 1
ATOM 2859 C CA . ARG B 1 40 ? 0.691 12.727 -28.891 1 77.25 40 ARG B CA 1
ATOM 2860 C C . ARG B 1 40 ? -0.45 11.727 -28.75 1 77.25 40 ARG B C 1
ATOM 2862 O O . ARG B 1 40 ? -0.413 10.648 -29.359 1 77.25 40 ARG B O 1
ATOM 2869 N N . MET B 1 41 ? -1.409 12.062 -28.094 1 69.62 41 MET B N 1
ATOM 2870 C CA . MET B 1 41 ? -2.609 11.242 -27.938 1 69.62 41 MET B CA 1
ATOM 2871 C C . MET B 1 41 ? -3.273 11 -29.297 1 69.62 41 MET B C 1
ATOM 2873 O O . MET B 1 41 ? -3.637 9.867 -29.625 1 69.62 41 MET B O 1
ATOM 2877 N N . LEU B 1 42 ? -3.396 11.977 -29.969 1 65.81 42 LEU B N 1
ATOM 2878 C CA . LEU B 1 42 ? -4.012 11.898 -31.297 1 65.81 42 LEU B CA 1
ATOM 2879 C C . LEU B 1 42 ? -3.174 11.039 -32.219 1 65.81 42 LEU B C 1
ATOM 2881 O O . LEU B 1 42 ? -3.717 10.234 -33 1 65.81 42 LEU B O 1
ATOM 2885 N N . PHE B 1 43 ? -1.977 11.156 -32.188 1 69.94 43 PHE B N 1
ATOM 2886 C CA . PHE B 1 43 ? -1.045 10.391 -33 1 69.94 43 PHE B CA 1
ATOM 2887 C C . PHE B 1 43 ? -1.129 8.906 -32.688 1 69.94 43 PHE B C 1
ATOM 2889 O O . PHE B 1 43 ? -1.154 8.07 -33.594 1 69.94 43 PHE B O 1
ATOM 2896 N N . ASP B 1 44 ? -1.199 8.578 -31.516 1 64.44 44 ASP B N 1
ATOM 2897 C CA . ASP B 1 44 ? -1.251 7.191 -31.062 1 64.44 44 ASP B CA 1
ATOM 2898 C C . ASP B 1 44 ? -2.555 6.527 -31.5 1 64.44 44 ASP B C 1
ATOM 2900 O O . ASP B 1 44 ? -2.566 5.348 -31.859 1 64.44 44 ASP B O 1
ATOM 2904 N N . VAL B 1 45 ? -3.553 7.176 -31.484 1 59.47 45 VAL B N 1
ATOM 2905 C CA . VAL B 1 45 ? -4.852 6.68 -31.922 1 59.47 45 VAL B CA 1
ATOM 2906 C C . VAL B 1 45 ? -4.82 6.395 -33.438 1 59.47 45 VAL B C 1
ATOM 2908 O O . VAL B 1 45 ? -5.398 5.41 -33.875 1 59.47 45 VAL B O 1
ATOM 2911 N N . THR B 1 46 ? -4.18 7.227 -34.125 1 58.31 46 THR B N 1
ATOM 2912 C CA . THR B 1 46 ? -4.133 7.059 -35.562 1 58.31 46 THR B CA 1
ATOM 2913 C C . THR B 1 46 ? -3.316 5.828 -35.938 1 58.31 46 THR B C 1
ATOM 2915 O O . THR B 1 46 ? -3.578 5.191 -36.969 1 58.31 46 THR B O 1
ATOM 2918 N N . LEU B 1 47 ? -2.359 5.523 -35.188 1 53.91 47 LEU B N 1
ATOM 2919 C CA . LEU B 1 47 ? -1.552 4.344 -35.469 1 53.91 47 LEU B CA 1
ATOM 2920 C C . LEU B 1 47 ? -2.373 3.068 -35.312 1 53.91 47 LEU B C 1
ATOM 2922 O O . LEU B 1 47 ? -2.139 2.08 -36 1 53.91 47 LEU B O 1
ATOM 2926 N N . PHE B 1 48 ? -3.291 3.014 -34.469 1 44.38 48 PHE B N 1
ATOM 2927 C CA . PHE B 1 48 ? -4.141 1.851 -34.25 1 44.38 48 PHE B CA 1
ATOM 2928 C C . PHE B 1 48 ? -5.223 1.761 -35.312 1 44.38 48 PHE B C 1
ATOM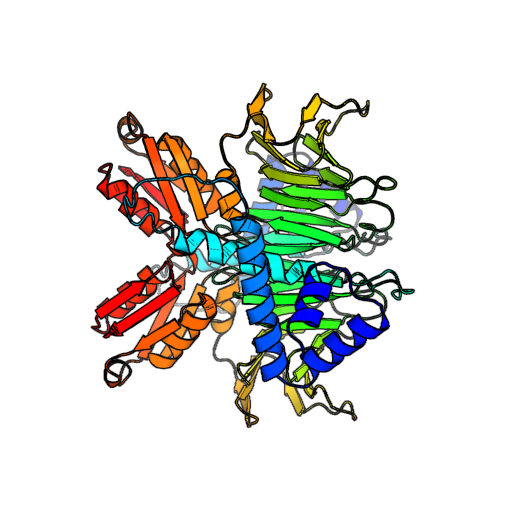 2930 O O . PHE B 1 48 ? -5.801 0.694 -35.531 1 44.38 48 PHE B O 1
ATOM 2937 N N . SER B 1 49 ? -5.52 2.797 -35.969 1 40.94 49 SER B N 1
ATOM 2938 C CA . SER B 1 49 ? -6.609 2.789 -36.938 1 40.94 49 SER B CA 1
ATOM 2939 C C . SER B 1 49 ? -6.145 2.236 -38.281 1 40.94 49 SER B C 1
ATOM 2941 O O . SER B 1 49 ? -6.922 2.182 -39.219 1 40.94 49 SER B O 1
ATOM 2943 N N . ASP B 1 50 ? -4.895 2.012 -38.469 1 37.84 50 ASP B N 1
ATOM 2944 C CA . ASP B 1 50 ? -4.641 1.696 -39.875 1 37.84 50 ASP B CA 1
ATOM 2945 C C . ASP B 1 50 ? -5.176 0.311 -40.25 1 37.84 50 ASP B C 1
ATOM 2947 O O . ASP B 1 50 ? -4.91 -0.202 -41.344 1 37.84 50 ASP B O 1
ATOM 2951 N N . GLY B 1 51 ? -5.324 -0.631 -39.281 1 34.47 51 GLY B N 1
ATOM 2952 C CA . GLY B 1 51 ? -5.559 -1.902 -39.938 1 34.47 51 GLY B CA 1
ATOM 2953 C C . GLY B 1 51 ? -6.855 -1.935 -40.719 1 34.47 51 GLY B C 1
ATOM 2954 O O . GLY B 1 51 ? -7.496 -0.899 -40.906 1 34.47 51 GLY B O 1
ATOM 2955 N N . SER B 1 52 ? -7.781 -3.135 -40.531 1 34.59 52 SER B N 1
ATOM 2956 C CA . SER B 1 52 ? -8.727 -3.811 -41.406 1 34.59 52 SER B CA 1
ATOM 2957 C C . SER B 1 52 ? -9.992 -2.98 -41.594 1 34.59 52 SER B C 1
ATOM 2959 O O . SER B 1 52 ? -10.352 -2.176 -40.75 1 34.59 52 SER B O 1
ATOM 2961 N N . ASN B 1 53 ? -10.469 -2.875 -42.875 1 33 53 ASN B N 1
ATOM 2962 C CA . ASN B 1 53 ? -11.703 -2.486 -43.531 1 33 53 ASN B CA 1
ATOM 2963 C C . ASN B 1 53 ? -12.93 -3.041 -42.812 1 33 53 ASN B C 1
ATOM 2965 O O . ASN B 1 53 ? -13.469 -4.078 -43.219 1 33 53 ASN B O 1
ATOM 2969 N N . ILE B 1 54 ? -12.953 -3.316 -41.5 1 30.78 54 ILE B N 1
ATOM 2970 C CA . ILE B 1 54 ? -14.18 -3.889 -40.969 1 30.78 54 ILE B CA 1
ATOM 2971 C C . ILE B 1 54 ? -15.352 -2.949 -41.25 1 30.78 54 ILE B C 1
ATOM 2973 O O . ILE B 1 54 ? -15.375 -1.814 -40.75 1 30.78 54 ILE B O 1
ATOM 2977 N N . GLN B 1 55 ? -16.062 -3.129 -42.344 1 29.78 55 GLN B N 1
ATOM 2978 C CA . GLN B 1 55 ? -17.344 -2.574 -42.719 1 29.78 55 GLN B CA 1
ATOM 2979 C C . GLN B 1 55 ? -18.359 -2.676 -41.562 1 29.78 55 GLN B C 1
ATOM 2981 O O . GLN B 1 55 ? -19.312 -3.441 -41.656 1 29.78 55 GLN B O 1
ATOM 2986 N N . ARG B 1 56 ? -17.938 -2.965 -40.312 1 31.27 56 ARG B N 1
ATOM 2987 C CA . ARG B 1 56 ? -19.078 -3.291 -39.469 1 31.27 56 ARG B CA 1
ATOM 2988 C C . ARG B 1 56 ? -20.062 -2.125 -39.406 1 31.27 56 ARG B C 1
ATOM 2990 O O . ARG B 1 56 ? -19.656 -0.963 -39.5 1 31.27 56 ARG B O 1
ATOM 2997 N N . LYS B 1 57 ? -21.359 -2.477 -39.531 1 31.72 57 LYS B N 1
ATOM 2998 C CA . LYS B 1 57 ? -22.578 -1.716 -39.25 1 31.72 57 LYS B CA 1
ATOM 2999 C C . LYS B 1 57 ? -22.469 -0.979 -37.906 1 31.72 57 LYS B C 1
ATOM 3001 O O . LYS B 1 57 ? -21.828 -1.46 -37 1 31.72 57 LYS B O 1
ATOM 3006 N N . PRO B 1 58 ? -23 0.267 -37.75 1 30.41 58 PRO B N 1
ATOM 3007 C CA . PRO B 1 58 ? -22.922 1.281 -36.688 1 30.41 58 PRO B CA 1
ATOM 3008 C C . PRO B 1 58 ? -23.391 0.763 -35.344 1 30.41 58 PRO B C 1
ATOM 3010 O O . PRO B 1 58 ? -23.688 1.555 -34.438 1 30.41 58 PRO B O 1
ATOM 3013 N N . LYS B 1 59 ? -23.453 -0.629 -35.156 1 30.91 59 LYS B N 1
ATOM 3014 C CA . LYS B 1 59 ? -24.328 -0.766 -34 1 30.91 59 LYS B CA 1
ATOM 3015 C C . LYS B 1 59 ? -23.766 -0.002 -32.812 1 30.91 59 LYS B C 1
ATOM 3017 O O . LYS B 1 59 ? -22.625 0.463 -32.844 1 30.91 59 LYS B O 1
ATOM 3022 N N . GLY B 1 60 ? -24.141 -0.596 -31.547 1 30.34 60 GLY B N 1
ATOM 3023 C CA . GLY B 1 60 ? -24.312 -0.008 -30.234 1 30.34 60 GLY B CA 1
ATOM 3024 C C . GLY B 1 60 ? -23.016 0.524 -29.641 1 30.34 60 GLY B C 1
ATOM 3025 O O . GLY B 1 60 ? -21.922 0.127 -30.062 1 30.34 60 GLY B O 1
ATOM 3026 N N . HIS B 1 61 ? -23.078 1.732 -29.016 1 29.69 61 HIS B N 1
ATOM 3027 C CA . HIS B 1 61 ? -22.156 2.607 -28.297 1 29.69 61 HIS B CA 1
ATOM 3028 C C . HIS B 1 61 ? -21.344 1.824 -27.281 1 29.69 61 HIS B C 1
ATOM 3030 O O . HIS B 1 61 ? -21.812 1.542 -26.172 1 29.69 61 HIS B O 1
ATOM 3036 N N . LEU B 1 62 ? -20.812 0.653 -27.656 1 31.84 62 LEU B N 1
ATOM 3037 C CA . LEU B 1 62 ? -20 0.043 -26.609 1 31.84 62 LEU B CA 1
ATOM 3038 C C . LEU B 1 62 ? -19 1.049 -26.047 1 31.84 62 LEU B C 1
ATOM 3040 O O . LEU B 1 62 ? -18.297 1.719 -26.797 1 31.84 62 LEU B O 1
ATOM 3044 N N . TYR B 1 63 ? -19.266 1.53 -24.797 1 30.05 63 TYR B N 1
ATOM 3045 C CA . TYR B 1 63 ? -18.516 2.377 -23.859 1 30.05 63 TYR B CA 1
ATOM 3046 C C . TYR B 1 63 ? -17.047 1.992 -23.844 1 30.05 63 TYR B C 1
ATOM 3048 O O . TYR B 1 63 ? -16.641 1.078 -23.109 1 30.05 63 TYR B O 1
ATOM 3056 N N . LEU B 1 64 ? -16.438 1.861 -25.016 1 31.16 64 LEU B N 1
ATOM 3057 C CA . LEU B 1 64 ? -15.008 1.641 -25.141 1 31.16 64 LEU B CA 1
ATOM 3058 C C . LEU B 1 64 ? -14.219 2.707 -24.391 1 31.16 64 LEU B C 1
ATOM 3060 O O . LEU B 1 64 ? -13 2.807 -24.531 1 31.16 64 LEU B O 1
ATOM 3064 N N . TYR B 1 65 ? -14.945 3.65 -23.719 1 30.58 65 TYR B N 1
ATOM 3065 C CA . TYR B 1 65 ? -14.211 4.812 -23.234 1 30.58 65 TYR B CA 1
ATOM 3066 C C . TYR B 1 65 ? -13.188 4.406 -22.172 1 30.58 65 TYR B C 1
ATOM 3068 O O . TYR B 1 65 ? -12.07 4.934 -22.141 1 30.58 65 TYR B O 1
ATOM 3076 N N . PRO B 1 66 ? -13.594 3.547 -21.266 1 32.41 66 PRO B N 1
ATOM 3077 C CA . PRO B 1 66 ? -12.648 3.443 -20.141 1 32.41 66 PRO B CA 1
ATOM 3078 C C . PRO B 1 66 ? -11.359 2.725 -20.531 1 32.41 66 PRO B C 1
ATOM 3080 O O . PRO B 1 66 ? -10.336 2.881 -19.859 1 32.41 66 PRO B O 1
ATOM 3083 N N . LEU B 1 67 ? -11.383 1.908 -21.578 1 32.34 67 LEU B N 1
ATOM 3084 C CA . LEU B 1 67 ? -10.141 1.213 -21.891 1 32.34 67 LEU B CA 1
ATOM 3085 C C . LEU B 1 67 ? -9.078 2.191 -22.375 1 32.34 67 LEU B C 1
ATOM 3087 O O . LEU B 1 67 ? -7.883 1.927 -22.266 1 32.34 67 LEU B O 1
ATOM 3091 N N . ILE B 1 68 ? -9.5 3.309 -22.984 1 32.97 68 ILE B N 1
ATOM 3092 C CA . ILE B 1 68 ? -8.539 4.25 -23.562 1 32.97 68 ILE B CA 1
ATOM 3093 C C . ILE B 1 68 ? -7.828 5.008 -22.453 1 32.97 68 ILE B C 1
ATOM 3095 O O . ILE B 1 68 ? -6.633 5.289 -22.547 1 32.97 68 ILE B O 1
ATOM 3099 N N . ALA B 1 69 ? -8.5 5.301 -21.344 1 32.09 69 ALA B N 1
ATOM 3100 C CA . ALA B 1 69 ? -7.867 6.109 -20.312 1 32.09 69 ALA B CA 1
ATOM 3101 C C . ALA B 1 69 ? -6.738 5.34 -19.625 1 32.09 69 ALA B C 1
ATOM 3103 O O . ALA B 1 69 ? -5.695 5.91 -19.297 1 32.09 69 ALA B O 1
ATOM 3104 N N . ILE B 1 70 ? -6.805 4.07 -19.375 1 31.72 70 ILE B N 1
ATOM 3105 C CA . ILE B 1 70 ? -5.758 3.316 -18.688 1 31.72 70 ILE B CA 1
ATOM 3106 C C . ILE B 1 70 ? -4.531 3.199 -19.594 1 31.72 70 ILE B C 1
ATOM 3108 O O . ILE B 1 70 ? -3.396 3.301 -19.125 1 31.72 70 ILE B O 1
ATOM 3112 N N . ALA B 1 71 ? -4.633 3.166 -20.859 1 31.86 71 ALA B N 1
ATOM 3113 C CA . ALA B 1 71 ? -3.477 3.1 -21.75 1 31.86 71 ALA B CA 1
ATOM 3114 C C . ALA B 1 71 ? -2.682 4.402 -21.719 1 31.86 71 ALA B C 1
ATOM 3116 O O . ALA B 1 71 ? -1.453 4.391 -21.812 1 31.86 71 ALA B O 1
ATOM 3117 N N . ALA B 1 72 ? -3.32 5.559 -21.5 1 32.84 72 ALA B N 1
ATOM 3118 C CA . ALA B 1 72 ? -2.609 6.836 -21.531 1 32.84 72 ALA B CA 1
ATOM 3119 C C . ALA B 1 72 ? -1.664 6.973 -20.344 1 32.84 72 ALA B C 1
ATOM 3121 O O . ALA B 1 72 ? -0.562 7.512 -20.484 1 32.84 72 ALA B O 1
ATOM 3122 N N . MET B 1 73 ? -2.008 6.539 -19.125 1 31.2 73 MET B N 1
ATOM 3123 C CA . MET B 1 73 ? -1.096 6.723 -18 1 31.2 73 MET B CA 1
ATOM 3124 C C . MET B 1 73 ? 0.128 5.82 -18.141 1 31.2 73 MET B C 1
ATOM 3126 O O . MET B 1 73 ? 1.229 6.195 -17.734 1 31.2 73 MET B O 1
ATOM 3130 N N . LEU B 1 74 ? -0.012 4.715 -18.734 1 32.88 74 LEU B N 1
ATOM 3131 C CA . LEU B 1 74 ? 1.167 3.881 -18.938 1 32.88 74 LEU B CA 1
ATOM 3132 C C . LEU B 1 74 ? 2.066 4.48 -20.016 1 32.88 74 LEU B C 1
ATOM 3134 O O . LEU B 1 74 ? 3.293 4.371 -19.938 1 32.88 74 LEU B O 1
ATOM 3138 N N . ALA B 1 75 ? 1.479 5.164 -20.922 1 32.25 75 ALA B N 1
ATOM 3139 C CA . ALA B 1 75 ? 2.277 5.668 -22.047 1 32.25 75 ALA B CA 1
ATOM 3140 C C . ALA B 1 75 ? 3.164 6.828 -21.594 1 32.25 75 ALA B C 1
ATOM 3142 O O . ALA B 1 75 ? 4.137 7.168 -22.281 1 32.25 75 ALA B O 1
ATOM 3143 N N . ILE B 1 76 ? 2.824 7.5 -20.547 1 32.53 76 ILE B N 1
ATOM 3144 C CA . ILE B 1 76 ? 3.689 8.633 -20.234 1 32.53 76 ILE B CA 1
ATOM 3145 C C . ILE B 1 76 ? 5.082 8.125 -19.859 1 32.53 76 ILE B C 1
ATOM 3147 O O . ILE B 1 76 ? 6.082 8.812 -20.094 1 32.53 76 ILE B O 1
ATOM 3151 N N . VAL B 1 77 ? 5.188 6.934 -19.375 1 31.98 77 VAL B N 1
ATOM 3152 C CA . VAL B 1 77 ? 6.508 6.582 -18.859 1 31.98 77 VAL B CA 1
ATOM 3153 C C . VAL B 1 77 ? 7.445 6.266 -20.031 1 31.98 77 VAL B C 1
ATOM 3155 O O . VAL B 1 77 ? 8.664 6.395 -19.906 1 31.98 77 VAL B O 1
ATOM 3158 N N . PHE B 1 78 ? 6.863 5.891 -21.109 1 31.08 78 PHE B N 1
ATOM 3159 C CA . PHE B 1 78 ? 7.809 5.363 -22.094 1 31.08 78 PHE B CA 1
ATOM 3160 C C . PHE B 1 78 ? 8.523 6.496 -22.828 1 31.08 78 PHE B C 1
ATOM 3162 O O . PHE B 1 78 ? 9.445 6.258 -23.594 1 31.08 78 PHE B O 1
ATOM 3169 N N . VAL B 1 79 ? 7.992 7.652 -22.891 1 32.16 79 VAL B N 1
ATOM 3170 C CA . VAL B 1 79 ? 8.578 8.562 -23.859 1 32.16 79 VAL B CA 1
ATOM 3171 C C . VAL B 1 79 ? 9.977 8.977 -23.406 1 32.16 79 VAL B C 1
ATOM 3173 O O . VAL B 1 79 ? 10.664 9.727 -24.109 1 32.16 79 VAL B O 1
ATOM 3176 N N . MET B 1 80 ? 10.391 8.758 -22.234 1 30.55 80 MET B N 1
ATOM 3177 C CA . MET B 1 80 ? 11.664 9.398 -21.938 1 30.55 80 MET B CA 1
ATOM 3178 C C . MET B 1 80 ? 12.828 8.594 -22.516 1 30.55 80 MET B C 1
ATOM 3180 O O . MET B 1 80 ? 13.938 8.625 -21.984 1 30.55 80 MET B O 1
ATOM 3184 N N . ASP B 1 81 ? 12.633 7.684 -23.328 1 29.95 81 ASP B N 1
ATOM 3185 C CA . ASP B 1 81 ? 13.852 7.035 -23.812 1 29.95 81 ASP B CA 1
ATOM 3186 C C . ASP B 1 81 ? 14.602 7.938 -24.781 1 29.95 81 ASP B C 1
ATOM 3188 O O . ASP B 1 81 ? 14.445 7.816 -26 1 29.95 81 ASP B O 1
ATOM 3192 N N . LEU B 1 82 ? 14.773 9.273 -24.578 1 31.25 82 LEU B N 1
ATOM 3193 C CA . LEU B 1 82 ? 15.703 9.992 -25.453 1 31.25 82 LEU B CA 1
ATOM 3194 C C . LEU B 1 82 ? 17.031 9.242 -25.562 1 31.25 82 LEU B C 1
ATOM 3196 O O . LEU B 1 82 ? 17.391 8.469 -24.672 1 31.25 82 LEU B O 1
ATOM 3200 N N . PRO B 1 83 ? 17.953 9.594 -26.609 1 34.31 83 PRO B N 1
ATOM 3201 C CA . PRO B 1 83 ? 19.25 9.055 -27.031 1 34.31 83 PRO B CA 1
ATOM 3202 C C . PRO B 1 83 ? 20.25 8.969 -25.891 1 34.31 83 PRO B C 1
ATOM 3204 O O . PRO B 1 83 ? 20.125 9.68 -24.891 1 34.31 83 PRO B O 1
ATOM 3207 N N . HIS B 1 84 ? 21.25 8.078 -26.062 1 35.19 84 HIS B N 1
ATOM 3208 C CA . HIS B 1 84 ? 22.438 7.648 -25.344 1 35.19 84 HIS B CA 1
ATOM 3209 C C . HIS B 1 84 ? 23.359 8.828 -25.062 1 35.19 84 HIS B C 1
ATOM 3211 O O . HIS B 1 84 ? 24.438 8.945 -25.656 1 35.19 84 HIS B O 1
ATOM 3217 N N . MET B 1 85 ? 23.125 10.125 -25.25 1 32.19 85 MET B N 1
ATOM 3218 C CA . MET B 1 85 ? 24.188 10.961 -24.703 1 32.19 85 MET B CA 1
ATOM 3219 C C . MET B 1 85 ? 24.734 10.375 -23.406 1 32.19 85 MET B C 1
ATOM 3221 O O . MET B 1 85 ? 24.047 9.602 -22.734 1 32.19 85 MET B O 1
ATOM 3225 N N . HIS B 1 86 ? 26.078 10.664 -23.078 1 34.75 86 HIS B N 1
ATOM 3226 C CA . HIS B 1 86 ? 26.672 10.344 -21.781 1 34.75 86 HIS B CA 1
ATOM 3227 C C . HIS B 1 86 ? 25.672 10.547 -20.656 1 34.75 86 HIS B C 1
ATOM 3229 O O . HIS B 1 86 ? 25.484 11.672 -20.172 1 34.75 86 HIS B O 1
ATOM 3235 N N . LYS B 1 87 ? 24.609 10.07 -20.719 1 37.97 87 LYS B N 1
ATOM 3236 C CA . LYS B 1 87 ? 23.688 10.203 -19.609 1 37.97 87 LYS B CA 1
ATOM 3237 C C . LYS B 1 87 ? 24.406 10.016 -18.266 1 37.97 87 LYS B C 1
ATOM 3239 O O . LYS B 1 87 ? 25.062 9 -18.047 1 37.97 87 LYS B O 1
ATOM 3244 N N . PRO B 1 88 ? 24.969 11.141 -17.719 1 40.19 88 PRO B N 1
ATOM 3245 C CA . PRO B 1 88 ? 25.578 10.852 -16.422 1 40.19 88 PRO B CA 1
ATOM 3246 C C . PRO B 1 88 ? 25 9.586 -15.766 1 40.19 88 PRO B C 1
ATOM 3248 O O . PRO B 1 88 ? 23.859 9.203 -16.047 1 40.19 88 PRO B O 1
ATOM 3251 N N . LYS B 1 89 ? 25.859 8.68 -15.406 1 44.41 89 LYS B N 1
ATOM 3252 C CA . LYS B 1 89 ? 25.391 7.523 -14.648 1 44.41 89 LYS B CA 1
ATOM 3253 C C . LYS B 1 89 ? 24.047 7.809 -13.992 1 44.41 89 LYS B C 1
ATOM 3255 O O . LYS B 1 89 ? 23.953 8.656 -13.102 1 44.41 89 LYS B O 1
ATOM 3260 N N . GLN B 1 90 ? 23 7.988 -14.781 1 50.16 90 GLN B N 1
ATOM 3261 C CA . GLN B 1 90 ? 21.656 8.156 -14.266 1 50.16 90 GLN B CA 1
ATOM 3262 C C . GLN B 1 90 ? 21.547 7.648 -12.828 1 50.16 90 GLN B C 1
ATOM 3264 O O . GLN B 1 90 ? 21.766 6.465 -12.57 1 50.16 90 GLN B O 1
ATOM 3269 N N . GLN B 1 91 ? 21.922 8.492 -11.953 1 59.06 91 GLN B N 1
ATOM 3270 C CA . GLN B 1 91 ? 21.766 8.148 -10.547 1 59.06 91 GLN B CA 1
ATOM 3271 C C . GLN B 1 91 ? 20.5 7.324 -10.32 1 59.06 91 GLN B C 1
ATOM 3273 O O . GLN B 1 91 ? 19.391 7.773 -10.648 1 59.06 91 GLN B O 1
ATOM 3278 N N . LEU B 1 92 ? 20.625 6.027 -10.203 1 76.19 92 LEU B N 1
ATOM 3279 C CA . LEU B 1 92 ? 19.562 5.066 -9.977 1 76.19 92 LEU B CA 1
ATOM 3280 C C . LEU B 1 92 ? 18.797 5.391 -8.703 1 76.19 92 LEU B C 1
ATOM 3282 O O . LEU B 1 92 ? 19.391 5.5 -7.625 1 76.19 92 LEU B O 1
ATOM 3286 N N . SER B 1 93 ? 17.672 6.059 -8.875 1 87.12 93 SER B N 1
ATOM 3287 C CA . SER B 1 93 ? 16.812 6.367 -7.738 1 87.12 93 SER B CA 1
ATOM 3288 C C . SER B 1 93 ? 15.82 5.238 -7.465 1 87.12 93 SER B C 1
ATOM 3290 O O . SER B 1 93 ? 15.461 4.488 -8.375 1 87.12 93 SER B O 1
ATOM 3292 N N . GLN B 1 94 ? 15.602 5.074 -6.203 1 91.62 94 GLN B N 1
ATOM 3293 C CA . GLN B 1 94 ? 14.539 4.184 -5.75 1 91.62 94 GLN B CA 1
ATOM 3294 C C . GLN B 1 94 ? 13.289 4.969 -5.371 1 91.62 94 GLN B C 1
ATOM 3296 O O . GLN B 1 94 ? 13.359 5.918 -4.586 1 91.62 94 GLN B O 1
ATOM 3301 N N . THR B 1 95 ? 12.195 4.605 -6.004 1 96.56 95 THR B N 1
ATOM 3302 C CA . THR B 1 95 ? 10.93 5.293 -5.742 1 96.56 95 THR B CA 1
ATOM 3303 C C . THR B 1 95 ? 9.844 4.297 -5.348 1 96.56 95 THR B C 1
ATOM 3305 O O . THR B 1 95 ? 9.719 3.234 -5.961 1 96.56 95 THR B O 1
ATOM 3308 N N . ILE B 1 96 ? 9.18 4.582 -4.266 1 97.56 96 ILE B N 1
ATOM 3309 C CA . ILE B 1 96 ? 7.988 3.832 -3.9 1 97.56 96 ILE B CA 1
ATOM 3310 C C . ILE B 1 96 ? 6.754 4.719 -4.059 1 97.56 96 ILE B C 1
ATOM 3312 O O . ILE B 1 96 ? 6.781 5.898 -3.709 1 97.56 96 ILE B O 1
ATOM 3316 N N . ARG B 1 97 ? 5.727 4.148 -4.668 1 98.19 97 ARG B N 1
ATOM 3317 C CA . ARG B 1 97 ? 4.453 4.832 -4.895 1 98.19 97 ARG B CA 1
ATOM 3318 C C . ARG B 1 97 ? 3.303 4.07 -4.246 1 98.19 97 ARG B C 1
ATOM 3320 O O . ARG B 1 97 ? 3.117 2.881 -4.5 1 98.19 97 ARG B O 1
ATOM 3327 N N . ILE B 1 98 ? 2.629 4.797 -3.396 1 98 98 ILE B N 1
ATOM 3328 C CA . ILE B 1 98 ? 1.462 4.227 -2.734 1 98 98 ILE B CA 1
ATOM 3329 C C . ILE B 1 98 ? 0.188 4.711 -3.422 1 98 98 ILE B C 1
ATOM 3331 O O . ILE B 1 98 ? -0.081 5.914 -3.467 1 98 98 ILE B O 1
ATOM 3335 N N . PRO B 1 99 ? -0.628 3.84 -3.963 1 95.75 99 PRO B N 1
ATOM 3336 C CA . PRO B 1 99 ? -1.887 4.262 -4.578 1 95.75 99 PRO B CA 1
ATOM 3337 C C . PRO B 1 99 ? -2.891 4.801 -3.562 1 95.75 99 PRO B C 1
ATOM 3339 O O . PRO B 1 99 ? -2.666 4.703 -2.355 1 95.75 99 PRO B O 1
ATOM 3342 N N . ALA B 1 100 ? -3.992 5.387 -4.094 1 93.19 100 ALA B N 1
ATOM 3343 C CA . ALA B 1 100 ? -5.062 5.914 -3.246 1 93.19 100 ALA B CA 1
ATOM 3344 C C . ALA B 1 100 ? -5.645 4.816 -2.357 1 93.19 100 ALA B C 1
ATOM 3346 O O . ALA B 1 100 ? -5.867 3.693 -2.812 1 93.19 100 ALA B O 1
ATOM 3347 N N . GLY B 1 101 ? -5.84 5.219 -1.156 1 92.81 101 GLY B N 1
ATOM 3348 C CA . GLY B 1 101 ? -6.477 4.324 -0.203 1 92.81 101 GLY B CA 1
ATOM 3349 C C . GLY B 1 101 ? -5.551 3.232 0.298 1 92.81 101 GLY B C 1
ATOM 3350 O O . GLY B 1 101 ? -5.988 2.311 0.989 1 92.81 101 GLY B O 1
ATOM 3351 N N . GLN B 1 102 ? -4.297 3.285 -0.114 1 94.81 102 GLN B N 1
ATOM 3352 C CA . GLN B 1 102 ? -3.336 2.244 0.244 1 94.81 102 GLN B CA 1
ATOM 3353 C C . GLN B 1 102 ? -2.297 2.77 1.23 1 94.81 102 GLN B C 1
ATOM 3355 O O . GLN B 1 102 ? -2.209 3.979 1.461 1 94.81 102 GLN B O 1
ATOM 3360 N N . ARG B 1 103 ? -1.561 1.855 1.906 1 97.06 103 ARG B N 1
ATOM 3361 C CA . ARG B 1 103 ? -0.438 2.168 2.785 1 97.06 103 ARG B CA 1
ATOM 3362 C C . ARG B 1 103 ? 0.618 1.068 2.736 1 97.06 103 ARG B C 1
ATOM 3364 O O . ARG B 1 103 ? 0.342 -0.045 2.285 1 97.06 103 ARG B O 1
ATOM 3371 N N . ALA B 1 104 ? 1.83 1.411 3.174 1 97.94 104 ALA B N 1
ATOM 3372 C CA . ALA B 1 104 ? 2.912 0.431 3.232 1 97.94 104 ALA B CA 1
ATOM 3373 C C . ALA B 1 104 ? 3.973 0.846 4.246 1 97.94 104 ALA B C 1
ATOM 3375 O O . ALA B 1 104 ? 3.984 1.989 4.711 1 97.94 104 ALA B O 1
ATOM 3376 N N . GLN B 1 105 ? 4.758 -0.143 4.645 1 98.19 105 GLN B N 1
ATOM 3377 C CA . GLN B 1 105 ? 5.914 0.098 5.5 1 98.19 105 GLN B CA 1
ATOM 3378 C C . GLN B 1 105 ? 7.211 -0.308 4.801 1 98.19 105 GLN B C 1
ATOM 3380 O O . GLN B 1 105 ? 7.25 -1.314 4.09 1 98.19 105 GLN B O 1
ATOM 3385 N N . MET B 1 106 ? 8.25 0.447 5.066 1 97.25 106 MET B N 1
ATOM 3386 C CA . MET B 1 106 ? 9.516 0.092 4.426 1 97.25 106 MET B CA 1
ATOM 3387 C C . MET B 1 106 ? 10.695 0.397 5.348 1 97.25 106 MET B C 1
ATOM 3389 O O . MET B 1 106 ? 10.656 1.357 6.117 1 97.25 106 MET B O 1
ATOM 3393 N N . ASP B 1 107 ? 11.719 -0.4 5.195 1 96.25 107 ASP B N 1
ATOM 3394 C CA . ASP B 1 107 ? 13.016 -0.118 5.793 1 96.25 107 ASP B CA 1
ATOM 3395 C C . ASP B 1 107 ? 13.945 0.557 4.785 1 96.25 107 ASP B C 1
ATOM 3397 O O . ASP B 1 107 ? 14.086 0.095 3.65 1 96.25 107 ASP B O 1
ATOM 3401 N N . LEU B 1 108 ? 14.531 1.576 5.262 1 94.38 108 LEU B N 1
ATOM 3402 C CA . LEU B 1 108 ? 15.523 2.242 4.426 1 94.38 108 LEU B CA 1
ATOM 3403 C C . LEU B 1 108 ? 16.906 1.637 4.641 1 94.38 108 LEU B C 1
ATOM 3405 O O . LEU B 1 108 ? 17.156 0.968 5.645 1 94.38 108 LEU B O 1
ATOM 3409 N N . PRO B 1 109 ? 17.828 1.898 3.73 1 90.56 109 PRO B N 1
ATOM 3410 C CA . PRO B 1 109 ? 19.156 1.287 3.812 1 90.56 109 PRO B CA 1
ATOM 3411 C C . PRO B 1 109 ? 19.922 1.711 5.062 1 90.56 109 PRO B C 1
ATOM 3413 O O . PRO B 1 109 ? 20.828 1.003 5.504 1 90.56 109 PRO B O 1
ATOM 3416 N N . ASP B 1 110 ? 19.562 2.812 5.637 1 91.94 110 ASP B N 1
ATOM 3417 C CA . ASP B 1 110 ? 20.297 3.293 6.805 1 91.94 110 ASP B CA 1
ATOM 3418 C C . ASP B 1 110 ? 19.734 2.695 8.094 1 91.94 110 ASP B C 1
ATOM 3420 O O . ASP B 1 110 ? 20.188 3.014 9.188 1 91.94 110 ASP B O 1
ATOM 3424 N N . GLY B 1 111 ? 18.703 1.916 7.941 1 93.12 111 GLY B N 1
ATOM 3425 C CA . GLY B 1 111 ? 18.094 1.296 9.102 1 93.12 111 GLY B CA 1
ATOM 3426 C C . GLY B 1 111 ? 16.844 2.023 9.578 1 93.12 111 GLY B C 1
ATOM 3427 O O . GLY B 1 111 ? 16.141 1.546 10.477 1 93.12 111 GLY B O 1
ATOM 3428 N N . SER B 1 112 ? 16.531 3.174 9.031 1 97 112 SER B N 1
ATOM 3429 C CA . SER B 1 112 ? 15.312 3.891 9.367 1 97 112 SER B CA 1
ATOM 3430 C C . SER B 1 112 ? 14.078 3.129 8.891 1 97 112 SER B C 1
ATOM 3432 O O . SER B 1 112 ? 14.148 2.371 7.922 1 97 112 SER B O 1
ATOM 3434 N N . ILE B 1 113 ? 13.008 3.305 9.602 1 97.88 113 ILE B N 1
ATOM 3435 C CA . ILE B 1 113 ? 11.727 2.697 9.25 1 97.88 113 ILE B CA 1
ATOM 3436 C C . ILE B 1 113 ? 10.734 3.783 8.844 1 97.88 113 ILE B C 1
ATOM 3438 O O . ILE B 1 113 ? 10.625 4.812 9.516 1 97.88 113 ILE B O 1
ATOM 3442 N N . VAL B 1 114 ? 9.992 3.529 7.758 1 98.62 114 VAL B N 1
ATOM 3443 C CA . VAL B 1 114 ? 9.062 4.535 7.242 1 98.62 114 VAL B CA 1
ATOM 3444 C C . VAL B 1 114 ? 7.707 3.893 6.969 1 98.62 114 VAL B C 1
ATOM 3446 O O . VAL B 1 114 ? 7.629 2.816 6.371 1 98.62 114 VAL B O 1
ATOM 3449 N N . TRP B 1 115 ? 6.656 4.469 7.449 1 98.75 115 TRP B N 1
ATOM 3450 C CA . TRP B 1 115 ? 5.293 4.176 7.012 1 98.75 115 TRP B CA 1
ATOM 3451 C C . TRP B 1 115 ? 4.816 5.203 5.992 1 98.75 115 TRP B C 1
ATOM 3453 O O . TRP B 1 115 ? 5.035 6.402 6.164 1 98.75 115 TRP B O 1
ATOM 3463 N N . LEU B 1 116 ? 4.25 4.727 4.938 1 98.75 116 LEU B N 1
ATOM 3464 C CA . LEU B 1 116 ? 3.758 5.598 3.873 1 98.75 116 LEU B CA 1
ATOM 3465 C C . LEU B 1 116 ? 2.242 5.496 3.744 1 98.75 116 LEU B C 1
ATOM 3467 O O . LEU B 1 116 ? 1.689 4.395 3.719 1 98.75 116 LEU B O 1
ATOM 3471 N N . ASN B 1 117 ? 1.595 6.648 3.67 1 98 117 ASN B N 1
ATOM 3472 C CA . ASN B 1 117 ? 0.139 6.715 3.605 1 98 117 ASN B CA 1
ATOM 3473 C C . ASN B 1 117 ? -0.355 6.824 2.166 1 98 117 ASN B C 1
ATOM 3475 O O . ASN B 1 117 ? 0.427 6.684 1.225 1 98 117 ASN B O 1
ATOM 3479 N N . SER B 1 118 ? -1.636 6.984 2.014 1 97.06 118 SER B N 1
ATOM 3480 C CA . SER B 1 118 ? -2.346 7.047 0.741 1 97.06 118 SER B CA 1
ATOM 3481 C C . SER B 1 118 ? -1.764 8.125 -0.166 1 97.06 118 SER B C 1
ATOM 3483 O O . SER B 1 118 ? -1.415 9.211 0.299 1 97.06 118 SER B O 1
ATOM 3485 N N . GLN B 1 119 ? -1.645 7.754 -1.491 1 96.5 119 GLN B N 1
ATOM 3486 C CA . GLN B 1 119 ? -1.201 8.68 -2.531 1 96.5 119 GLN B CA 1
ATOM 3487 C C . GLN B 1 119 ? 0.145 9.305 -2.174 1 96.5 119 GLN B C 1
ATOM 3489 O O . GLN B 1 119 ? 0.321 10.516 -2.289 1 96.5 119 GLN B O 1
ATOM 3494 N N . THR B 1 120 ? 0.999 8.492 -1.745 1 98.31 120 THR B N 1
ATOM 3495 C CA . THR B 1 120 ? 2.303 8.977 -1.306 1 98.31 120 THR B CA 1
ATOM 3496 C C . THR B 1 120 ? 3.41 8.445 -2.211 1 98.31 120 THR B C 1
ATOM 3498 O O . THR B 1 120 ? 3.383 7.281 -2.619 1 98.31 120 THR B O 1
ATOM 3501 N N . THR B 1 121 ? 4.352 9.273 -2.557 1 98.5 121 THR B N 1
ATOM 3502 C CA . THR B 1 121 ? 5.57 8.898 -3.27 1 98.5 121 THR B CA 1
ATOM 3503 C C . THR B 1 121 ? 6.809 9.258 -2.453 1 98.5 121 THR B C 1
ATOM 3505 O O . THR B 1 121 ? 6.902 10.367 -1.92 1 98.5 121 THR B O 1
ATOM 3508 N N . LEU B 1 122 ? 7.656 8.344 -2.26 1 98.56 122 LEU B N 1
ATOM 3509 C CA . LEU B 1 122 ? 8.938 8.555 -1.602 1 98.56 122 LEU B CA 1
ATOM 3510 C C . LEU B 1 122 ? 10.094 8.125 -2.506 1 98.56 122 LEU B C 1
ATOM 3512 O O . LEU B 1 122 ? 10.078 7.023 -3.051 1 98.56 122 LEU B O 1
ATOM 3516 N N . THR B 1 123 ? 11.094 9.008 -2.641 1 97.75 123 THR B N 1
ATOM 3517 C CA . THR B 1 123 ? 12.234 8.75 -3.514 1 97.75 123 THR B CA 1
ATOM 3518 C C . THR B 1 123 ? 13.547 9.008 -2.781 1 97.75 123 THR B C 1
ATOM 3520 O O . THR B 1 123 ? 13.664 9.977 -2.029 1 97.75 123 THR B O 1
ATOM 3523 N N . TYR B 1 124 ? 14.484 8.156 -3.006 1 95.5 124 TYR B N 1
ATOM 3524 C CA . TYR B 1 124 ? 15.859 8.406 -2.57 1 95.5 124 TYR B CA 1
ATOM 3525 C C . TYR B 1 124 ? 16.859 7.848 -3.57 1 95.5 124 TYR B C 1
ATOM 3527 O O . TYR B 1 124 ? 16.516 6.988 -4.387 1 95.5 124 TYR B O 1
ATOM 3535 N N . ASP B 1 125 ? 18.078 8.305 -3.477 1 90.94 125 ASP B N 1
ATOM 3536 C CA . ASP B 1 125 ? 19.062 7.926 -4.492 1 90.94 125 ASP B CA 1
ATOM 3537 C C . ASP B 1 125 ? 19.984 6.836 -3.973 1 90.94 125 ASP B C 1
ATOM 3539 O O . ASP B 1 125 ? 19.859 6.387 -2.832 1 90.94 125 ASP B O 1
ATOM 3543 N N . GLU B 1 126 ? 20.891 6.441 -4.852 1 85.44 126 GLU B N 1
ATOM 3544 C CA . GLU B 1 126 ? 21.766 5.309 -4.559 1 85.44 126 GLU B CA 1
ATOM 3545 C C . GLU B 1 126 ? 22.734 5.645 -3.436 1 85.44 126 GLU B C 1
ATOM 3547 O O . GLU B 1 126 ? 23.328 4.746 -2.832 1 85.44 126 GLU B O 1
ATOM 3552 N N . ASN B 1 127 ? 22.922 6.898 -3.207 1 88.25 127 ASN B N 1
ATOM 3553 C CA . ASN B 1 127 ? 23.875 7.316 -2.188 1 88.25 127 ASN B CA 1
ATOM 3554 C C . ASN B 1 127 ? 23.234 7.348 -0.801 1 88.25 127 ASN B C 1
ATOM 3556 O O . ASN B 1 127 ? 23.938 7.488 0.204 1 88.25 127 ASN B O 1
ATOM 3560 N N . PHE B 1 128 ? 21.984 7.184 -0.774 1 92.69 128 PHE B N 1
ATOM 3561 C CA . PHE B 1 128 ? 21.297 7.23 0.508 1 92.69 128 PHE B CA 1
ATOM 3562 C C . PHE B 1 128 ? 21.859 6.199 1.471 1 92.69 128 PHE B C 1
ATOM 3564 O O . PHE B 1 128 ? 22.031 5.027 1.112 1 92.69 128 PHE B O 1
ATOM 3571 N N . GLY B 1 129 ? 22.094 6.688 2.674 1 89 129 GLY B N 1
ATOM 3572 C CA . GLY B 1 129 ? 22.641 5.82 3.707 1 89 129 GLY B CA 1
ATOM 3573 C C . GLY B 1 129 ? 24.141 5.703 3.662 1 89 129 GLY B C 1
ATOM 3574 O O . GLY B 1 129 ? 24.75 5.086 4.539 1 89 129 GLY B O 1
ATOM 3575 N N . LYS B 1 130 ? 24.75 6.207 2.635 1 88.56 130 LYS B N 1
ATOM 3576 C CA . LYS B 1 130 ? 26.188 6.188 2.475 1 88.56 130 LYS B CA 1
ATOM 3577 C C . LYS B 1 130 ? 26.781 7.594 2.564 1 88.56 130 LYS B C 1
ATOM 3579 O O . LYS B 1 130 ? 27.422 7.945 3.559 1 88.56 130 LYS B O 1
ATOM 3584 N N . LYS B 1 131 ? 26.391 8.453 1.602 1 91.25 131 LYS B N 1
ATOM 3585 C CA . LYS B 1 131 ? 26.922 9.82 1.542 1 91.25 131 LYS B CA 1
ATOM 3586 C C . LYS B 1 131 ? 25.906 10.82 2.105 1 91.25 131 LYS B C 1
ATOM 3588 O O . LYS B 1 131 ? 26.297 11.906 2.553 1 91.25 131 LYS B O 1
ATOM 3593 N N . ASP B 1 132 ? 24.812 10.445 1.975 1 93.69 132 ASP B N 1
ATOM 3594 C CA . ASP B 1 132 ? 23.75 11.312 2.49 1 93.69 132 ASP B CA 1
ATOM 3595 C C . ASP B 1 132 ? 22.547 10.5 2.967 1 93.69 132 ASP B C 1
ATOM 3597 O O . ASP B 1 132 ? 22.578 9.266 2.914 1 93.69 132 ASP B O 1
ATOM 3601 N N . ARG B 1 133 ? 21.578 11.148 3.561 1 96.5 133 ARG B N 1
ATOM 3602 C CA . ARG B 1 133 ? 20.297 10.562 3.975 1 96.5 133 ARG B CA 1
ATOM 3603 C C . ARG B 1 133 ? 19.141 11.469 3.619 1 96.5 133 ARG B C 1
ATOM 3605 O O . ARG B 1 133 ? 18.375 11.891 4.496 1 96.5 133 ARG B O 1
ATOM 3612 N N . LYS B 1 134 ? 19.047 11.703 2.309 1 97.06 134 LYS B N 1
ATOM 3613 C CA . LYS B 1 134 ? 18 12.594 1.817 1 97.06 134 LYS B CA 1
ATOM 3614 C C . LYS B 1 134 ? 16.891 11.812 1.118 1 97.06 134 LYS B C 1
ATOM 3616 O O . LYS B 1 134 ? 17.172 11 0.231 1 97.06 134 LYS B O 1
ATOM 3621 N N . VAL B 1 135 ? 15.648 12.023 1.556 1 98 135 VAL B N 1
ATOM 3622 C CA . VAL B 1 135 ? 14.5 11.484 0.843 1 98 135 VAL B CA 1
ATOM 3623 C C . VAL B 1 135 ? 13.594 12.625 0.372 1 98 135 VAL B C 1
ATOM 3625 O O . VAL B 1 135 ? 13.555 13.688 0.996 1 98 135 VAL B O 1
ATOM 3628 N N . THR B 1 136 ? 12.938 12.383 -0.78 1 98.19 136 THR B N 1
ATOM 3629 C CA . THR B 1 136 ? 11.906 13.297 -1.266 1 98.19 136 THR B CA 1
ATOM 3630 C C . THR B 1 136 ? 10.516 12.695 -1.066 1 98.19 136 THR B C 1
ATOM 3632 O O . THR B 1 136 ? 10.266 11.555 -1.457 1 98.19 136 THR B O 1
ATOM 3635 N N . LEU B 1 137 ? 9.664 13.539 -0.451 1 98.62 137 LEU B N 1
ATOM 3636 C CA . LEU B 1 137 ? 8.344 13.047 -0.089 1 98.62 137 LEU B CA 1
ATOM 3637 C C . LEU B 1 137 ? 7.25 13.883 -0.749 1 98.62 137 LEU B C 1
ATOM 3639 O O . LEU B 1 137 ? 7.289 15.117 -0.697 1 98.62 137 LEU B O 1
ATOM 3643 N N . ASP B 1 138 ? 6.344 13.32 -1.439 1 98.69 138 ASP B N 1
ATOM 3644 C CA . ASP B 1 138 ? 5.039 13.828 -1.845 1 98.69 138 ASP B CA 1
ATOM 3645 C C . ASP B 1 138 ? 3.91 12.984 -1.262 1 98.69 138 ASP B C 1
ATOM 3647 O O . ASP B 1 138 ? 3.629 11.891 -1.756 1 98.69 138 ASP B O 1
ATOM 3651 N N . GLY B 1 139 ? 3.332 13.492 -0.209 1 98.31 139 GLY B N 1
ATOM 3652 C CA . GLY B 1 139 ? 2.33 12.742 0.527 1 98.31 139 GLY B CA 1
ATOM 3653 C C . GLY B 1 139 ? 2.531 12.789 2.029 1 98.31 139 GLY B C 1
ATOM 3654 O O . GLY B 1 139 ? 2.85 13.844 2.586 1 98.31 139 GLY B O 1
ATOM 3655 N N . GLU B 1 140 ? 2.205 11.68 2.684 1 98.38 140 GLU B N 1
ATOM 3656 C CA . GLU B 1 140 ? 2.316 11.578 4.137 1 98.38 140 GLU B CA 1
ATOM 3657 C C . GLU B 1 140 ? 3.119 10.344 4.543 1 98.38 140 GLU B C 1
ATOM 3659 O O . GLU B 1 140 ? 2.896 9.25 4.016 1 98.38 140 GLU B O 1
ATOM 3664 N N . ALA B 1 141 ? 4.066 10.586 5.469 1 98.88 141 ALA B N 1
ATOM 3665 C CA . ALA B 1 141 ? 4.906 9.477 5.938 1 98.88 141 ALA B CA 1
ATOM 3666 C C . ALA B 1 141 ? 5.277 9.656 7.406 1 98.88 141 ALA B C 1
ATOM 3668 O O . ALA B 1 141 ? 5.516 10.781 7.859 1 98.88 141 ALA B O 1
ATOM 3669 N N . TYR B 1 142 ? 5.254 8.578 8.125 1 98.81 142 TYR B N 1
ATOM 3670 C CA . TYR B 1 142 ? 5.82 8.508 9.469 1 98.81 142 TYR B CA 1
ATOM 3671 C C . TYR B 1 142 ? 7.219 7.91 9.438 1 98.81 142 TYR B C 1
ATOM 3673 O O . TYR B 1 142 ? 7.438 6.852 8.836 1 98.81 142 TYR B O 1
ATOM 3681 N N . PHE B 1 143 ? 8.164 8.57 10.164 1 98.75 143 PHE B N 1
ATOM 3682 C CA . PHE B 1 143 ? 9.57 8.172 10.125 1 98.75 143 PHE B CA 1
ATOM 3683 C C . PHE B 1 143 ? 10.062 7.797 11.516 1 98.75 143 PHE B C 1
ATOM 3685 O O . PHE B 1 143 ? 9.836 8.531 12.477 1 98.75 143 PHE B O 1
ATOM 3692 N N . GLU B 1 144 ? 10.656 6.684 11.633 1 98.5 144 GLU B N 1
ATOM 3693 C CA . GLU B 1 144 ? 11.57 6.34 12.711 1 98.5 144 GLU B CA 1
ATOM 3694 C C . GLU B 1 144 ? 13.016 6.316 12.219 1 98.5 144 GLU B C 1
ATOM 3696 O O . GLU B 1 144 ? 13.508 5.277 11.781 1 98.5 144 GLU B O 1
ATOM 3701 N N . VAL B 1 145 ? 13.641 7.379 12.383 1 98.25 145 VAL B N 1
ATOM 3702 C CA . VAL B 1 145 ? 14.938 7.598 11.758 1 98.25 145 VAL B CA 1
ATOM 3703 C C . VAL B 1 145 ? 16.047 7.051 12.656 1 98.25 145 VAL B C 1
ATOM 3705 O O . VAL B 1 145 ? 16.109 7.379 13.844 1 98.25 145 VAL B O 1
ATOM 3708 N N . ALA B 1 146 ? 16.859 6.219 12.07 1 96.06 146 ALA B N 1
ATOM 3709 C CA . ALA B 1 146 ? 18.016 5.695 12.789 1 96.06 146 ALA B CA 1
ATOM 3710 C C . ALA B 1 146 ? 18.953 6.82 13.195 1 96.06 146 ALA B C 1
ATOM 3712 O O . ALA B 1 146 ? 19.203 7.746 12.422 1 96.06 146 ALA B O 1
ATOM 3713 N N . HIS B 1 147 ? 19.516 6.738 14.359 1 95.69 147 HIS B N 1
ATOM 3714 C CA . HIS B 1 147 ? 20.359 7.809 14.883 1 95.69 147 HIS B CA 1
ATOM 3715 C C . HIS B 1 147 ? 21.688 7.879 14.133 1 95.69 147 HIS B C 1
ATOM 3717 O O . HIS B 1 147 ? 22.359 6.859 13.961 1 95.69 147 HIS B O 1
ATOM 3723 N N . ASN B 1 148 ? 22.047 9.023 13.641 1 94.5 148 ASN B N 1
ATOM 3724 C CA . ASN B 1 148 ? 23.312 9.32 13 1 94.5 148 ASN B CA 1
ATOM 3725 C C . ASN B 1 148 ? 23.594 10.82 12.961 1 94.5 148 ASN B C 1
ATOM 3727 O O . ASN B 1 148 ? 23.078 11.523 12.094 1 94.5 148 ASN B O 1
ATOM 3731 N N . LYS B 1 149 ? 24.422 11.289 13.789 1 91.19 149 LYS B N 1
ATOM 3732 C CA . LYS B 1 149 ? 24.688 12.727 13.891 1 91.19 149 LYS B CA 1
ATOM 3733 C C . LYS B 1 149 ? 25.594 13.195 12.758 1 91.19 149 LYS B C 1
ATOM 3735 O O . LYS B 1 149 ? 25.562 14.367 12.375 1 91.19 149 LYS B O 1
ATOM 3740 N N . GLU B 1 150 ? 26.422 12.328 12.281 1 94.06 150 GLU B N 1
ATOM 3741 C CA . GLU B 1 150 ? 27.406 12.68 11.258 1 94.06 150 GLU B CA 1
ATOM 3742 C C . GLU B 1 150 ? 26.719 12.93 9.914 1 94.06 150 GLU B C 1
ATOM 3744 O O . GLU B 1 150 ? 27.188 13.758 9.125 1 94.06 150 GLU B O 1
ATOM 3749 N N . ILE B 1 151 ? 25.766 12.164 9.68 1 95.69 151 ILE B N 1
ATOM 3750 C CA . ILE B 1 151 ? 25 12.336 8.445 1 95.69 151 ILE B CA 1
ATOM 3751 C C . ILE B 1 151 ? 23.531 12.555 8.766 1 95.69 151 ILE B C 1
ATOM 3753 O O . ILE B 1 151 ? 22.75 11.594 8.844 1 95.69 151 ILE B O 1
ATOM 3757 N N . PRO B 1 152 ? 23.125 13.773 8.828 1 96.12 152 PRO B N 1
ATOM 3758 C CA . PRO B 1 152 ? 21.719 14.047 9.172 1 96.12 152 PRO B CA 1
ATOM 3759 C C . PRO B 1 152 ? 20.75 13.531 8.117 1 96.12 152 PRO B C 1
ATOM 3761 O O . PRO B 1 152 ? 21.125 13.312 6.965 1 96.12 152 PRO B O 1
ATOM 3764 N N . PHE B 1 153 ? 19.5 13.305 8.57 1 97.5 153 PHE B N 1
ATOM 3765 C CA . PHE B 1 153 ? 18.422 12.836 7.715 1 97.5 153 PHE B CA 1
ATOM 3766 C C . PHE B 1 153 ? 17.547 14 7.25 1 97.5 153 PHE B C 1
ATOM 3768 O O . PHE B 1 153 ? 17.141 14.836 8.055 1 97.5 153 PHE B O 1
ATOM 3775 N N . TYR B 1 154 ? 17.266 14.039 5.934 1 96.94 154 TYR B N 1
ATOM 3776 C CA . TYR B 1 154 ? 16.469 15.125 5.375 1 96.94 154 TYR B CA 1
ATOM 3777 C C . TYR B 1 154 ? 15.227 14.578 4.664 1 96.94 154 TYR B C 1
ATOM 3779 O O . TYR B 1 154 ? 15.328 13.641 3.869 1 96.94 154 TYR B O 1
ATOM 3787 N N . VAL B 1 155 ? 14.078 15.125 4.98 1 98.31 155 VAL B N 1
ATOM 3788 C CA . VAL B 1 155 ? 12.867 14.906 4.203 1 98.31 155 VAL B CA 1
ATOM 3789 C C . VAL B 1 155 ? 12.531 16.156 3.398 1 98.31 155 VAL B C 1
ATOM 3791 O O . VAL B 1 155 ? 12.102 17.172 3.961 1 98.31 155 VAL B O 1
ATOM 3794 N N . GLN B 1 156 ? 12.766 16.031 2.127 1 97.38 156 GLN B N 1
ATOM 3795 C CA . GLN B 1 156 ? 12.453 17.156 1.234 1 97.38 156 GLN B CA 1
ATOM 3796 C C . GLN B 1 156 ? 11.008 17.078 0.755 1 97.38 156 GLN B C 1
ATOM 3798 O O . GLN B 1 156 ? 10.57 16.047 0.23 1 97.38 156 GLN B O 1
ATOM 3803 N N . THR B 1 157 ? 10.25 18.125 0.992 1 97.31 157 THR B N 1
ATOM 3804 C CA . THR B 1 157 ? 8.898 18.25 0.463 1 97.31 157 THR B CA 1
ATOM 3805 C C . THR B 1 157 ? 8.789 19.453 -0.468 1 97.31 157 THR B C 1
ATOM 3807 O O . THR B 1 157 ? 9.805 20.031 -0.873 1 97.31 157 THR B O 1
ATOM 3810 N N . GLU B 1 158 ? 7.555 19.75 -0.932 1 93.94 158 GLU B N 1
ATOM 3811 C CA . GLU B 1 158 ? 7.336 20.812 -1.903 1 93.94 158 GLU B CA 1
ATOM 3812 C C . GLU B 1 158 ? 7.836 22.156 -1.372 1 93.94 158 GLU B C 1
ATOM 3814 O O . GLU B 1 158 ? 8.5 22.906 -2.09 1 93.94 158 GLU B O 1
ATOM 3819 N N . ASN B 1 159 ? 7.641 22.422 -0.057 1 89.38 159 ASN B N 1
ATOM 3820 C CA . ASN B 1 159 ? 7.926 23.781 0.414 1 89.38 159 ASN B CA 1
ATOM 3821 C C . ASN B 1 159 ? 8.844 23.766 1.632 1 89.38 159 ASN B C 1
ATOM 3823 O O . ASN B 1 159 ? 9.461 24.781 1.957 1 89.38 159 ASN B O 1
ATOM 3827 N N . ILE B 1 160 ? 8.906 22.641 2.32 1 93.44 160 ILE B N 1
ATOM 3828 C CA . ILE B 1 160 ? 9.633 22.594 3.58 1 93.44 160 ILE B CA 1
ATOM 3829 C C . ILE B 1 160 ? 10.609 21.406 3.566 1 93.44 160 ILE B C 1
ATOM 3831 O O . ILE B 1 160 ? 10.281 20.328 3.07 1 93.44 160 ILE B O 1
ATOM 3835 N N . LYS B 1 161 ? 11.734 21.609 4.066 1 95.44 161 LYS B N 1
ATOM 3836 C CA . LYS B 1 161 ? 12.727 20.578 4.309 1 95.44 161 LYS B CA 1
ATOM 3837 C C . LYS B 1 161 ? 12.859 20.266 5.797 1 95.44 161 LYS B C 1
ATOM 3839 O O . LYS B 1 161 ? 13.109 21.172 6.602 1 95.44 161 LYS B O 1
ATOM 3844 N N . VAL B 1 162 ? 12.68 19 6.145 1 96.5 162 VAL B N 1
ATOM 3845 C CA . VAL B 1 162 ? 12.773 18.578 7.535 1 96.5 162 VAL B CA 1
ATOM 3846 C C . VAL B 1 162 ? 14.148 17.969 7.797 1 96.5 162 VAL B C 1
ATOM 3848 O O . VAL B 1 162 ? 14.586 17.062 7.086 1 96.5 162 VAL B O 1
ATOM 3851 N N . GLN B 1 163 ? 14.805 18.422 8.758 1 95.44 163 GLN B N 1
ATOM 3852 C CA . GLN B 1 163 ? 16.109 17.906 9.133 1 95.44 163 GLN B CA 1
ATOM 3853 C C . GLN B 1 163 ? 16.078 17.25 10.516 1 95.44 163 GLN B C 1
ATOM 3855 O O . GLN B 1 163 ? 15.617 17.875 11.484 1 95.44 163 GLN B O 1
ATOM 3860 N N . VAL B 1 164 ? 16.578 15.992 10.555 1 95.88 164 VAL B N 1
ATOM 3861 C CA . VAL B 1 164 ? 16.594 15.273 11.82 1 95.88 164 VAL B CA 1
ATOM 3862 C C . VAL B 1 164 ? 17.859 14.43 11.914 1 95.88 164 VAL B C 1
ATOM 3864 O O . VAL B 1 164 ? 18.578 14.25 10.914 1 95.88 164 VAL B O 1
ATOM 3867 N N . THR B 1 165 ? 18.172 13.883 13.117 1 92.5 165 THR B N 1
ATOM 3868 C CA . THR B 1 165 ? 19.344 13.031 13.312 1 92.5 165 THR B CA 1
ATOM 3869 C C . THR B 1 165 ? 18.938 11.68 13.898 1 92.5 165 THR B C 1
ATOM 3871 O O . THR B 1 165 ? 19.688 10.703 13.805 1 92.5 165 THR B O 1
ATOM 3874 N N . GLY B 1 166 ? 17.953 11.445 14.5 1 94.31 166 GLY B N 1
ATOM 3875 C CA . GLY B 1 166 ? 17.359 10.297 15.164 1 94.31 166 GLY B CA 1
ATOM 3876 C C . GLY B 1 166 ? 16.016 10.617 15.797 1 94.31 166 GLY B C 1
ATOM 3877 O O . GLY B 1 166 ? 15.938 10.961 16.969 1 94.31 166 GLY B O 1
ATOM 3878 N N . THR B 1 167 ? 15.047 10.5 15.094 1 96.12 167 THR B N 1
ATOM 3879 C CA . THR B 1 167 ? 13.773 11.117 15.461 1 96.12 167 THR B CA 1
ATOM 3880 C C . THR B 1 167 ? 12.602 10.258 14.992 1 96.12 167 THR B C 1
ATOM 3882 O O . THR B 1 167 ? 12.695 9.578 13.969 1 96.12 167 THR B O 1
ATOM 3885 N N . LYS B 1 168 ? 11.57 10.172 15.758 1 98.19 168 LYS B N 1
ATOM 3886 C CA . LYS B 1 168 ? 10.281 9.633 15.336 1 98.19 168 LYS B CA 1
ATOM 3887 C C . LYS B 1 168 ? 9.281 10.75 15.047 1 98.19 168 LYS B C 1
ATOM 3889 O O . LYS B 1 168 ? 8.93 11.516 15.945 1 98.19 168 LYS B O 1
ATOM 3894 N N . PHE B 1 169 ? 8.828 10.922 13.82 1 98.19 169 PHE B N 1
ATOM 3895 C CA . PHE B 1 169 ? 8 12.055 13.438 1 98.19 169 PHE B CA 1
ATOM 3896 C C . PHE B 1 169 ? 7.16 11.719 12.211 1 98.19 169 PHE B C 1
ATOM 3898 O O . PHE B 1 169 ? 7.441 10.758 11.5 1 98.19 169 PHE B O 1
ATOM 3905 N N . ASP B 1 170 ? 6.09 12.477 12.039 1 98.31 170 ASP B N 1
ATOM 3906 C CA . ASP B 1 170 ? 5.191 12.375 10.891 1 98.31 170 ASP B CA 1
ATOM 3907 C C . ASP B 1 170 ? 5.219 13.648 10.055 1 98.31 170 ASP B C 1
ATOM 3909 O O . ASP B 1 170 ? 5.277 14.75 10.594 1 98.31 170 ASP B O 1
ATOM 3913 N N . VAL B 1 171 ? 5.273 13.461 8.727 1 98.5 171 VAL B N 1
ATOM 3914 C CA . VAL B 1 171 ? 5.211 14.586 7.793 1 98.5 171 VAL B CA 1
ATOM 3915 C C . VAL B 1 171 ? 4.051 14.383 6.82 1 98.5 171 VAL B C 1
ATOM 3917 O O . VAL B 1 171 ? 3.91 13.32 6.219 1 98.5 171 VAL B O 1
ATOM 3920 N N . CYS B 1 172 ? 3.201 15.352 6.668 1 97.44 172 CYS B N 1
ATOM 3921 C CA . CYS B 1 172 ? 2.113 15.383 5.699 1 97.44 172 CYS B CA 1
ATOM 3922 C C . CYS B 1 172 ? 2.252 16.578 4.762 1 97.44 172 CYS B C 1
ATOM 3924 O O . CYS B 1 172 ? 2.078 17.719 5.18 1 97.44 172 CYS B O 1
ATOM 3926 N N . SER B 1 173 ? 2.611 16.344 3.559 1 97.81 173 SER B N 1
ATOM 3927 C CA . SER B 1 173 ? 2.818 17.375 2.549 1 97.81 173 SER B CA 1
ATOM 3928 C C . SER B 1 173 ? 2.533 16.844 1.148 1 97.81 173 SER B C 1
ATOM 3930 O O . SER B 1 173 ? 3.434 16.328 0.478 1 97.81 173 SER B O 1
ATOM 3932 N N . TYR B 1 174 ? 1.317 17.078 0.718 1 96.25 174 TYR B N 1
ATOM 3933 C CA . TYR B 1 174 ? 0.931 16.688 -0.634 1 96.25 174 TYR B CA 1
ATOM 3934 C C . TYR B 1 174 ? 1.174 17.828 -1.618 1 96.25 174 TYR B C 1
ATOM 3936 O O . TYR B 1 174 ? 0.73 18.953 -1.395 1 96.25 174 TYR B O 1
ATOM 3944 N N . LYS B 1 175 ? 1.863 17.453 -2.689 1 95.38 175 LYS B N 1
ATOM 3945 C CA . LYS B 1 175 ? 2.193 18.469 -3.693 1 95.38 175 LYS B CA 1
ATOM 3946 C C . LYS B 1 175 ? 0.934 19.141 -4.223 1 95.38 175 LYS B C 1
ATOM 3948 O O . LYS B 1 175 ? -0.068 18.484 -4.5 1 95.38 175 LYS B O 1
ATOM 3953 N N . GLY B 1 176 ? 0.947 20.453 -4.336 1 92.12 176 GLY B N 1
ATOM 3954 C CA . GLY B 1 176 ? -0.168 21.219 -4.859 1 92.12 176 GLY B CA 1
ATOM 3955 C C . GLY B 1 176 ? -1.165 21.625 -3.791 1 92.12 176 GLY B C 1
ATOM 3956 O O . GLY B 1 176 ? -2.029 22.469 -4.031 1 92.12 176 GLY B O 1
ATOM 3957 N N . SER B 1 177 ? -1.115 21.109 -2.584 1 89.5 177 SER B N 1
ATOM 3958 C CA . SER B 1 177 ? -2.072 21.406 -1.524 1 89.5 177 SER B CA 1
ATOM 3959 C C . SER B 1 177 ? -1.724 22.719 -0.819 1 89.5 177 SER B C 1
ATOM 3961 O O . SER B 1 177 ? -2.551 23.281 -0.101 1 89.5 177 SER B O 1
ATOM 3963 N N . ASN B 1 178 ? -0.478 23.188 -0.888 1 91.38 178 ASN B N 1
ATOM 3964 C CA . ASN B 1 178 ? 0.034 24.344 -0.163 1 91.38 178 ASN B CA 1
ATOM 3965 C C . ASN B 1 178 ? -0.112 24.172 1.346 1 91.38 178 ASN B C 1
ATOM 3967 O O . ASN B 1 178 ? -0.467 25.109 2.053 1 91.38 178 ASN B O 1
ATOM 3971 N N . SER B 1 179 ? -0.102 23.016 1.713 1 93.88 179 SER B N 1
ATOM 3972 C CA . SER B 1 179 ? -0.186 22.688 3.135 1 93.88 179 SER B CA 1
ATOM 3973 C C . SER B 1 179 ? 0.953 21.781 3.562 1 93.88 179 SER B C 1
ATOM 3975 O O . SER B 1 179 ? 1.491 21.031 2.746 1 93.88 179 SER B O 1
ATOM 3977 N N . PHE B 1 180 ? 1.369 21.938 4.832 1 96.19 180 PHE B N 1
ATOM 3978 C CA . PHE B 1 180 ? 2.424 21.141 5.445 1 96.19 180 PHE B CA 1
ATOM 3979 C C . PHE B 1 180 ? 2.148 20.938 6.93 1 96.19 180 PHE B C 1
ATOM 3981 O O . PHE B 1 180 ? 1.779 21.875 7.637 1 96.19 180 PHE B O 1
ATOM 3988 N N . ILE B 1 181 ? 2.281 19.688 7.375 1 96.5 181 ILE B N 1
ATOM 3989 C CA . ILE B 1 181 ? 2.178 19.391 8.805 1 96.5 181 ILE B CA 1
ATOM 3990 C C . ILE B 1 181 ? 3.322 18.484 9.227 1 96.5 181 ILE B C 1
ATOM 3992 O O . ILE B 1 181 ? 3.641 17.516 8.531 1 96.5 181 ILE B O 1
ATOM 3996 N N . ALA B 1 182 ? 4.008 18.781 10.266 1 97.5 182 ALA B N 1
ATOM 3997 C CA . ALA B 1 182 ? 4.969 17.906 10.93 1 97.5 182 ALA B CA 1
ATOM 3998 C C . ALA B 1 182 ? 4.551 17.641 12.375 1 97.5 182 ALA B C 1
ATOM 4000 O O . ALA B 1 182 ? 4.156 18.562 13.094 1 97.5 182 ALA B O 1
ATOM 4001 N N . ARG B 1 183 ? 4.539 16.406 12.789 1 97.31 183 ARG B N 1
ATOM 4002 C CA . ARG B 1 183 ? 4.238 15.992 14.156 1 97.31 183 ARG B CA 1
ATOM 4003 C C . ARG B 1 183 ? 5.422 15.25 14.773 1 97.31 183 ARG B C 1
ATOM 4005 O O . ARG B 1 183 ? 5.914 14.273 14.203 1 97.31 183 ARG B O 1
ATOM 4012 N N . LEU B 1 184 ? 5.828 15.727 15.906 1 97.69 184 LEU B N 1
ATOM 4013 C CA . LEU B 1 184 ? 7.016 15.156 16.547 1 97.69 184 LEU B CA 1
ATOM 4014 C C . LEU B 1 184 ? 6.629 14.242 17.703 1 97.69 184 LEU B C 1
ATOM 4016 O O . LEU B 1 184 ? 5.992 14.68 18.656 1 97.69 184 LEU B O 1
ATOM 4020 N N . ILE B 1 185 ? 7.023 13.008 17.641 1 96.5 185 ILE B N 1
ATOM 4021 C CA . ILE B 1 185 ? 6.727 12.023 18.688 1 96.5 185 ILE B CA 1
ATOM 4022 C C . ILE B 1 185 ? 7.914 11.906 19.641 1 96.5 185 ILE B C 1
ATOM 4024 O O . ILE B 1 185 ? 7.746 11.914 20.859 1 96.5 185 ILE B O 1
ATOM 4028 N N . GLU B 1 186 ? 9.102 11.789 19.078 1 95.31 186 GLU B N 1
ATOM 4029 C CA . GLU B 1 186 ? 10.336 11.68 19.859 1 95.31 186 GLU B CA 1
ATOM 4030 C C . GLU B 1 186 ? 11.508 12.328 19.125 1 95.31 186 GLU B C 1
ATOM 4032 O O . GLU B 1 186 ? 11.625 12.203 17.906 1 95.31 186 GLU B O 1
ATOM 4037 N N . GLY B 1 187 ? 12.359 13.008 19.906 1 94.38 187 GLY B N 1
ATOM 4038 C CA . GLY B 1 187 ? 13.539 13.625 19.344 1 94.38 187 GLY B CA 1
ATOM 4039 C C . GLY B 1 187 ? 13.359 15.102 19.047 1 94.38 187 GLY B C 1
ATOM 4040 O O . GLY B 1 187 ? 12.734 15.82 19.828 1 94.38 187 GLY B O 1
ATOM 4041 N N . SER B 1 188 ? 14.07 15.578 18.031 1 92.62 188 SER B N 1
ATOM 4042 C CA . SER B 1 188 ? 14.016 16.984 17.641 1 92.62 188 SER B CA 1
ATOM 4043 C C . SER B 1 188 ? 14.008 17.141 16.125 1 92.62 188 SER B C 1
ATOM 4045 O O . SER B 1 188 ? 14.57 16.297 15.414 1 92.62 188 SER B O 1
ATOM 4047 N N . ILE B 1 189 ? 13.289 18.141 15.695 1 94.5 189 ILE B N 1
ATOM 4048 C CA . ILE B 1 189 ? 13.156 18.391 14.266 1 94.5 189 ILE B CA 1
ATOM 4049 C C . ILE B 1 189 ? 13.516 19.844 13.953 1 94.5 189 ILE B C 1
ATOM 4051 O O . ILE B 1 189 ? 13.172 20.75 14.719 1 94.5 189 ILE B O 1
ATOM 4055 N N . ASN B 1 190 ? 14.336 20.078 12.977 1 92.44 190 ASN B N 1
ATOM 4056 C CA . ASN B 1 190 ? 14.508 21.391 12.375 1 92.44 190 ASN B CA 1
ATOM 4057 C C . ASN B 1 190 ? 13.734 21.531 11.062 1 92.44 190 ASN B C 1
ATOM 4059 O O . ASN B 1 190 ? 13.82 20.656 10.203 1 92.44 190 ASN B O 1
ATOM 4063 N N . LEU B 1 191 ? 12.945 22.531 10.914 1 94.12 191 LEU B N 1
ATOM 4064 C CA . LEU B 1 191 ? 12.188 22.797 9.695 1 94.12 191 LEU B CA 1
ATOM 4065 C C . LEU B 1 191 ? 12.828 23.938 8.906 1 94.12 191 LEU B C 1
ATOM 4067 O O . LEU B 1 191 ? 12.969 25.047 9.422 1 94.12 191 LEU B O 1
ATOM 4071 N N . LEU B 1 192 ? 13.195 23.641 7.691 1 90.94 192 LEU B N 1
ATOM 4072 C CA . LEU B 1 192 ? 13.875 24.609 6.828 1 90.94 192 LEU B CA 1
ATOM 4073 C C . LEU B 1 192 ? 13.047 24.891 5.582 1 90.94 192 LEU B C 1
ATOM 4075 O O . LEU B 1 192 ? 12.312 24.031 5.105 1 90.94 192 LEU B O 1
ATOM 4079 N N . THR B 1 193 ? 13.195 26.109 5.051 1 86.25 193 THR B N 1
ATOM 4080 C CA . THR B 1 193 ? 12.625 26.359 3.732 1 86.25 193 THR B CA 1
ATOM 4081 C C . THR B 1 193 ? 13.508 25.766 2.637 1 86.25 193 THR B C 1
ATOM 4083 O O . THR B 1 193 ? 14.719 25.641 2.814 1 86.25 193 THR B O 1
ATOM 4086 N N . ASN B 1 194 ? 12.875 25.312 1.537 1 81.44 194 ASN B N 1
ATOM 4087 C CA . ASN B 1 194 ? 13.641 24.703 0.463 1 81.44 194 ASN B CA 1
ATOM 4088 C C . ASN B 1 194 ? 14.68 25.656 -0.109 1 81.44 194 ASN B C 1
ATOM 4090 O O . ASN B 1 194 ? 15.719 25.234 -0.615 1 81.44 194 ASN B O 1
ATOM 4094 N N . ASN B 1 195 ? 14.336 26.938 -0.173 1 68.19 195 ASN B N 1
ATOM 4095 C CA . ASN B 1 195 ? 15.227 27.938 -0.752 1 68.19 195 ASN B CA 1
ATOM 4096 C C . ASN B 1 195 ? 16.172 28.516 0.295 1 68.19 195 ASN B C 1
ATOM 4098 O O . ASN B 1 195 ? 16.891 29.484 0.02 1 68.19 195 ASN B O 1
ATOM 4102 N N . ALA B 1 196 ? 16.047 27.969 1.384 1 61.47 196 ALA B N 1
ATOM 4103 C CA . ALA B 1 196 ? 16.781 28.672 2.426 1 61.47 196 ALA B CA 1
ATOM 4104 C C . ALA B 1 196 ? 18.281 28.625 2.148 1 61.47 196 ALA B C 1
ATOM 4106 O O . ALA B 1 196 ? 18.859 27.547 1.92 1 61.47 196 ALA B O 1
ATOM 4107 N N . LYS B 1 197 ? 18.75 29.781 1.548 1 55.59 197 LYS B N 1
ATOM 4108 C CA . LYS B 1 197 ? 20.188 29.984 1.391 1 55.59 197 LYS B CA 1
ATOM 4109 C C . LYS B 1 197 ? 20.938 29.688 2.691 1 55.59 197 LYS B C 1
ATOM 4111 O O . LYS B 1 197 ? 22.016 29.109 2.674 1 55.59 197 LYS B O 1
ATOM 4116 N N . GLU B 1 198 ? 20.312 30.375 3.74 1 55.88 198 GLU B N 1
ATOM 4117 C CA . GLU B 1 198 ? 20.938 30.203 5.047 1 55.88 198 GLU B CA 1
ATOM 4118 C C . GLU B 1 198 ? 20.234 29.109 5.852 1 55.88 198 GLU B C 1
ATOM 4120 O O . GLU B 1 198 ? 19.016 28.938 5.734 1 55.88 198 GLU B O 1
ATOM 4125 N N . GLU B 1 199 ? 20.797 27.969 6.18 1 62.12 199 GLU B N 1
ATOM 4126 C CA . GLU B 1 199 ? 20.359 26.797 6.941 1 62.12 199 GLU B CA 1
ATOM 4127 C C . GLU B 1 199 ? 19.625 27.219 8.219 1 62.12 199 GLU B C 1
ATOM 4129 O O . GLU B 1 199 ? 19.734 26.547 9.25 1 62.12 199 GLU B O 1
ATOM 4134 N N . LYS B 1 200 ? 18.984 28.484 8.188 1 70.12 200 LYS B N 1
ATOM 4135 C CA . LYS B 1 200 ? 18.281 28.812 9.422 1 70.12 200 LYS B CA 1
ATOM 4136 C C . LYS B 1 200 ? 16.891 28.188 9.453 1 70.12 200 LYS B C 1
ATOM 4138 O O . LYS B 1 200 ? 16.078 28.422 8.555 1 70.12 200 LYS B O 1
ATOM 4143 N N . PRO B 1 201 ? 16.688 27.469 10.508 1 74.56 201 PRO B N 1
ATOM 4144 C CA . PRO B 1 201 ? 15.391 26.812 10.625 1 74.56 201 PRO B CA 1
ATOM 4145 C C . PRO B 1 201 ? 14.25 27.797 10.867 1 74.56 201 PRO B C 1
ATOM 4147 O O . PRO B 1 201 ? 14.453 28.844 11.492 1 74.56 201 PRO B O 1
ATOM 4150 N N . ILE B 1 202 ? 13.148 27.688 10.242 1 75.25 202 ILE B N 1
ATOM 4151 C CA . ILE B 1 202 ? 11.914 28.391 10.555 1 75.25 202 ILE B CA 1
ATOM 4152 C C . ILE B 1 202 ? 11.562 28.188 12.023 1 75.25 202 ILE B C 1
ATOM 4154 O O . ILE B 1 202 ? 11.234 29.156 12.734 1 75.25 202 ILE B O 1
ATOM 4158 N N . THR B 1 203 ? 11.609 26.953 12.422 1 83.5 203 THR B N 1
ATOM 4159 C CA . THR B 1 203 ? 11.32 26.594 13.805 1 83.5 203 THR B CA 1
ATOM 4160 C C . THR B 1 203 ? 11.859 25.203 14.133 1 83.5 203 THR B C 1
ATOM 4162 O O . THR B 1 203 ? 12.289 24.469 13.234 1 83.5 203 THR B O 1
ATOM 4165 N N . SER B 1 204 ? 11.953 25 15.438 1 86.38 204 SER B N 1
ATOM 4166 C CA . SER B 1 204 ? 12.281 23.672 15.969 1 86.38 204 SER B CA 1
ATOM 4167 C C . SER B 1 204 ? 11.156 23.141 16.844 1 86.38 204 SER B C 1
ATOM 4169 O O . SER B 1 204 ? 10.5 23.891 17.547 1 86.38 204 SER B O 1
ATOM 4171 N N . LEU B 1 205 ? 10.953 21.875 16.641 1 91.12 205 LEU B N 1
ATOM 4172 C CA . LEU B 1 205 ? 9.914 21.281 17.469 1 91.12 205 LEU B CA 1
ATOM 4173 C C . LEU B 1 205 ? 10.523 20.406 18.547 1 91.12 205 LEU B C 1
ATOM 4175 O O . LEU B 1 205 ? 11.594 19.812 18.359 1 91.12 205 LEU B O 1
ATOM 4179 N N . THR B 1 206 ? 9.805 20.344 19.703 1 88.06 206 THR B N 1
ATOM 4180 C CA . THR B 1 206 ? 10.109 19.375 20.766 1 88.06 206 THR B CA 1
ATOM 4181 C C . THR B 1 206 ? 9.031 18.297 20.828 1 88.06 206 THR B C 1
ATOM 4183 O O . THR B 1 206 ? 7.992 18.406 20.172 1 88.06 206 THR B O 1
ATOM 4186 N N . LYS B 1 207 ? 9.289 17.312 21.594 1 91.38 207 LYS B N 1
ATOM 4187 C CA . LYS B 1 207 ? 8.438 16.141 21.688 1 91.38 207 LYS B CA 1
ATOM 4188 C C . LYS B 1 207 ? 6.984 16.531 21.953 1 91.38 207 LYS B C 1
ATOM 4190 O O . LYS B 1 207 ? 6.703 17.359 22.812 1 91.38 207 LYS B O 1
ATOM 4195 N N . GLY B 1 208 ? 6.109 15.938 21.188 1 92.81 208 GLY B N 1
ATOM 4196 C CA . GLY B 1 208 ? 4.68 16.109 21.406 1 92.81 208 GLY B CA 1
ATOM 4197 C C . GLY B 1 208 ? 4.109 17.328 20.703 1 92.81 208 GLY B C 1
ATOM 4198 O O . GLY B 1 208 ? 2.924 17.641 20.859 1 92.81 208 GLY B O 1
ATOM 4199 N N . LYS B 1 209 ? 4.941 18.062 20.016 1 95 209 LYS B N 1
ATOM 4200 C CA . LYS B 1 209 ? 4.484 19.281 19.344 1 95 209 LYS B CA 1
ATOM 4201 C C . LYS B 1 209 ? 4.293 19.031 17.844 1 95 209 LYS B C 1
ATOM 4203 O O . LYS B 1 209 ? 4.816 18.062 17.297 1 95 209 LYS B O 1
ATOM 4208 N N . TYR B 1 210 ? 3.432 19.859 17.25 1 95.94 210 TYR B N 1
ATOM 4209 C CA . TYR B 1 210 ? 3.268 19.828 15.797 1 95.94 210 TYR B CA 1
ATOM 4210 C C . TYR B 1 210 ? 3.482 21.203 15.188 1 95.94 210 TYR B C 1
ATOM 4212 O O . TYR B 1 210 ? 3.475 22.219 15.898 1 95.94 210 TYR B O 1
ATOM 4220 N N . PHE B 1 211 ? 3.902 21.25 13.938 1 96.06 211 PHE B N 1
ATOM 4221 C CA . PHE B 1 211 ? 4 22.422 13.078 1 96.06 211 PHE B CA 1
ATOM 4222 C C . PHE B 1 211 ? 3.088 22.281 11.859 1 96.06 211 PHE B C 1
ATOM 4224 O O . PHE B 1 211 ? 3.072 21.219 11.211 1 96.06 211 PHE B O 1
ATOM 4231 N N . SER B 1 212 ? 2.273 23.281 11.602 1 95.62 212 SER B N 1
ATOM 4232 C CA . SER B 1 212 ? 1.419 23.281 10.422 1 95.62 212 SER B CA 1
ATOM 4233 C C . SER B 1 212 ? 1.58 24.562 9.617 1 95.62 212 SER B C 1
ATOM 4235 O O . SER B 1 212 ? 1.746 25.641 10.195 1 95.62 212 SER B O 1
ATOM 4237 N N . MET B 1 213 ? 1.632 24.422 8.375 1 94.12 213 MET B N 1
ATOM 4238 C CA . MET B 1 213 ? 1.687 25.562 7.453 1 94.12 213 MET B CA 1
ATOM 4239 C C . MET B 1 213 ? 0.606 25.438 6.383 1 94.12 213 MET B C 1
ATOM 4241 O O . MET B 1 213 ? 0.427 24.375 5.789 1 94.12 213 MET B O 1
ATOM 4245 N N . GLU B 1 214 ? -0.18 26.422 6.195 1 91.94 214 GLU B N 1
ATOM 4246 C CA . GLU B 1 214 ? -1.206 26.516 5.16 1 91.94 214 GLU B CA 1
ATOM 4247 C C . GLU B 1 214 ? -1.173 27.875 4.461 1 91.94 214 GLU B C 1
ATOM 4249 O O . GLU B 1 214 ? -1.3 28.906 5.109 1 91.94 214 GLU B O 1
ATOM 4254 N N . ASN B 1 215 ? -1.016 27.812 3.178 1 91 215 ASN B N 1
ATOM 4255 C CA . ASN B 1 215 ? -1.005 29.031 2.375 1 91 215 ASN B CA 1
ATOM 4256 C C . ASN B 1 215 ? -0.039 30.062 2.943 1 91 215 ASN B C 1
ATOM 4258 O O . ASN B 1 215 ? -0.403 31.234 3.119 1 91 215 ASN B O 1
ATOM 4262 N N . GLY B 1 216 ? 1.12 29.609 3.408 1 85.12 216 GLY B N 1
ATOM 4263 C CA . GLY B 1 216 ? 2.189 30.5 3.822 1 85.12 216 GLY B CA 1
ATOM 4264 C C . GLY B 1 216 ? 2.119 30.875 5.293 1 85.12 216 GLY B C 1
ATOM 4265 O O . GLY B 1 216 ? 3.051 31.469 5.832 1 85.12 216 GLY B O 1
ATOM 4266 N N . LYS B 1 217 ? 1.026 30.609 5.906 1 91.06 217 LYS B N 1
ATOM 4267 C CA . LYS B 1 217 ? 0.886 30.859 7.336 1 91.06 217 LYS B CA 1
ATOM 4268 C C . LYS B 1 217 ? 1.166 29.609 8.156 1 91.06 217 LYS B C 1
ATOM 4270 O O . LYS B 1 217 ? 0.747 28.516 7.777 1 91.06 217 LYS B O 1
ATOM 4275 N N . TYR B 1 218 ? 1.973 29.781 9.203 1 90.19 218 TYR B N 1
ATOM 4276 C CA . TYR B 1 218 ? 2.311 28.594 9.969 1 90.19 218 TYR B CA 1
ATOM 4277 C C . TYR B 1 218 ? 1.861 28.734 11.422 1 90.19 218 TYR B C 1
ATOM 4279 O O . TYR B 1 218 ? 1.628 29.844 11.898 1 90.19 218 TYR B O 1
ATOM 4287 N N . LYS B 1 219 ? 1.606 27.719 12.07 1 93.56 219 LYS B N 1
ATOM 4288 C CA . LYS B 1 219 ? 1.274 27.625 13.484 1 93.56 219 LYS B CA 1
ATOM 4289 C C . LYS B 1 219 ? 1.91 26.391 14.117 1 93.56 219 LYS B C 1
ATOM 4291 O O . LYS B 1 219 ? 2.191 25.406 13.43 1 93.56 219 LYS B O 1
ATOM 4296 N N . THR B 1 220 ? 2.238 26.5 15.422 1 93.88 220 THR B N 1
ATOM 4297 C CA . THR B 1 220 ? 2.717 25.375 16.219 1 93.88 220 THR B CA 1
ATOM 4298 C C . THR B 1 220 ? 1.764 25.094 17.375 1 93.88 220 THR B C 1
ATOM 4300 O O . THR B 1 220 ? 1.006 25.969 17.797 1 93.88 220 THR B O 1
ATOM 4303 N N . GLY B 1 221 ? 1.724 23.922 17.781 1 93.81 221 GLY B N 1
ATOM 4304 C CA . GLY B 1 221 ? 0.875 23.547 18.906 1 93.81 221 GLY B CA 1
ATOM 4305 C C . GLY B 1 221 ? 1.254 22.203 19.516 1 93.81 221 GLY B C 1
ATOM 4306 O O . GLY B 1 221 ? 2.24 21.594 19.109 1 93.81 221 GLY B O 1
ATOM 4307 N N . GLU B 1 222 ? 0.486 21.906 20.578 1 94.38 222 GLU B N 1
ATOM 4308 C CA . GLU B 1 222 ? 0.675 20.625 21.234 1 94.38 222 GLU B CA 1
ATOM 4309 C C . GLU B 1 222 ? -0.299 19.578 20.719 1 94.38 222 GLU B C 1
ATOM 4311 O O . GLU B 1 222 ? -1.47 19.875 20.469 1 94.38 222 GLU B O 1
ATOM 4316 N N . MET B 1 223 ? 0.218 18.391 20.578 1 91.88 223 MET B N 1
ATOM 4317 C CA . MET B 1 223 ? -0.662 17.297 20.172 1 91.88 223 MET B CA 1
ATOM 4318 C C . MET B 1 223 ? -1.462 16.766 21.359 1 91.88 223 MET B C 1
ATOM 4320 O O . MET B 1 223 ? -0.907 16.547 22.438 1 91.88 223 MET B O 1
ATOM 4324 N N . SER B 1 224 ? -2.732 16.594 21.203 1 85.94 224 SER B N 1
ATOM 4325 C CA . SER B 1 224 ? -3.588 16.078 22.266 1 85.94 224 SER B CA 1
ATOM 4326 C C . SER B 1 224 ? -3.504 14.562 22.344 1 85.94 224 SER B C 1
ATOM 4328 O O . SER B 1 224 ? -3.734 13.977 23.406 1 85.94 224 SER B O 1
ATOM 4330 N N . SER B 1 225 ? -3.25 13.922 21.281 1 87.44 225 SER B N 1
ATOM 4331 C CA . SER B 1 225 ? -3.125 12.469 21.188 1 87.44 225 SER B CA 1
ATOM 4332 C C . SER B 1 225 ? -2.32 12.055 19.953 1 87.44 225 SER B C 1
ATOM 4334 O O . SER B 1 225 ? -1.933 12.906 19.156 1 87.44 225 SER B O 1
ATOM 4336 N N . ASN B 1 226 ? -2.084 10.781 19.938 1 89.38 226 ASN B N 1
ATOM 4337 C CA . ASN B 1 226 ? -1.399 10.25 18.766 1 89.38 226 ASN B CA 1
ATOM 4338 C C . ASN B 1 226 ? -2.387 9.68 17.75 1 89.38 226 ASN B C 1
ATOM 4340 O O . ASN B 1 226 ? -2 8.922 16.859 1 89.38 226 ASN B O 1
ATOM 4344 N N . ASN B 1 227 ? -3.59 10.125 17.828 1 90.69 227 ASN B N 1
ATOM 4345 C CA . ASN B 1 227 ? -4.641 9.578 16.969 1 90.69 227 ASN B CA 1
ATOM 4346 C C . ASN B 1 227 ? -4.398 9.914 15.5 1 90.69 227 ASN B C 1
ATOM 4348 O O . ASN B 1 227 ? -4.781 9.148 14.609 1 90.69 227 ASN B O 1
ATOM 4352 N N . ALA B 1 228 ? -3.699 10.984 15.344 1 89 228 ALA B N 1
ATOM 4353 C CA . ALA B 1 228 ? -3.393 11.406 13.977 1 89 228 ALA B CA 1
ATOM 4354 C C . ALA B 1 228 ? -2.482 10.391 13.281 1 89 228 ALA B C 1
ATOM 4356 O O . ALA B 1 228 ? -2.346 10.406 12.055 1 89 228 ALA B O 1
ATOM 4357 N N . LEU B 1 229 ? -1.867 9.508 14.047 1 94.94 229 LEU B N 1
ATOM 4358 C CA . LEU B 1 229 ? -0.934 8.531 13.492 1 94.94 229 LEU B CA 1
ATOM 4359 C C . LEU B 1 229 ? -1.609 7.18 13.305 1 94.94 229 LEU B C 1
ATOM 4361 O O . LEU B 1 229 ? -0.983 6.227 12.828 1 94.94 229 LEU B O 1
ATOM 4365 N N . ALA B 1 230 ? -2.883 7.086 13.578 1 94.81 230 ALA B N 1
ATOM 4366 C CA . ALA B 1 230 ? -3.607 5.816 13.555 1 94.81 230 ALA B CA 1
ATOM 4367 C C . ALA B 1 230 ? -3.682 5.258 12.141 1 94.81 230 ALA B C 1
ATOM 4369 O O . ALA B 1 230 ? -3.945 4.07 11.945 1 94.81 230 ALA B O 1
ATOM 4370 N N . TRP B 1 231 ? -3.406 6.125 11.156 1 95.12 231 TRP B N 1
ATOM 4371 C CA . TRP B 1 231 ? -3.457 5.672 9.773 1 95.12 231 TRP B CA 1
ATOM 4372 C C . TRP B 1 231 ? -2.441 4.562 9.523 1 95.12 231 TRP B C 1
ATOM 4374 O O . TRP B 1 231 ? -2.627 3.729 8.633 1 95.12 231 TRP B O 1
ATOM 4384 N N . MET B 1 232 ? -1.395 4.492 10.242 1 96.06 232 MET B N 1
ATOM 4385 C CA . MET B 1 232 ? -0.378 3.455 10.094 1 96.06 232 MET B CA 1
ATOM 4386 C C . MET B 1 232 ? -0.977 2.07 10.32 1 96.06 232 MET B C 1
ATOM 4388 O O . MET B 1 232 ? -0.485 1.081 9.773 1 96.06 232 MET B O 1
ATOM 4392 N N . GLN B 1 233 ? -2.023 2.102 11.094 1 92.88 233 GLN B N 1
ATOM 4393 C CA . GLN B 1 233 ? -2.709 0.844 11.383 1 92.88 233 GLN B CA 1
ATOM 4394 C C . GLN B 1 233 ? -3.992 0.72 10.562 1 92.88 233 GLN B C 1
ATOM 4396 O O . GLN B 1 233 ? -4.832 -0.137 10.844 1 92.88 233 GLN B O 1
ATOM 4401 N N . GLY B 1 234 ? -4.172 1.601 9.656 1 92.69 234 GLY B N 1
ATOM 4402 C CA . GLY B 1 234 ? -5.332 1.535 8.781 1 92.69 234 GLY B CA 1
ATOM 4403 C C . GLY B 1 234 ? -6.574 2.16 9.398 1 92.69 234 GLY B C 1
ATOM 4404 O O . GLY B 1 234 ? -7.695 1.793 9.047 1 92.69 234 GLY B O 1
ATOM 4405 N N . ILE B 1 235 ? -6.344 3.02 10.352 1 93.19 235 ILE B N 1
ATOM 4406 C CA . ILE B 1 235 ? -7.465 3.648 11.039 1 93.19 235 ILE B CA 1
ATOM 4407 C C . ILE B 1 235 ? -7.449 5.152 10.781 1 93.19 235 ILE B C 1
ATOM 4409 O O . ILE B 1 235 ? -6.434 5.816 11.008 1 93.19 235 ILE B O 1
ATOM 4413 N N . TYR B 1 236 ? -8.523 5.641 10.25 1 92.25 236 TYR B N 1
ATOM 4414 C CA . TYR B 1 236 ? -8.734 7.078 10.141 1 92.25 236 TYR B CA 1
ATOM 4415 C C . TYR B 1 236 ? -9.492 7.617 11.352 1 92.25 236 TYR B C 1
ATOM 4417 O O . TYR B 1 236 ? -10.664 7.289 11.555 1 92.25 236 TYR B O 1
ATOM 4425 N N . TYR B 1 237 ? -8.82 8.461 12.086 1 92.19 237 TYR B N 1
ATOM 4426 C CA . TYR B 1 237 ? -9.383 9.031 13.305 1 92.19 237 TYR B CA 1
ATOM 4427 C C . TYR B 1 237 ? -9.805 10.477 13.086 1 92.19 237 TYR B C 1
ATOM 4429 O O . TYR B 1 237 ? -9.023 11.281 12.562 1 92.19 237 TYR B O 1
ATOM 4437 N N . PHE B 1 238 ? -11.016 10.75 13.438 1 91.25 238 PHE B N 1
ATOM 4438 C CA . PHE B 1 238 ? -11.555 12.109 13.406 1 91.25 238 PHE B CA 1
ATOM 4439 C C . PHE B 1 238 ? -12.008 12.539 14.797 1 91.25 238 PHE B C 1
ATOM 4441 O O . PHE B 1 238 ? -12.68 11.773 15.5 1 91.25 238 PHE B O 1
ATOM 4448 N N . ASP B 1 239 ? -11.531 13.711 15.203 1 90.5 239 ASP B N 1
ATOM 4449 C CA . ASP B 1 239 ? -11.898 14.266 16.5 1 90.5 239 ASP B CA 1
ATOM 4450 C C . ASP B 1 239 ? -12.555 15.633 16.344 1 90.5 239 ASP B C 1
ATOM 4452 O O . ASP B 1 239 ? -11.859 16.656 16.266 1 90.5 239 ASP B O 1
ATOM 4456 N N . ASP B 1 240 ? -13.867 15.617 16.391 1 91.25 240 ASP B N 1
ATOM 4457 C CA . ASP B 1 240 ? -14.664 16.828 16.312 1 91.25 240 ASP B CA 1
ATOM 4458 C C . ASP B 1 240 ? -14.305 17.641 15.078 1 91.25 240 ASP B C 1
ATOM 4460 O O . ASP B 1 240 ? -14.031 18.844 15.172 1 91.25 240 ASP B O 1
ATOM 4464 N N . VAL B 1 241 ? -14.289 17.047 13.969 1 92.38 241 VAL B N 1
ATOM 4465 C CA . VAL B 1 241 ? -13.859 17.688 12.727 1 92.38 241 VAL B CA 1
ATOM 4466 C C . VAL B 1 241 ? -15.086 18.109 11.914 1 92.38 241 VAL B C 1
ATOM 4468 O O . VAL B 1 241 ? -16.062 17.359 11.82 1 92.38 241 VAL B O 1
ATOM 4471 N N . PRO B 1 242 ? -15.055 19.344 11.375 1 94.88 242 PRO B N 1
ATOM 4472 C CA . PRO B 1 242 ? -16.156 19.734 10.5 1 94.88 242 PRO B CA 1
ATOM 4473 C C . PRO B 1 242 ? -16.359 18.781 9.328 1 94.88 242 PRO B C 1
ATOM 4475 O O . PRO B 1 242 ? -15.391 18.219 8.812 1 94.88 242 PRO B O 1
ATOM 4478 N N . PHE B 1 243 ? -17.594 18.656 8.891 1 94.81 243 PHE B N 1
ATOM 4479 C CA . PHE B 1 243 ? -17.938 17.719 7.82 1 94.81 243 PHE B CA 1
ATOM 4480 C C . PHE B 1 243 ? -17.141 18.016 6.555 1 94.81 243 PHE B C 1
ATOM 4482 O O . PHE B 1 243 ? -16.672 17.109 5.883 1 94.81 243 PHE B O 1
ATOM 4489 N N . LYS B 1 244 ? -16.953 19.25 6.227 1 94.19 244 LYS B N 1
ATOM 4490 C CA . LYS B 1 244 ? -16.203 19.641 5.039 1 94.19 244 LYS B CA 1
ATOM 4491 C C . LYS B 1 244 ? -14.773 19.109 5.098 1 94.19 244 LYS B C 1
ATOM 4493 O O . LYS B 1 244 ? -14.273 18.562 4.109 1 94.19 244 LYS B O 1
ATOM 4498 N N . GLU B 1 245 ? -14.172 19.281 6.211 1 91.69 245 GLU B N 1
ATOM 4499 C CA . GLU B 1 245 ? -12.805 18.797 6.383 1 91.69 245 GLU B CA 1
ATOM 4500 C C . GLU B 1 245 ? -12.727 17.281 6.262 1 91.69 245 GLU B C 1
ATOM 4502 O O . GLU B 1 245 ? -11.773 16.75 5.684 1 91.69 245 GLU B O 1
ATOM 4507 N N . LEU B 1 246 ? -13.656 16.672 6.836 1 93.12 246 LEU B N 1
ATOM 4508 C CA . LEU B 1 246 ? -13.734 15.219 6.715 1 93.12 246 LEU B CA 1
ATOM 4509 C C . LEU B 1 246 ? -13.82 14.805 5.25 1 93.12 246 LEU B C 1
ATOM 4511 O O . LEU B 1 246 ? -13.086 13.914 4.809 1 93.12 246 LEU B O 1
ATOM 4515 N N . LEU B 1 247 ? -14.688 15.477 4.516 1 93.75 247 LEU B N 1
ATOM 4516 C CA . LEU B 1 247 ? -14.859 15.156 3.102 1 93.75 247 LEU B CA 1
ATOM 4517 C C . LEU B 1 247 ? -13.578 15.43 2.322 1 93.75 247 LEU B C 1
ATOM 4519 O O . LEU B 1 247 ? -13.234 14.688 1.398 1 93.75 247 LEU B O 1
ATOM 4523 N N . ASP B 1 248 ? -12.867 16.438 2.691 1 92.12 248 ASP B N 1
ATOM 4524 C CA . ASP B 1 248 ? -11.609 16.75 2.031 1 92.12 248 ASP B CA 1
ATOM 4525 C C . ASP B 1 248 ? -10.578 15.648 2.242 1 92.12 248 ASP B C 1
ATOM 4527 O O . ASP B 1 248 ? -9.859 15.281 1.311 1 92.12 248 ASP B O 1
ATOM 4531 N N . LYS B 1 249 ? -10.539 15.164 3.434 1 90.88 249 LYS B N 1
ATOM 4532 C CA . LYS B 1 249 ? -9.594 14.094 3.742 1 90.88 249 LYS B CA 1
ATOM 4533 C C . LYS B 1 249 ? -9.945 12.812 2.988 1 90.88 249 LYS B C 1
ATOM 4535 O O . LYS B 1 249 ? -9.062 12.148 2.438 1 90.88 249 LYS B O 1
ATOM 4540 N N . ILE B 1 250 ? -11.18 12.555 2.99 1 90.81 250 ILE B N 1
ATOM 4541 C CA . ILE B 1 250 ? -11.648 11.367 2.275 1 90.81 250 ILE B CA 1
ATOM 4542 C C . ILE B 1 250 ? -11.336 11.508 0.789 1 90.81 250 ILE B C 1
ATOM 4544 O O . ILE B 1 250 ? -10.875 10.547 0.155 1 90.81 250 ILE B O 1
ATOM 4548 N N . ALA B 1 251 ? -11.594 12.648 0.27 1 92.81 251 ALA B N 1
ATOM 4549 C CA . ALA B 1 251 ? -11.297 12.906 -1.136 1 92.81 251 ALA B CA 1
ATOM 4550 C C . ALA B 1 251 ? -9.82 12.688 -1.435 1 92.81 251 ALA B C 1
ATOM 4552 O O . ALA B 1 251 ? -9.469 12.078 -2.451 1 92.81 251 ALA B O 1
ATOM 4553 N N . LEU B 1 252 ? -9.086 13.102 -0.55 1 88.56 252 LEU B N 1
ATOM 4554 C CA . LEU B 1 252 ? -7.641 12.984 -0.717 1 88.56 252 LEU B CA 1
ATOM 4555 C C . LEU B 1 252 ? -7.195 11.531 -0.62 1 88.56 252 LEU B C 1
ATOM 4557 O O . LEU B 1 252 ? -6.5 11.031 -1.505 1 88.56 252 LEU B O 1
ATOM 4561 N N . TYR B 1 253 ? -7.598 10.844 0.382 1 89.44 253 TYR B N 1
ATOM 4562 C CA . TYR B 1 253 ? -7.098 9.5 0.663 1 89.44 253 TYR B CA 1
ATOM 4563 C C . TYR B 1 253 ? -7.59 8.5 -0.379 1 89.44 253 TYR B C 1
ATOM 4565 O O . TYR B 1 253 ? -6.859 7.59 -0.769 1 89.44 253 TYR B O 1
ATOM 4573 N N . TYR B 1 254 ? -8.773 8.703 -0.806 1 89.44 254 TYR B N 1
ATOM 4574 C CA . TYR B 1 254 ? -9.359 7.711 -1.7 1 89.44 254 TYR B CA 1
ATOM 4575 C C . TYR B 1 254 ? -9.328 8.188 -3.146 1 89.44 254 TYR B C 1
ATOM 4577 O O . TYR B 1 254 ? -9.695 7.453 -4.062 1 89.44 254 TYR B O 1
ATOM 4585 N N . ASN B 1 255 ? -8.891 9.398 -3.34 1 89.19 255 ASN B N 1
ATOM 4586 C CA . ASN B 1 255 ? -8.773 9.992 -4.664 1 89.19 255 ASN B CA 1
ATOM 4587 C C . ASN B 1 255 ? -10.125 10.086 -5.359 1 89.19 255 ASN B C 1
ATOM 4589 O O . ASN B 1 255 ? -10.281 9.625 -6.496 1 89.19 255 ASN B O 1
ATOM 4593 N N . TYR B 1 256 ? -11.078 10.562 -4.652 1 92 256 TYR B N 1
ATOM 4594 C CA . TYR B 1 256 ? -12.391 10.883 -5.207 1 92 256 TYR B CA 1
ATOM 4595 C C . TYR B 1 256 ? -12.578 12.391 -5.328 1 92 256 TYR B C 1
ATOM 4597 O O . TYR B 1 256 ? -12.117 13.148 -4.469 1 92 256 TYR B O 1
ATOM 4605 N N . LYS B 1 257 ? -13.219 12.812 -6.398 1 94.81 257 LYS B N 1
ATOM 4606 C CA . LYS B 1 257 ? -13.766 14.164 -6.445 1 94.81 257 LYS B CA 1
ATOM 4607 C C . LYS B 1 257 ? -15.133 14.227 -5.773 1 94.81 257 LYS B C 1
ATOM 4609 O O . LYS B 1 257 ? -16.094 13.594 -6.238 1 94.81 257 LYS B O 1
ATOM 4614 N N . ILE B 1 258 ? -15.219 14.961 -4.711 1 95 258 ILE B N 1
ATOM 4615 C CA . ILE B 1 258 ? -16.469 15.031 -3.973 1 95 258 ILE B CA 1
ATOM 4616 C C . ILE B 1 258 ? -17.156 16.375 -4.227 1 95 258 ILE B C 1
ATOM 4618 O O . ILE B 1 258 ? -16.547 17.422 -4.004 1 95 258 ILE B O 1
ATOM 4622 N N . THR B 1 259 ? -18.344 16.312 -4.703 1 96.12 259 THR B N 1
ATOM 4623 C CA . THR B 1 259 ? -19.141 17.5 -4.949 1 96.12 259 THR B CA 1
ATOM 4624 C C . THR B 1 259 ? -20.344 17.531 -4.027 1 96.12 259 THR B C 1
ATOM 4626 O O . THR B 1 259 ? -21.094 16.562 -3.936 1 96.12 259 THR B O 1
ATOM 4629 N N . VAL B 1 260 ? -20.5 18.656 -3.4 1 95.31 260 VAL B N 1
ATOM 4630 C CA . VAL B 1 260 ? -21.641 18.859 -2.525 1 95.31 260 VAL B CA 1
ATOM 4631 C C . VAL B 1 260 ? -22.641 19.812 -3.191 1 95.31 260 VAL B C 1
ATOM 4633 O O . VAL B 1 260 ? -22.328 20.984 -3.424 1 95.31 260 VAL B O 1
ATOM 4636 N N . LYS B 1 261 ? -23.812 19.391 -3.424 1 93.75 261 LYS B N 1
ATOM 4637 C CA . LYS B 1 261 ? -24.812 20.188 -4.141 1 93.75 261 LYS B CA 1
ATOM 4638 C C . LYS B 1 261 ? -25.453 21.219 -3.223 1 93.75 261 LYS B C 1
ATOM 4640 O O . LYS B 1 261 ? -25.703 22.359 -3.635 1 93.75 261 LYS B O 1
ATOM 4645 N N . ASN B 1 262 ? -25.828 20.812 -2.004 1 91.19 262 ASN B N 1
ATOM 4646 C CA . ASN B 1 262 ? -26.406 21.719 -1.015 1 91.19 262 ASN B CA 1
ATOM 4647 C C . ASN B 1 262 ? -25.406 22.031 0.099 1 91.19 262 ASN B C 1
ATOM 4649 O O . ASN B 1 262 ? -25.266 21.266 1.047 1 91.19 262 ASN B O 1
ATOM 4653 N N . PRO B 1 263 ? -24.859 23.188 0.066 1 89.88 263 PRO B N 1
ATOM 4654 C CA . PRO B 1 263 ? -23.828 23.516 1.038 1 89.88 263 PRO B CA 1
ATOM 4655 C C . PRO B 1 263 ? -24.344 23.531 2.477 1 89.88 263 PRO B C 1
ATOM 4657 O O . PRO B 1 263 ? -23.547 23.469 3.42 1 89.88 263 PRO B O 1
ATOM 4660 N N . LYS B 1 264 ? -25.609 23.578 2.654 1 90 264 LYS B N 1
ATOM 4661 C CA . LYS B 1 264 ? -26.172 23.578 4 1 90 264 LYS B CA 1
ATOM 4662 C C . LYS B 1 264 ? -25.828 22.297 4.754 1 90 264 LYS B C 1
ATOM 4664 O O . LYS B 1 264 ? -25.766 22.297 5.984 1 90 264 LYS B O 1
ATOM 4669 N N . ILE B 1 265 ? -25.547 21.281 3.973 1 89.62 265 ILE B N 1
ATOM 4670 C CA . ILE B 1 265 ? -25.25 19.969 4.555 1 89.62 265 ILE B CA 1
ATOM 4671 C C . ILE B 1 265 ? -23.906 20.016 5.277 1 89.62 265 ILE B C 1
ATOM 4673 O O . ILE B 1 265 ? -23.656 19.219 6.18 1 89.62 265 ILE B O 1
ATOM 4677 N N . LEU B 1 266 ? -23.141 20.922 4.84 1 89.19 266 LEU B N 1
ATOM 4678 C CA . LEU B 1 266 ? -21.797 21 5.398 1 89.19 266 LEU B CA 1
ATOM 4679 C C . LEU B 1 266 ? -21.797 21.781 6.711 1 89.19 266 LEU B C 1
ATOM 4681 O O . LEU B 1 266 ? -20.812 21.781 7.445 1 89.19 266 LEU B O 1
ATOM 4685 N N . GLU B 1 267 ? -22.969 22.375 6.852 1 85.88 267 GLU B N 1
ATOM 4686 C CA . GLU B 1 267 ? -23.047 23.266 8.008 1 85.88 267 GLU B CA 1
ATOM 4687 C C . GLU B 1 267 ? -23.469 22.5 9.258 1 85.88 267 GLU B C 1
ATOM 4689 O O . GLU B 1 267 ? -24.203 21.516 9.172 1 85.88 267 GLU B O 1
ATOM 4694 N N . ASN B 1 268 ? -22.953 22.766 10.391 1 84.19 268 ASN B N 1
ATOM 4695 C CA . ASN B 1 268 ? -23.422 22.422 11.734 1 84.19 268 ASN B CA 1
ATOM 4696 C C . ASN B 1 268 ? -23.203 20.938 12.031 1 84.19 268 ASN B C 1
ATOM 4698 O O . ASN B 1 268 ? -24 20.328 12.742 1 84.19 268 ASN B O 1
ATOM 4702 N N . TYR B 1 269 ? -22.406 20.281 11.305 1 91.5 269 TYR B N 1
ATOM 4703 C CA . TYR B 1 269 ? -22.078 18.906 11.672 1 91.5 269 TYR B CA 1
ATOM 4704 C C . TYR B 1 269 ? -20.578 18.75 11.859 1 91.5 269 TYR B C 1
ATOM 4706 O O . TYR B 1 269 ? -19.781 19.234 11.047 1 91.5 269 TYR B O 1
ATOM 4714 N N . ARG B 1 270 ? -20.266 18.156 12.961 1 93.88 270 ARG B N 1
ATOM 4715 C CA . ARG B 1 270 ? -18.906 17.766 13.297 1 93.88 270 ARG B CA 1
ATOM 4716 C C . ARG B 1 270 ? -18.812 16.281 13.609 1 93.88 270 ARG B C 1
ATOM 4718 O O . ARG B 1 270 ? -19.703 15.719 14.234 1 93.88 270 ARG B O 1
ATOM 4725 N N . CYS B 1 271 ? -17.781 15.703 13.188 1 92.88 271 CYS B N 1
ATOM 4726 C CA . CYS B 1 271 ? -17.688 14.25 13.305 1 92.88 271 CYS B CA 1
ATOM 4727 C C . CYS B 1 271 ? -16.594 13.859 14.289 1 92.88 271 CYS B C 1
ATOM 4729 O O . CYS B 1 271 ? -15.484 14.398 14.242 1 92.88 271 CYS B O 1
ATOM 4731 N N . THR B 1 272 ? -16.938 13.016 15.234 1 91.62 272 THR B N 1
ATOM 4732 C CA . THR B 1 272 ? -16 12.258 16.062 1 91.62 272 THR B CA 1
ATOM 4733 C C . THR B 1 272 ? -16.172 10.758 15.844 1 91.62 272 THR B C 1
ATOM 4735 O O . THR B 1 272 ? -17.266 10.227 15.984 1 91.62 272 THR B O 1
ATOM 4738 N N . GLY B 1 273 ? -15.094 10.148 15.344 1 90.69 273 GLY B N 1
ATOM 4739 C CA . GLY B 1 273 ? -15.188 8.719 15.086 1 90.69 273 GLY B CA 1
ATOM 4740 C C . GLY B 1 273 ? -13.938 8.141 14.453 1 90.69 273 GLY B C 1
ATOM 4741 O O . GLY B 1 273 ? -12.984 8.875 14.172 1 90.69 273 GLY B O 1
ATOM 4742 N N . LYS B 1 274 ? -13.945 6.832 14.43 1 91.81 274 LYS B N 1
ATOM 4743 C CA . LYS B 1 274 ? -12.852 6.102 13.789 1 91.81 274 LYS B CA 1
ATOM 4744 C C . LYS B 1 274 ? -13.375 5.203 12.672 1 91.81 274 LYS B C 1
ATOM 4746 O O . LYS B 1 274 ? -14.438 4.598 12.805 1 91.81 274 LYS B O 1
ATOM 4751 N N . PHE B 1 275 ? -12.625 5.188 11.602 1 90.19 275 PHE B N 1
ATOM 4752 C CA . PHE B 1 275 ? -12.977 4.359 10.453 1 90.19 275 PHE B CA 1
ATOM 4753 C C . PHE B 1 275 ? -11.773 3.537 10 1 90.19 275 PHE B C 1
ATOM 4755 O O . PHE B 1 275 ? -10.641 4.023 10 1 90.19 275 PHE B O 1
ATOM 4762 N N . LYS B 1 276 ? -12.031 2.326 9.578 1 89.12 276 LYS B N 1
ATOM 4763 C CA . LYS B 1 276 ? -10.977 1.499 9 1 89.12 276 LYS B CA 1
ATOM 4764 C C . LYS B 1 276 ? -10.883 1.704 7.492 1 89.12 276 LYS B C 1
ATOM 4766 O O . LYS B 1 276 ? -11.898 1.795 6.809 1 89.12 276 LYS B O 1
ATOM 4771 N N . ASP B 1 277 ? -9.711 1.744 7.02 1 88.69 277 ASP B N 1
ATOM 4772 C CA . ASP B 1 277 ? -9.516 1.906 5.582 1 88.69 277 ASP B CA 1
ATOM 4773 C C . ASP B 1 277 ? -10.133 0.746 4.809 1 88.69 277 ASP B C 1
ATOM 4775 O O . ASP B 1 277 ? -10.781 0.954 3.777 1 88.69 277 ASP B O 1
ATOM 4779 N N . LEU B 1 278 ? -10.109 -0.426 5.348 1 85.94 278 LEU B N 1
ATOM 4780 C CA . LEU B 1 278 ? -10.578 -1.635 4.676 1 85.94 278 LEU B CA 1
ATOM 4781 C C . LEU B 1 278 ? -12.102 -1.652 4.586 1 85.94 278 LEU B C 1
ATOM 4783 O O . LEU B 1 278 ? -12.672 -2.449 3.84 1 85.94 278 LEU B O 1
ATOM 4787 N N . ASP B 1 279 ? -12.727 -0.741 5.305 1 84.06 279 ASP B N 1
ATOM 4788 C CA . ASP B 1 279 ? -14.188 -0.69 5.242 1 84.06 279 ASP B CA 1
ATOM 4789 C C . ASP B 1 279 ? -14.656 0.019 3.973 1 84.06 279 ASP B C 1
ATOM 4791 O O . ASP B 1 279 ? -15.797 -0.161 3.541 1 84.06 279 ASP B O 1
ATOM 4795 N N . GLY B 1 280 ? -13.805 0.791 3.412 1 83.19 280 GLY B N 1
ATOM 4796 C CA . GLY B 1 280 ? -14.133 1.452 2.16 1 83.19 280 GLY B CA 1
ATOM 4797 C C . GLY B 1 280 ? -14.867 2.766 2.352 1 83.19 280 GLY B C 1
ATOM 4798 O O . GLY B 1 280 ? -15.453 3.008 3.412 1 83.19 280 GLY B O 1
ATOM 4799 N N . ILE B 1 281 ? -14.914 3.527 1.354 1 86.56 281 ILE B N 1
ATOM 4800 C CA . ILE B 1 281 ? -15.445 4.887 1.408 1 86.56 281 ILE B CA 1
ATOM 4801 C C . ILE B 1 281 ? -16.953 4.84 1.585 1 86.56 281 ILE B C 1
ATOM 4803 O O . ILE B 1 281 ? -17.531 5.691 2.27 1 86.56 281 ILE B O 1
ATOM 4807 N N . GLU B 1 282 ? -17.578 3.873 0.986 1 84.5 282 GLU B N 1
ATOM 4808 C CA . GLU B 1 282 ? -19.031 3.793 1.099 1 84.5 282 GLU B CA 1
ATOM 4809 C C . GLU B 1 282 ? -19.469 3.525 2.539 1 84.5 282 GLU B C 1
ATOM 4811 O O . GLU B 1 282 ? -20.469 4.078 3.008 1 84.5 282 GLU B O 1
ATOM 4816 N N . HIS B 1 283 ? -18.766 2.686 3.158 1 85.75 283 HIS B N 1
ATOM 4817 C CA . HIS B 1 283 ? -19.062 2.42 4.562 1 85.75 283 HIS B CA 1
ATOM 4818 C C . HIS B 1 283 ? -18.953 3.691 5.395 1 85.75 283 HIS B C 1
ATOM 4820 O O . HIS B 1 283 ? -19.812 3.965 6.238 1 85.75 283 HIS B O 1
ATOM 4826 N N . ILE B 1 284 ? -17.922 4.465 5.164 1 88.69 284 ILE B N 1
ATOM 4827 C CA . ILE B 1 284 ? -17.719 5.707 5.895 1 88.69 284 ILE B CA 1
ATOM 4828 C C . ILE B 1 284 ? -18.906 6.633 5.703 1 88.69 284 ILE B C 1
ATOM 4830 O O . ILE B 1 284 ? -19.469 7.148 6.676 1 88.69 284 ILE B O 1
ATOM 4834 N N . LEU B 1 285 ? -19.344 6.766 4.512 1 90.56 285 LEU B N 1
ATOM 4835 C CA . LEU B 1 285 ? -20.453 7.652 4.203 1 90.56 285 LEU B CA 1
ATOM 4836 C C . LEU B 1 285 ? -21.75 7.141 4.836 1 90.56 285 LEU B C 1
ATOM 4838 O O . LEU B 1 285 ? -22.531 7.926 5.371 1 90.56 285 LEU B O 1
ATOM 4842 N N . LYS B 1 286 ? -21.922 5.879 4.805 1 88.88 286 LYS B N 1
ATOM 4843 C CA . LYS B 1 286 ? -23.125 5.285 5.387 1 88.88 286 LYS B CA 1
ATOM 4844 C C . LYS B 1 286 ? -23.188 5.531 6.891 1 88.88 286 LYS B C 1
ATOM 4846 O O . LYS B 1 286 ? -24.25 5.852 7.434 1 88.88 286 LYS B O 1
ATOM 4851 N N . VAL B 1 287 ? -22.094 5.359 7.508 1 89.62 287 VAL B N 1
ATOM 4852 C CA . VAL B 1 287 ? -22.047 5.551 8.953 1 89.62 287 VAL B CA 1
ATOM 4853 C C . VAL B 1 287 ? -22.344 7.008 9.289 1 89.62 287 VAL B C 1
ATOM 4855 O O . VAL B 1 287 ? -23.109 7.297 10.203 1 89.62 287 VAL B O 1
ATOM 4858 N N . ILE B 1 288 ? -21.75 7.875 8.547 1 91.81 288 ILE B N 1
ATOM 4859 C CA . ILE B 1 288 ? -21.953 9.297 8.797 1 91.81 288 ILE B CA 1
ATOM 4860 C C . ILE B 1 288 ? -23.406 9.664 8.523 1 91.81 288 ILE B C 1
ATOM 4862 O O . ILE B 1 288 ? -24 10.469 9.25 1 91.81 288 ILE B O 1
ATOM 4866 N N . GLN B 1 289 ? -23.922 9.078 7.496 1 92.19 289 GLN B N 1
ATOM 4867 C CA . GLN B 1 289 ? -25.297 9.344 7.094 1 92.19 289 GLN B CA 1
ATOM 4868 C C . GLN B 1 289 ? -26.281 9.023 8.219 1 92.19 289 GLN B C 1
ATOM 4870 O O . GLN B 1 289 ? -27.328 9.648 8.336 1 92.19 289 GLN B O 1
ATOM 4875 N N . LYS B 1 290 ? -25.984 8.062 9.016 1 90.81 290 LYS B N 1
ATOM 4876 C CA . LYS B 1 290 ? -26.844 7.68 10.133 1 90.81 290 LYS B CA 1
ATOM 4877 C C . LYS B 1 290 ? -26.953 8.812 11.148 1 90.81 290 LYS B C 1
ATOM 4879 O O . LYS B 1 290 ? -28 8.977 11.781 1 90.81 290 LYS B O 1
ATOM 4884 N N . ASP B 1 291 ? -25.938 9.586 11.305 1 89.44 291 ASP B N 1
ATOM 4885 C CA . ASP B 1 291 ? -25.891 10.664 12.281 1 89.44 291 ASP B CA 1
ATOM 4886 C C . ASP B 1 291 ? -26.25 12 11.633 1 89.44 291 ASP B C 1
ATOM 4888 O O . ASP B 1 291 ? -26.719 12.922 12.312 1 89.44 291 ASP B O 1
ATOM 4892 N N . HIS B 1 292 ? -26 12.156 10.438 1 91.69 292 HIS B N 1
ATOM 4893 C CA . HIS B 1 292 ? -26.203 13.359 9.648 1 91.69 292 HIS B CA 1
ATOM 4894 C C . HIS B 1 292 ? -26.812 13.039 8.289 1 91.69 292 HIS B C 1
ATOM 4896 O O . HIS B 1 292 ? -26.094 12.727 7.336 1 91.69 292 HIS B O 1
ATOM 4902 N N . PRO B 1 293 ? -28.078 13.266 8.234 1 90.5 293 PRO B N 1
ATOM 4903 C CA . PRO B 1 293 ? -28.781 12.797 7.039 1 90.5 293 PRO B CA 1
ATOM 4904 C C . PRO B 1 293 ? -28.359 13.547 5.777 1 90.5 293 PRO B C 1
ATOM 4906 O O . PRO B 1 293 ? -28.344 14.781 5.77 1 90.5 293 PRO B O 1
ATOM 4909 N N . PHE B 1 294 ? -28 12.844 4.793 1 93.56 294 PHE B N 1
ATOM 4910 C CA . PHE B 1 294 ? -27.719 13.305 3.439 1 93.56 294 PHE B CA 1
ATOM 4911 C C . PHE B 1 294 ? -27.828 12.164 2.441 1 93.56 294 PHE B C 1
ATOM 4913 O O . PHE B 1 294 ? -27.938 11 2.836 1 93.56 294 PHE B O 1
ATOM 4920 N N . LYS B 1 295 ? -28 12.547 1.234 1 94.5 295 LYS B N 1
ATOM 4921 C CA . LYS B 1 295 ? -27.938 11.562 0.16 1 94.5 295 LYS B CA 1
ATOM 4922 C C . LYS B 1 295 ? -26.609 11.617 -0.577 1 94.5 295 LYS B C 1
ATOM 4924 O O . LYS B 1 295 ? -25.938 12.648 -0.569 1 94.5 295 LYS B O 1
ATOM 4929 N N . TYR B 1 296 ? -26.219 10.461 -1.044 1 93.75 296 TYR B N 1
ATOM 4930 C CA . TYR B 1 296 ? -24.984 10.453 -1.825 1 93.75 296 TYR B CA 1
ATOM 4931 C C . TYR B 1 296 ? -25.094 9.484 -2.998 1 93.75 296 TYR B C 1
ATOM 4933 O O . TYR B 1 296 ? -25.938 8.578 -2.992 1 93.75 296 TYR B O 1
ATOM 4941 N N . ASN B 1 297 ? -24.344 9.852 -4.016 1 93.31 297 ASN B N 1
ATOM 4942 C CA . ASN B 1 297 ? -24.141 8.984 -5.172 1 93.31 297 ASN B CA 1
ATOM 4943 C C . ASN B 1 297 ? -22.656 8.789 -5.48 1 93.31 297 ASN B C 1
ATOM 4945 O O . ASN B 1 297 ? -21.906 9.766 -5.551 1 93.31 297 ASN B O 1
ATOM 4949 N N . ILE B 1 298 ? -22.312 7.516 -5.582 1 89.81 298 ILE B N 1
ATOM 4950 C CA . ILE B 1 298 ? -20.922 7.203 -5.875 1 89.81 298 ILE B CA 1
ATOM 4951 C C . ILE B 1 298 ? -20.797 6.707 -7.312 1 89.81 298 ILE B C 1
ATOM 4953 O O . ILE B 1 298 ? -21.469 5.75 -7.707 1 89.81 298 ILE B O 1
ATOM 4957 N N . ASP B 1 299 ? -20.031 7.398 -8.102 1 88.5 299 ASP B N 1
ATOM 4958 C CA . ASP B 1 299 ? -19.609 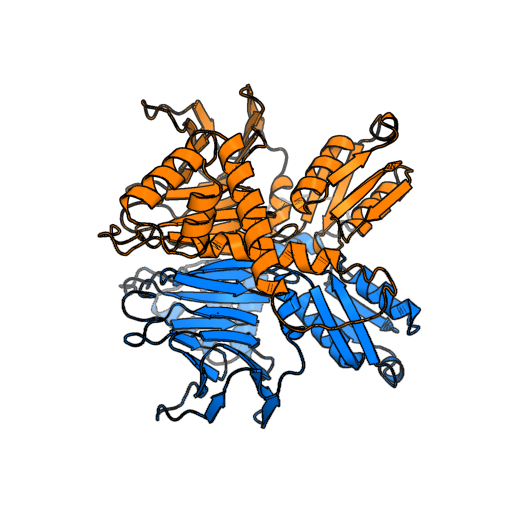6.973 -9.438 1 88.5 299 ASP B CA 1
ATOM 4959 C C . ASP B 1 299 ? -18.203 6.379 -9.398 1 88.5 299 ASP B C 1
ATOM 4961 O O . ASP B 1 299 ? -17.219 7.094 -9.562 1 88.5 299 ASP B O 1
ATOM 4965 N N . ASN B 1 300 ? -18.094 5.133 -9.234 1 79 300 ASN B N 1
ATOM 4966 C CA . ASN B 1 300 ? -16.812 4.449 -9.062 1 79 300 ASN B CA 1
ATOM 4967 C C . ASN B 1 300 ? -15.992 4.477 -10.344 1 79 300 ASN B C 1
ATOM 4969 O O . ASN B 1 300 ? -14.758 4.418 -10.297 1 79 300 ASN B O 1
ATOM 4973 N N . GLU B 1 301 ? -16.656 4.527 -11.438 1 78.75 301 GLU B N 1
ATOM 4974 C CA . GLU B 1 301 ? -15.961 4.535 -12.727 1 78.75 301 GLU B CA 1
ATOM 4975 C C . GLU B 1 301 ? -15.133 5.805 -12.898 1 78.75 301 GLU B C 1
ATOM 4977 O O . GLU B 1 301 ? -14.023 5.758 -13.43 1 78.75 301 GLU B O 1
ATOM 4982 N N . HIS B 1 302 ? -15.648 6.848 -12.398 1 86.94 302 HIS B N 1
ATOM 4983 C CA . HIS B 1 302 ? -14.969 8.125 -12.586 1 86.94 302 HIS B CA 1
ATOM 4984 C C . HIS B 1 302 ? -14.453 8.672 -11.258 1 86.94 302 HIS B C 1
ATOM 4986 O O . HIS B 1 302 ? -14.031 9.828 -11.18 1 86.94 302 HIS B O 1
ATOM 4992 N N . ASN B 1 303 ? -14.539 7.93 -10.258 1 87.81 303 ASN B N 1
ATOM 4993 C CA . ASN B 1 303 ? -14.102 8.312 -8.914 1 87.81 303 ASN B CA 1
ATOM 4994 C C . ASN B 1 303 ? -14.711 9.641 -8.484 1 87.81 303 ASN B C 1
ATOM 4996 O O . ASN B 1 303 ? -14 10.547 -8.055 1 87.81 303 ASN B O 1
ATOM 5000 N N . LYS B 1 304 ? -15.992 9.703 -8.594 1 94.25 304 LYS B N 1
ATOM 5001 C CA . LYS B 1 304 ? -16.75 10.891 -8.211 1 94.25 304 LYS B CA 1
ATOM 5002 C C . LYS B 1 304 ? -17.828 10.547 -7.195 1 94.25 304 LYS B C 1
ATOM 5004 O O . LYS B 1 304 ? -18.484 9.508 -7.301 1 94.25 304 LYS B O 1
ATOM 5009 N N . ILE B 1 305 ? -18 11.453 -6.246 1 94.81 305 ILE B N 1
ATOM 5010 C CA . ILE B 1 305 ? -19.078 11.328 -5.266 1 94.81 305 ILE B CA 1
ATOM 5011 C C . ILE B 1 305 ? -19.875 12.633 -5.215 1 94.81 305 ILE B C 1
ATOM 5013 O O . ILE B 1 305 ? -19.297 13.719 -5.133 1 94.81 305 ILE B O 1
ATOM 5017 N N . THR B 1 306 ? -21.109 12.5 -5.355 1 96.31 306 THR B N 1
ATOM 5018 C CA . THR B 1 306 ? -22 13.641 -5.199 1 96.31 306 THR B CA 1
ATOM 5019 C C . THR B 1 306 ? -22.812 13.516 -3.918 1 96.31 306 THR B C 1
ATOM 5021 O O . THR B 1 306 ? -23.422 12.469 -3.664 1 96.31 306 THR B O 1
ATOM 5024 N N . ILE B 1 307 ? -22.734 14.539 -3.164 1 94.62 307 ILE B N 1
ATOM 5025 C CA . ILE B 1 307 ? -23.484 14.594 -1.916 1 94.62 307 ILE B CA 1
ATOM 5026 C C . ILE B 1 307 ? -24.609 15.633 -2.029 1 94.62 307 ILE B C 1
ATOM 5028 O O . ILE B 1 307 ? -24.375 16.75 -2.516 1 94.62 307 ILE B O 1
ATOM 5032 N N . GLU B 1 308 ? -25.828 15.258 -1.557 1 92.94 308 GLU B N 1
ATOM 5033 C CA . GLU B 1 308 ? -26.984 16.141 -1.638 1 92.94 308 GLU B CA 1
ATOM 5034 C C . GLU B 1 308 ? -27.891 15.984 -0.415 1 92.94 308 GLU B C 1
ATOM 5036 O O . GLU B 1 308 ? -27.906 14.922 0.214 1 92.94 308 GLU B O 1
#

InterPro domains:
  IPR006860 FecR protein [PF04773] (95-189)
  IPR012373 Fe(2+)-dicitrate sensor, transmembrane component [PIRSF018266] (3-308)
  IPR012373 Fe(2+)-dicitrate sensor, transmembrane component [PTHR30273] (4-307)
  IPR032508 Protein FecR, C-terminal [PF16344] (236-307)

Organism: NCBI:txid997891

Secondary structure (DSSP, 8-state):
--HHHHHHHHTT---HHHHHHHHHHHHH-HHHHHHHHHHHHHHHHHHHTTS-------------HHHHHHHHHHHHHHTT----S-------EEEEEEPTT--EEEE-TTS-EEEE-TTEEEEEETTBTTTB-EEEEEEEEEEEPPP-SSS-EEEE-SSEEEEESS-EEEEEE-TTS-EEEEEEEES-EEEEETT-SS---SEEE-TTEEEEEETTEEEEEE-S-SGGGGGGGTEEEEEEEEHHHHHHHHHHHHT-EEEES-GGGGTT-EEEEEEEGGGHHHHHHHHHHHHS---EEEETTTTEEEE-/--HHHHHHHHTT---HHHHHHHHHHHHH-HHHHHHHHHHHHHHHHHHHTTS-------------HHHHHHHHHHHHHHTT----S-------EEEEEEPTT--EEEE-TTS-EEEE-TTEEEEEETTBTTTB-EEEEEEEEEEEPPP-SSS-EEEE-SSEEEEESS-EEEEEE-TTS-EEEEEEEES-EEEEETT-SS---SEEE-TTEEEEEETTEEEEEE-S-SGGGGGGGTEEEEEEEEHHHHHHHHHHHHT-EEEES-GGGGTT-EEEEEEEGGGHHHHHHHHHHHHS---EEEETTTTEEEE-

pLDDT: mean 81.26, std 21.14, range [29.44, 98.88]

Nearest PDB structures (foldseek):
  4m0h-assembly2_B  TM=8.383E-01  e=2.139E-21  Parabacteroides distasonis ATCC 8503
  4m0n-assembly1_A  TM=8.467E-01  e=5.206E-21  Parabacteroides distasonis ATCC 8503
  6ovm-assembly1_R  TM=8.721E-01  e=1.041E-16  Pseudomonas capeferrum
  4jtm-assembly1_B-2  TM=7.452E-01  e=3.126E-01  Escherichia coli ETEC H10407
  4m0h-assembly2_B  TM=8.382E-01  e=3.627E-21  Parabacteroides distasonis ATCC 8503